Protein AF-0000000086116054 (afdb_homodimer)

pLDDT: mean 94.87, std 5.79, range [55.66, 98.94]

Radius of gyration: 21.28 Å; Cα contacts (8 Å, |Δi|>4): 1168; chains: 2; bounding box: 49×69×56 Å

Structure (mmCIF, N/CA/C/O backbone):
data_AF-0000000086116054-model_v1
#
loop_
_entity.id
_entity.type
_entity.pdbx_description
1 polymer 'Metallo-beta-lactamase domain-containing protein 1'
#
loop_
_atom_site.group_PDB
_atom_site.id
_atom_site.type_symbol
_atom_site.label_atom_id
_atom_site.label_alt_id
_atom_site.label_comp_id
_atom_site.label_asym_id
_atom_site.label_entity_id
_atom_site.label_seq_id
_atom_site.pdbx_PDB_ins_code
_atom_site.Cartn_x
_atom_site.Cartn_y
_atom_site.Cartn_z
_atom_site.occupancy
_atom_site.B_iso_or_equiv
_atom_site.auth_seq_id
_atom_site.auth_comp_id
_at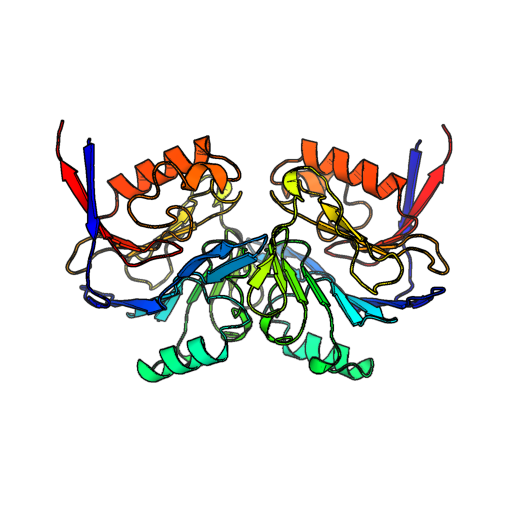om_site.auth_asym_id
_atom_site.auth_atom_id
_atom_site.pdbx_PDB_model_num
ATOM 1 N N . LEU A 1 1 ? -1.573 34 -8.969 1 70.31 1 LEU A N 1
ATOM 2 C CA . LEU A 1 1 ? -0.871 33.781 -7.703 1 70.31 1 LEU A CA 1
ATOM 3 C C . LEU A 1 1 ? 0.444 33.062 -7.926 1 70.31 1 LEU A C 1
ATOM 5 O O . LEU A 1 1 ? 0.485 32.062 -8.648 1 70.31 1 LEU A O 1
ATOM 9 N N . GLN A 1 2 ? 1.6 33.656 -7.559 1 85.12 2 GLN A N 1
ATOM 10 C CA . GLN A 1 2 ? 2.926 33.031 -7.605 1 85.12 2 GLN A CA 1
ATOM 11 C C . GLN A 1 2 ? 3.328 32.5 -6.238 1 85.12 2 GLN A C 1
ATOM 13 O O . GLN A 1 2 ? 2.959 33.062 -5.203 1 85.12 2 GLN A O 1
ATOM 18 N N . PHE A 1 3 ? 3.889 31.25 -6.289 1 90.56 3 PHE A N 1
ATOM 19 C CA . PHE A 1 3 ? 4.324 30.625 -5.047 1 90.56 3 PHE A CA 1
ATOM 20 C C . PHE A 1 3 ? 5.844 30.547 -4.984 1 90.56 3 PHE A C 1
ATOM 22 O O . PHE A 1 3 ? 6.496 30.25 -5.992 1 90.56 3 PHE A O 1
ATOM 29 N N . ARG A 1 4 ? 6.32 30.969 -3.828 1 92.75 4 ARG A N 1
ATOM 30 C CA . ARG A 1 4 ? 7.715 30.703 -3.482 1 92.75 4 ARG A CA 1
ATOM 31 C C . ARG A 1 4 ? 7.812 29.828 -2.242 1 92.75 4 ARG A C 1
ATOM 33 O O . ARG A 1 4 ? 6.961 29.891 -1.354 1 92.75 4 ARG A O 1
ATOM 40 N N . THR A 1 5 ? 8.805 28.906 -2.225 1 94.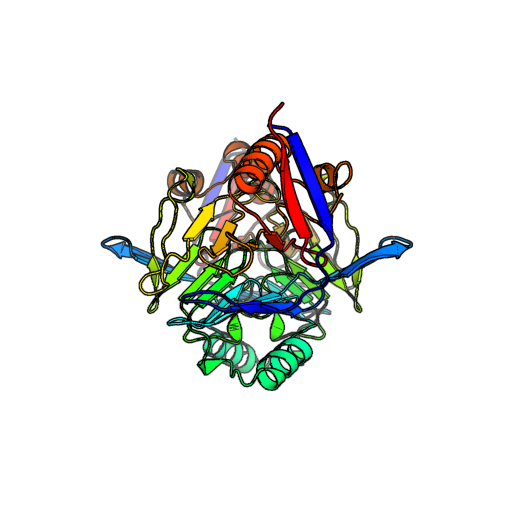38 5 THR A N 1
ATOM 41 C CA . THR A 1 5 ? 8.977 28.031 -1.073 1 94.38 5 THR A CA 1
ATOM 42 C C . THR A 1 5 ? 10.312 28.281 -0.39 1 94.38 5 THR A C 1
ATOM 44 O O . THR A 1 5 ? 11.25 28.797 -1.01 1 94.38 5 THR A O 1
ATOM 47 N N . CYS A 1 6 ? 10.383 28 0.882 1 94.44 6 CYS A N 1
ATOM 48 C CA . CYS A 1 6 ? 11.641 28.078 1.626 1 94.44 6 CYS A CA 1
ATOM 49 C C . CYS A 1 6 ? 11.711 26.984 2.688 1 94.44 6 CYS A C 1
ATOM 51 O O . CYS A 1 6 ? 10.711 26.672 3.324 1 94.44 6 CYS A O 1
ATOM 53 N N . PRO A 1 7 ? 12.898 26.453 2.871 1 93.06 7 PRO A N 1
ATOM 54 C CA . PRO A 1 7 ? 13.055 25.406 3.869 1 93.06 7 PRO A CA 1
ATOM 55 C C . PRO A 1 7 ? 12.625 25.828 5.266 1 93.06 7 PRO A C 1
ATOM 57 O O . PRO A 1 7 ? 12.766 27 5.625 1 93.06 7 PRO A O 1
ATOM 60 N N . LEU A 1 8 ? 12.039 24.922 5.984 1 93.06 8 LEU A N 1
ATOM 61 C CA . LEU A 1 8 ? 11.656 25.125 7.375 1 93.06 8 LEU A CA 1
ATOM 62 C C . LEU A 1 8 ? 12.438 24.203 8.297 1 93.06 8 LEU A C 1
ATOM 64 O O . LEU A 1 8 ? 12.328 22.969 8.188 1 93.06 8 LEU A O 1
ATOM 68 N N . ASP A 1 9 ? 13.281 24.719 9.148 1 87.88 9 ASP A N 1
ATOM 69 C CA . ASP A 1 9 ? 14.086 23.938 10.086 1 87.88 9 ASP A CA 1
ATOM 70 C C . ASP A 1 9 ? 13.352 23.75 11.414 1 87.88 9 ASP A C 1
ATOM 72 O O . ASP A 1 9 ? 13.844 24.172 12.461 1 87.88 9 ASP A O 1
ATOM 76 N N . LEU A 1 10 ? 12.172 23.328 11.391 1 85.38 10 LEU A N 1
ATOM 77 C CA . LEU A 1 10 ? 11.344 23.047 12.555 1 85.38 10 LEU A CA 1
ATOM 78 C C . LEU A 1 10 ? 10.711 21.672 12.453 1 85.38 10 LEU A C 1
ATOM 80 O O . LEU A 1 10 ? 10.203 21.281 11.398 1 85.38 10 LEU A O 1
ATOM 84 N N . ARG A 1 11 ? 10.828 20.969 13.57 1 87.56 11 ARG A N 1
ATOM 85 C CA . ARG A 1 11 ? 10.273 19.625 13.578 1 87.56 11 ARG A CA 1
ATOM 86 C C . ARG A 1 11 ? 8.93 19.594 14.289 1 87.56 11 ARG A C 1
ATOM 88 O O . ARG A 1 11 ? 8.156 18.641 14.133 1 87.56 11 ARG A O 1
ATOM 95 N N . ASP A 1 12 ? 8.75 20.625 15 1 93.75 12 ASP A N 1
ATOM 96 C CA . ASP A 1 12 ? 7.539 20.688 15.812 1 93.75 12 ASP A CA 1
ATOM 97 C C . ASP A 1 12 ? 6.809 22.016 15.617 1 93.75 12 ASP A C 1
ATOM 99 O O . ASP A 1 12 ? 7.387 23.078 15.82 1 93.75 12 ASP A O 1
ATOM 103 N N . ILE A 1 13 ? 5.543 21.938 15.195 1 95.81 13 ILE A N 1
ATOM 104 C CA . ILE A 1 13 ? 4.727 23.109 14.914 1 95.81 13 ILE A CA 1
ATOM 105 C C . ILE A 1 13 ? 3.482 23.094 15.797 1 95.81 13 ILE A C 1
ATOM 107 O O . ILE A 1 13 ? 2.527 22.359 15.531 1 95.81 13 ILE A O 1
ATOM 111 N N . PRO A 1 14 ? 3.498 23.938 16.844 1 96.19 14 PRO A N 1
ATOM 112 C CA . PRO A 1 14 ? 2.338 23.969 17.734 1 96.19 14 PRO A CA 1
ATOM 113 C C . PRO A 1 14 ? 1.12 24.641 17.109 1 96.19 14 PRO A C 1
ATOM 115 O O . PRO A 1 14 ? 1.265 25.453 16.188 1 96.19 14 PRO A O 1
ATOM 118 N N . GLY A 1 15 ? -0.101 24.203 17.547 1 95.25 15 GLY A N 1
ATOM 119 C CA . GLY A 1 15 ? -1.343 24.828 17.141 1 95.25 15 GLY A CA 1
ATOM 120 C C . GLY A 1 15 ? -2.34 24.984 18.266 1 95.25 15 GLY A C 1
ATOM 121 O O . GLY A 1 15 ? -2.041 24.656 19.422 1 95.25 15 GLY A O 1
ATOM 122 N N . SER A 1 16 ? -3.455 25.609 17.906 1 93.81 16 SER A N 1
ATOM 123 C CA . SER A 1 16 ? -4.5 25.844 18.891 1 93.81 16 SER A CA 1
ATOM 124 C C . SER A 1 16 ? -5.055 24.547 19.453 1 93.81 16 SER A C 1
ATOM 126 O O . SER A 1 16 ? -5.309 24.422 20.641 1 93.81 16 SER A O 1
ATOM 128 N N . HIS A 1 17 ? -5.195 23.609 18.531 1 92.94 17 HIS A N 1
ATOM 129 C CA . HIS A 1 17 ? -5.848 22.375 18.953 1 92.94 17 HIS A CA 1
ATOM 130 C C . HIS A 1 17 ? -4.957 21.172 18.688 1 92.94 17 HIS A C 1
ATOM 132 O O . HIS A 1 17 ? -5.199 20.078 19.219 1 92.94 17 HIS A O 1
ATOM 138 N N . THR A 1 18 ? -3.938 21.391 17.812 1 94.06 18 THR A N 1
ATOM 139 C CA . THR A 1 18 ? -3.098 20.266 17.422 1 94.06 18 THR A CA 1
ATOM 140 C C . THR A 1 18 ? -1.63 20.688 17.359 1 94.06 18 THR A C 1
ATOM 142 O O . THR A 1 18 ? -1.322 21.875 17.203 1 94.06 18 THR A O 1
ATOM 145 N N . ARG A 1 19 ? -0.827 19.75 17.609 1 94.56 19 ARG A N 1
ATOM 146 C CA . ARG A 1 19 ? 0.613 19.891 17.406 1 94.56 19 ARG A CA 1
ATOM 147 C C . ARG A 1 19 ? 1.112 18.938 16.312 1 94.56 19 ARG A C 1
ATOM 149 O O . ARG A 1 19 ? 0.824 17.75 16.344 1 94.56 19 ARG A O 1
ATOM 156 N N . CYS A 1 20 ? 1.765 19.516 15.375 1 94.62 20 CYS A N 1
ATOM 157 C CA . CYS A 1 20 ? 2.305 18.75 14.258 1 94.62 20 CYS A CA 1
ATOM 158 C C . CYS A 1 20 ? 3.803 18.531 14.422 1 94.62 20 CYS A C 1
ATOM 160 O O . CYS A 1 20 ? 4.574 19.484 14.492 1 94.62 20 CYS A O 1
ATOM 162 N N . THR A 1 21 ? 4.191 17.281 14.5 1 93 21 THR A N 1
ATOM 163 C CA . THR A 1 21 ? 5.598 16.938 14.68 1 93 21 THR A CA 1
ATOM 164 C C . THR A 1 21 ? 6.113 16.156 13.477 1 93 21 THR A C 1
ATOM 166 O O . THR A 1 21 ? 5.562 15.102 13.125 1 93 21 THR A O 1
ATOM 169 N N . PHE A 1 22 ? 7.129 16.781 12.789 1 90 22 PHE A N 1
ATOM 170 C CA . PHE A 1 22 ? 7.875 16.016 11.797 1 90 22 PHE A CA 1
ATOM 171 C C . PHE A 1 22 ? 8.742 14.953 12.469 1 90 22 PHE A C 1
ATOM 173 O O . PHE A 1 22 ? 9.711 15.281 13.156 1 90 22 PHE A O 1
ATOM 180 N N . PHE A 1 23 ? 8.5 13.727 12.359 1 77.19 23 PHE A N 1
ATOM 181 C CA . PHE A 1 23 ? 8.906 12.609 13.195 1 77.19 23 PHE A CA 1
ATOM 182 C C . PHE A 1 23 ? 10.094 11.875 12.586 1 77.19 23 PHE A C 1
ATOM 184 O O . PHE A 1 23 ? 10.969 11.391 13.305 1 77.19 23 PHE A O 1
ATOM 191 N N . TRP A 1 24 ? 10.078 11.727 11.281 1 68.69 24 TRP A N 1
ATOM 192 C CA . TRP A 1 24 ? 11.031 10.828 10.641 1 68.69 24 TRP A CA 1
ATOM 193 C C . TRP A 1 24 ? 11.57 11.445 9.352 1 68.69 24 TRP A C 1
ATOM 195 O O . TRP A 1 24 ? 10.805 11.922 8.516 1 68.69 24 TRP A O 1
ATOM 205 N N . ARG A 1 25 ? 12.875 11.469 9.484 1 68.12 25 ARG A N 1
ATOM 206 C CA . ARG A 1 25 ? 13.484 12.039 8.289 1 68.12 25 ARG A CA 1
ATOM 207 C C . ARG A 1 25 ? 13.57 11.008 7.172 1 68.12 25 ARG A C 1
ATOM 209 O O . ARG A 1 25 ? 14.133 9.922 7.363 1 68.12 25 ARG A O 1
ATOM 216 N N . ALA A 1 26 ? 12.938 11.406 6.113 1 78 26 ALA A N 1
ATOM 217 C CA . ALA A 1 26 ? 12.828 10.617 4.891 1 78 26 ALA A CA 1
ATOM 218 C C . ALA A 1 26 ? 14.016 10.859 3.971 1 78 26 ALA A C 1
ATOM 220 O O . ALA A 1 26 ? 14.695 11.883 4.082 1 78 26 ALA A O 1
ATOM 221 N N . ILE A 1 27 ? 14.492 9.836 3.395 1 78.31 27 ILE A N 1
ATOM 222 C CA . ILE A 1 27 ? 15.586 9.914 2.436 1 78.31 27 ILE A CA 1
ATOM 223 C C . ILE A 1 27 ? 15.117 9.406 1.074 1 78.31 27 ILE A C 1
ATOM 225 O O . ILE A 1 27 ? 14.234 8.547 0.995 1 78.31 27 ILE A O 1
ATOM 229 N N . CYS A 1 28 ? 15.508 10.102 0.012 1 82.5 28 CYS A N 1
ATOM 230 C CA . CYS A 1 28 ? 15.477 9.586 -1.354 1 82.5 28 CYS A CA 1
ATOM 231 C C . CYS A 1 28 ? 16.781 9.883 -2.08 1 82.5 28 CYS A C 1
ATOM 233 O O . CYS A 1 28 ? 17.047 11.031 -2.447 1 82.5 28 CYS A O 1
ATOM 235 N N . LYS A 1 29 ? 17.531 8.836 -2.205 1 86.38 29 LYS A N 1
ATOM 236 C CA . LYS A 1 29 ? 18.891 9.039 -2.723 1 86.38 29 LYS A CA 1
ATOM 237 C C . LYS A 1 29 ? 19.266 7.945 -3.715 1 86.38 29 LYS A C 1
ATOM 239 O O . LYS A 1 29 ? 19.125 6.758 -3.42 1 86.38 29 LYS A O 1
ATOM 244 N N . ASP A 1 30 ? 19.609 8.391 -4.867 1 87.88 30 ASP A N 1
ATOM 245 C CA . ASP A 1 30 ? 20.234 7.48 -5.82 1 87.88 30 ASP A CA 1
ATOM 246 C C . ASP A 1 30 ? 21.656 7.113 -5.379 1 87.88 30 ASP A C 1
ATOM 248 O O . ASP A 1 30 ? 22.516 7.984 -5.238 1 87.88 30 ASP A O 1
ATOM 252 N N . VAL A 1 31 ? 21.984 5.801 -5.18 1 90.81 31 VAL A N 1
ATOM 253 C CA . VAL A 1 31 ? 23.297 5.422 -4.641 1 90.81 31 VAL A CA 1
ATOM 254 C C . VAL A 1 31 ? 24.125 4.75 -5.73 1 90.81 31 VAL A C 1
ATOM 256 O O . VAL A 1 31 ? 25.188 4.199 -5.457 1 90.81 31 VAL A O 1
ATOM 259 N N . GLY A 1 32 ? 23.578 4.844 -6.945 1 89 32 GLY A N 1
ATOM 260 C CA . GLY A 1 32 ? 24.328 4.344 -8.086 1 89 32 GLY A CA 1
ATOM 261 C C . GLY A 1 32 ? 23.875 2.973 -8.547 1 89 32 GLY A C 1
ATOM 262 O O . GLY A 1 32 ? 23.25 2.232 -7.781 1 89 32 GLY A O 1
ATOM 263 N N . GLY A 1 33 ? 24.141 2.736 -9.836 1 90.25 33 GLY A N 1
ATOM 264 C CA . GLY A 1 33 ? 23.656 1.497 -10.414 1 90.25 33 GLY A CA 1
ATOM 265 C C . GLY A 1 33 ? 22.141 1.449 -10.531 1 90.25 33 GLY A C 1
ATOM 266 O O . GLY A 1 33 ? 21.516 2.373 -11.07 1 90.25 33 GLY A O 1
ATOM 267 N N . ASP A 1 34 ? 21.531 0.383 -10.086 1 92.38 34 ASP A N 1
ATOM 268 C CA . ASP A 1 34 ? 20.094 0.214 -10.117 1 92.38 34 ASP A CA 1
ATOM 269 C C . ASP A 1 34 ? 19.5 0.305 -8.711 1 92.38 34 ASP A C 1
ATOM 271 O O . ASP A 1 34 ? 18.359 -0.13 -8.484 1 92.38 34 ASP A O 1
ATOM 275 N N . ARG A 1 35 ? 20.344 0.982 -7.832 1 94.19 35 ARG A N 1
ATOM 276 C CA . ARG A 1 35 ? 19.969 0.969 -6.422 1 94.19 35 ARG A CA 1
ATOM 277 C C . ARG A 1 35 ? 19.625 2.373 -5.934 1 94.19 35 ARG A C 1
ATOM 279 O O . ARG A 1 35 ? 20.25 3.35 -6.344 1 94.19 35 ARG A O 1
ATOM 286 N N . PHE A 1 36 ? 18.531 2.441 -5.074 1 92.69 36 PHE A N 1
ATOM 287 C CA . PHE A 1 36 ? 18.062 3.67 -4.441 1 92.69 36 PHE A CA 1
ATOM 288 C C . PHE A 1 36 ? 17.812 3.451 -2.957 1 92.69 36 PHE A C 1
ATOM 290 O O . PHE A 1 36 ? 17.359 2.375 -2.553 1 92.69 36 PHE A O 1
ATOM 297 N N . GLN A 1 37 ? 18.141 4.445 -2.17 1 91.81 37 GLN A N 1
ATOM 298 C CA . GLN A 1 37 ? 17.719 4.5 -0.775 1 91.81 37 GLN A CA 1
ATOM 299 C C . GLN A 1 37 ? 16.547 5.445 -0.597 1 91.81 37 GLN A C 1
ATOM 301 O O . GLN A 1 37 ? 16.562 6.582 -1.073 1 91.81 37 GLN A O 1
ATOM 306 N N . ALA A 1 38 ? 15.508 4.859 -0.041 1 91.06 38 ALA A N 1
ATOM 307 C CA . ALA A 1 38 ? 14.352 5.723 0.169 1 91.06 38 ALA A CA 1
ATOM 308 C C . ALA A 1 38 ? 13.516 5.242 1.352 1 91.06 38 ALA A C 1
ATOM 310 O O . ALA A 1 38 ? 13.438 4.039 1.615 1 91.06 38 ALA A O 1
ATOM 311 N N . ASP A 1 39 ? 13.055 6.195 2.053 1 94.12 39 ASP A N 1
ATOM 312 C CA . ASP A 1 39 ? 12.047 5.988 3.084 1 94.12 39 ASP A CA 1
ATOM 313 C C . ASP A 1 39 ? 11.133 7.203 3.217 1 94.12 39 ASP A C 1
ATOM 315 O O . ASP A 1 39 ? 11.57 8.336 3.012 1 94.12 39 ASP A O 1
ATOM 319 N N . GLY A 1 40 ? 9.883 6.992 3.402 1 93.88 40 GLY A N 1
ATOM 320 C CA . GLY A 1 40 ? 8.922 8.086 3.434 1 93.88 40 GLY A CA 1
ATOM 321 C C . GLY A 1 40 ? 8.93 8.859 4.738 1 93.88 40 GLY A C 1
ATOM 322 O O . GLY A 1 40 ? 9.305 8.312 5.781 1 93.88 40 GLY A O 1
ATOM 323 N N . SER A 1 41 ? 8.539 10.141 4.691 1 94.69 41 SER A N 1
ATOM 324 C CA . SER A 1 41 ? 8.352 10.953 5.891 1 94.69 41 SER A CA 1
ATOM 325 C C . SER A 1 41 ? 7.219 10.406 6.754 1 94.69 41 SER A C 1
ATOM 327 O O . SER A 1 41 ? 6.254 9.836 6.234 1 94.69 41 SER A O 1
ATOM 329 N N . VAL A 1 42 ? 7.418 10.516 8.008 1 97.19 42 VAL A N 1
ATOM 330 C CA . VAL A 1 42 ? 6.375 10.203 8.977 1 97.19 42 VAL A CA 1
ATOM 331 C C . VAL A 1 42 ? 6.051 11.438 9.812 1 97.19 42 VAL A C 1
ATOM 333 O O . VAL A 1 42 ? 6.957 12.133 10.281 1 97.19 42 VAL A O 1
ATOM 336 N N . THR A 1 43 ? 4.777 11.711 9.945 1 97.5 43 THR A N 1
ATOM 337 C CA . THR A 1 43 ? 4.332 12.875 10.695 1 97.5 43 THR A CA 1
ATOM 338 C C . THR A 1 43 ? 3.369 12.469 11.805 1 97.5 43 THR A C 1
ATOM 340 O O . THR A 1 43 ? 2.498 11.625 11.602 1 97.5 43 THR A O 1
ATOM 343 N N . LEU A 1 44 ? 3.564 13.062 12.977 1 97.69 44 LEU A N 1
ATOM 344 C CA . LEU A 1 44 ? 2.701 12.836 14.133 1 97.69 44 LEU A CA 1
ATOM 345 C C . LEU A 1 44 ? 1.91 14.094 14.477 1 97.69 44 LEU A C 1
ATOM 347 O O . LEU A 1 44 ? 2.488 15.172 14.641 1 97.69 44 LEU A O 1
ATOM 351 N N . ILE A 1 45 ? 0.588 13.984 14.453 1 97.94 45 ILE A N 1
ATOM 352 C CA . ILE A 1 45 ? -0.293 15.062 14.891 1 97.94 45 ILE A CA 1
ATOM 353 C C . ILE A 1 45 ? -0.929 14.703 16.234 1 97.94 45 ILE A C 1
ATOM 355 O O . ILE A 1 45 ? -1.558 13.648 16.359 1 97.94 45 ILE A O 1
ATOM 359 N N . ARG A 1 46 ? -0.795 15.594 17.203 1 97.19 46 ARG A N 1
ATOM 360 C CA . ARG A 1 46 ? -1.347 15.336 18.531 1 97.19 46 ARG A CA 1
ATOM 361 C C . ARG A 1 46 ? -2.355 16.406 18.922 1 97.19 46 ARG A C 1
ATOM 363 O O . ARG A 1 46 ? -2.107 17.609 18.719 1 97.19 46 ARG A O 1
ATOM 370 N N . GLY A 1 47 ? -3.4 16.031 19.359 1 97.06 47 GLY A N 1
ATOM 371 C CA . GLY A 1 47 ? -4.531 16.781 19.875 1 97.06 47 GLY A CA 1
ATOM 372 C C . GLY A 1 47 ? -5.602 15.898 20.484 1 97.06 47 GLY A C 1
ATOM 373 O O . GLY A 1 47 ? -5.301 15.008 21.297 1 97.06 47 GLY A O 1
ATOM 374 N N . PRO A 1 48 ? -6.875 16.234 20.25 1 97.75 48 PRO A N 1
ATOM 375 C CA . PRO A 1 48 ? -7.887 15.273 20.703 1 97.75 48 PRO A CA 1
ATOM 376 C C . PRO A 1 48 ? -7.672 13.875 20.141 1 97.75 48 PRO A C 1
ATOM 378 O O . PRO A 1 48 ? -8.039 12.883 20.781 1 97.75 48 PRO A O 1
ATOM 381 N N . LEU A 1 49 ? -7.133 13.867 18.953 1 98.31 49 LEU A N 1
ATOM 382 C CA . LEU A 1 49 ? -6.684 12.641 18.312 1 98.31 49 LEU A CA 1
ATOM 383 C C . LEU A 1 49 ? -5.16 12.562 18.281 1 98.31 49 LEU A C 1
ATOM 385 O O . LEU A 1 49 ? -4.484 13.586 18.406 1 98.31 49 LEU A O 1
ATOM 389 N N . THR A 1 50 ? -4.652 11.398 18.219 1 98.44 50 THR A N 1
ATOM 390 C CA . THR A 1 50 ? -3.256 11.148 17.891 1 98.44 50 THR A CA 1
ATOM 391 C C . THR A 1 50 ? -3.139 10.469 16.531 1 98.44 50 THR A C 1
ATOM 393 O O . THR A 1 50 ? -3.432 9.281 16.391 1 98.44 50 THR A O 1
ATOM 396 N N . VAL A 1 51 ? -2.68 11.273 15.547 1 98.69 51 VAL A N 1
ATOM 397 C CA . VAL A 1 51 ? -2.717 10.836 14.156 1 98.69 51 VAL A CA 1
ATOM 398 C C . VAL A 1 51 ? -1.295 10.633 13.641 1 98.69 51 VAL A C 1
ATOM 400 O O . VAL A 1 51 ? -0.43 11.492 13.82 1 98.69 51 VAL A O 1
ATOM 403 N N . LEU A 1 52 ? -1.043 9.5 13.102 1 98.62 52 LEU A N 1
ATOM 404 C CA . LEU A 1 52 ? 0.202 9.219 12.398 1 98.62 52 LEU A CA 1
ATOM 405 C C . LEU A 1 52 ? -0.016 9.234 10.883 1 98.62 52 LEU A C 1
ATOM 407 O O . LEU A 1 52 ? -0.927 8.578 10.383 1 98.62 52 LEU A O 1
ATOM 411 N N . VAL A 1 53 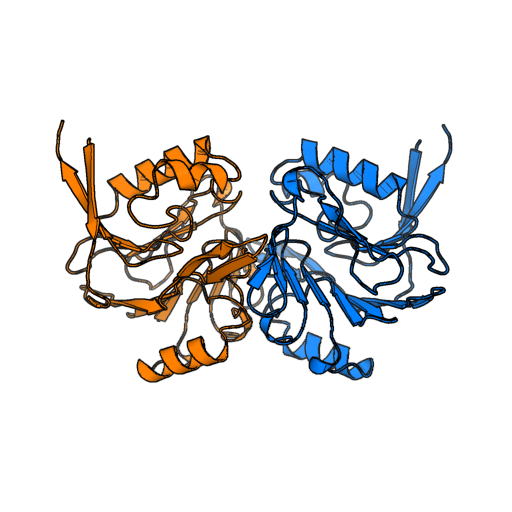? 0.73 10.039 10.156 1 98.62 53 VAL A N 1
ATOM 412 C CA . VAL A 1 53 ? 0.657 10.07 8.703 1 98.62 53 VAL A CA 1
ATOM 413 C C . VAL A 1 53 ? 1.863 9.344 8.109 1 98.62 53 VAL A C 1
ATOM 415 O O . VAL A 1 53 ? 3.006 9.758 8.305 1 98.62 53 VAL A O 1
ATOM 418 N N . ASP A 1 54 ? 1.543 8.258 7.359 1 98.38 54 ASP A N 1
ATOM 419 C CA . ASP A 1 54 ? 2.506 7.312 6.805 1 98.38 54 ASP A CA 1
ATOM 420 C C . ASP A 1 54 ? 3.275 6.602 7.914 1 98.38 54 ASP A C 1
ATOM 422 O O . ASP A 1 54 ? 3.283 7.055 9.062 1 98.38 54 ASP A O 1
ATOM 426 N N . THR A 1 55 ? 3.91 5.473 7.562 1 97.94 55 THR A N 1
ATOM 427 C CA . THR A 1 55 ? 4.473 4.613 8.602 1 97.94 55 THR A CA 1
ATOM 428 C C . THR A 1 55 ? 5.859 4.121 8.203 1 97.94 55 THR A C 1
ATOM 430 O O . THR A 1 55 ? 6.324 3.096 8.695 1 97.94 55 THR A O 1
ATOM 433 N N . ALA A 1 56 ? 6.488 4.781 7.219 1 96.38 56 ALA A N 1
ATOM 434 C CA . ALA A 1 56 ? 7.809 4.391 6.723 1 96.38 56 ALA A CA 1
ATOM 435 C C . ALA A 1 56 ? 7.777 2.984 6.133 1 96.38 56 ALA A C 1
ATOM 437 O O . ALA A 1 56 ? 6.707 2.406 5.945 1 96.38 56 ALA A O 1
ATOM 438 N N . GLY A 1 57 ? 8.938 2.529 5.668 1 95.62 57 GLY A N 1
ATOM 439 C CA . GLY A 1 57 ? 9.047 1.188 5.117 1 95.62 57 GLY A CA 1
ATOM 440 C C . GLY A 1 57 ? 9.078 0.107 6.18 1 95.62 57 GLY A C 1
ATOM 441 O O . GLY A 1 57 ? 9.297 0.396 7.359 1 95.62 57 GLY A O 1
ATOM 442 N N . PRO A 1 58 ? 8.773 -1.168 5.727 1 96.75 58 PRO A N 1
ATOM 443 C CA . PRO A 1 58 ? 8.805 -2.262 6.703 1 96.75 58 PRO A CA 1
ATOM 444 C C . PRO A 1 58 ? 10.172 -2.426 7.359 1 96.75 58 PRO A C 1
ATOM 446 O O . PRO A 1 58 ? 10.266 -2.891 8.5 1 96.75 58 PRO A O 1
ATOM 449 N N . TRP A 1 59 ? 11.219 -1.97 6.816 1 93.69 59 TRP A N 1
ATOM 450 C CA . TRP A 1 59 ? 12.594 -2.072 7.301 1 93.69 59 TRP A CA 1
ATOM 451 C C . TRP A 1 59 ? 12.859 -1.056 8.406 1 93.69 59 TRP A C 1
ATOM 453 O O . TRP A 1 59 ? 13.875 -1.133 9.102 1 93.69 59 TRP A O 1
ATOM 463 N N . SER A 1 60 ? 11.969 -0.166 8.586 1 94.38 60 SER A N 1
ATOM 464 C CA . SER A 1 60 ? 12.148 0.885 9.578 1 94.38 60 SER A CA 1
ATOM 465 C C . SER A 1 60 ? 11.273 0.645 10.805 1 94.38 60 SER A C 1
ATOM 467 O O . SER A 1 60 ? 11.023 1.564 11.586 1 94.38 60 SER A O 1
ATOM 469 N N . ARG A 1 61 ? 10.812 -0.534 10.984 1 95.94 61 ARG A N 1
ATOM 470 C CA . ARG A 1 61 ? 9.875 -0.864 12.055 1 95.94 61 ARG A CA 1
ATOM 471 C C . ARG A 1 61 ? 10.422 -0.448 13.414 1 95.94 61 ARG A C 1
ATOM 473 O O . ARG A 1 61 ? 9.781 0.314 14.141 1 95.94 61 ARG A O 1
ATOM 480 N N . GLU A 1 62 ? 11.594 -0.918 13.766 1 95.69 62 GLU A N 1
ATOM 481 C CA . GLU A 1 62 ? 12.164 -0.644 15.086 1 95.69 62 GLU A CA 1
ATOM 482 C C . GLU A 1 62 ? 12.453 0.843 15.258 1 95.69 62 GLU A C 1
ATOM 484 O O . GLU A 1 62 ? 12.203 1.411 16.328 1 95.69 62 GLU A O 1
ATOM 489 N N . ALA A 1 63 ? 13.008 1.431 14.211 1 94.06 63 ALA A N 1
ATOM 490 C CA . ALA A 1 63 ? 13.297 2.861 14.266 1 94.06 63 ALA A CA 1
ATOM 491 C C . ALA A 1 63 ? 12.023 3.67 14.492 1 94.06 63 ALA A C 1
ATOM 493 O O . ALA A 1 63 ? 12.031 4.656 15.234 1 94.06 63 ALA A O 1
ATOM 494 N N . LEU A 1 64 ? 10.953 3.295 13.844 1 95.81 64 LEU A N 1
ATOM 495 C CA . LEU A 1 64 ? 9.672 3.971 14.016 1 95.81 64 LEU A CA 1
ATOM 496 C C . LEU A 1 64 ? 9.18 3.85 15.453 1 95.81 64 LEU A C 1
ATOM 498 O O . LEU A 1 64 ? 8.781 4.844 16.062 1 95.81 64 LEU A O 1
ATOM 502 N N . LEU A 1 65 ? 9.211 2.666 16.031 1 96.69 65 LEU A N 1
ATOM 503 C CA . LEU A 1 65 ? 8.766 2.416 17.391 1 96.69 65 LEU A CA 1
ATOM 504 C C . LEU A 1 65 ? 9.609 3.201 18.391 1 96.69 65 LEU A C 1
ATOM 506 O O . LEU A 1 65 ? 9.078 3.807 19.328 1 96.69 65 LEU A O 1
ATOM 510 N N . ASP A 1 66 ? 10.914 3.189 18.156 1 95.88 66 ASP A N 1
ATOM 511 C CA . ASP A 1 66 ? 11.82 3.934 19.016 1 95.88 66 ASP A CA 1
ATOM 512 C C . ASP A 1 66 ? 11.508 5.43 18.984 1 95.88 66 ASP A C 1
ATOM 514 O O . ASP A 1 66 ? 11.516 6.09 20.031 1 95.88 66 ASP A O 1
ATOM 518 N N . SER A 1 67 ? 11.266 5.895 17.797 1 93.75 67 SER A N 1
ATOM 519 C CA . SER A 1 67 ? 10.945 7.309 17.656 1 93.75 67 SER A CA 1
ATOM 520 C C . SER A 1 67 ? 9.641 7.66 18.359 1 93.75 67 SER A C 1
ATOM 522 O O . SER A 1 67 ? 9.562 8.664 19.062 1 93.75 67 SER A O 1
ATOM 524 N N . LEU A 1 68 ? 8.602 6.895 18.172 1 95.75 68 LEU A N 1
ATOM 525 C CA . LEU A 1 68 ? 7.336 7.105 18.875 1 95.75 68 LEU A CA 1
ATOM 526 C C . LEU A 1 68 ? 7.551 7.137 20.391 1 95.75 68 LEU A C 1
ATOM 528 O O . LEU A 1 68 ? 7.055 8.039 21.062 1 95.75 68 LEU A O 1
ATOM 532 N N . HIS A 1 69 ? 8.289 6.234 20.859 1 95.5 69 HIS A N 1
ATOM 533 C CA . HIS A 1 69 ? 8.57 6.137 22.281 1 95.5 69 HIS A CA 1
ATOM 534 C C . HIS A 1 69 ? 9.289 7.383 22.797 1 95.5 69 HIS A C 1
ATOM 536 O O . HIS A 1 69 ? 9.016 7.859 23.891 1 95.5 69 HIS A O 1
ATOM 542 N N . SER A 1 70 ? 10.227 7.82 22.016 1 93.75 70 SER A N 1
ATOM 543 C CA . SER A 1 70 ? 10.992 9 22.406 1 93.75 70 SER A CA 1
ATOM 544 C C . SER A 1 70 ? 10.094 10.219 22.562 1 93.75 70 SER A C 1
ATOM 546 O O . SER A 1 70 ? 10.422 11.148 23.297 1 93.75 70 SER A O 1
ATOM 548 N N . TYR A 1 71 ? 8.953 10.18 21.906 1 92.25 71 TYR A N 1
ATOM 549 C CA . TYR A 1 71 ? 7.996 11.273 22.016 1 92.25 71 TYR A CA 1
ATOM 550 C C . TYR A 1 71 ? 6.922 10.945 23.047 1 92.25 71 TYR A C 1
ATOM 552 O O . TYR A 1 71 ? 5.926 11.664 23.172 1 92.25 71 TYR A O 1
ATOM 560 N N . GLY A 1 72 ? 7.117 9.82 23.719 1 95.38 72 GLY A N 1
ATOM 561 C CA . GLY A 1 72 ? 6.188 9.414 24.75 1 95.38 72 GLY A CA 1
ATOM 562 C C . GLY A 1 72 ? 4.887 8.867 24.203 1 95.38 72 GLY A C 1
ATOM 563 O O . GLY A 1 72 ? 3.842 8.969 24.859 1 95.38 72 GLY A O 1
ATOM 564 N N . VAL A 1 73 ? 4.941 8.438 23.031 1 96.5 73 VAL A N 1
ATOM 565 C CA . VAL A 1 73 ? 3.754 7.902 22.375 1 96.5 73 VAL A CA 1
ATOM 566 C C . VAL A 1 73 ? 3.908 6.395 22.172 1 96.5 73 VAL A C 1
ATOM 568 O O . VAL A 1 73 ? 4.938 5.93 21.672 1 96.5 73 VAL A O 1
ATOM 571 N N . SER A 1 74 ? 2.959 5.656 22.641 1 97.44 74 SER A N 1
ATOM 572 C CA . SER A 1 74 ? 2.91 4.227 22.359 1 97.44 74 SER A CA 1
ATOM 573 C C . SER A 1 74 ? 2.016 3.938 21.156 1 97.44 74 SER A C 1
ATOM 575 O O . SER A 1 74 ? 1.159 4.75 20.797 1 97.44 74 SER A O 1
ATOM 577 N N . PRO A 1 75 ? 2.234 2.795 20.516 1 97.81 75 PRO A N 1
ATOM 578 C CA . PRO A 1 75 ? 1.359 2.439 19.406 1 97.81 75 PRO A CA 1
ATOM 579 C C . PRO A 1 75 ? -0.119 2.451 19.781 1 97.81 75 PRO A C 1
ATOM 581 O O . PRO A 1 75 ? -0.968 2.816 18.969 1 97.81 75 PRO A O 1
ATOM 584 N N . SER A 1 76 ? -0.463 2.105 21 1 97.62 76 SER A N 1
ATOM 585 C CA . SER A 1 76 ? -1.853 2.049 21.453 1 97.62 76 SER A CA 1
ATOM 586 C C . SER A 1 76 ? -2.443 3.447 21.594 1 97.62 76 SER A C 1
ATOM 588 O O . SER A 1 76 ? -3.662 3.604 21.703 1 97.62 76 SER A O 1
ATOM 590 N N . ASP A 1 77 ? -1.603 4.457 21.641 1 98.19 77 ASP A N 1
ATOM 591 C CA . ASP A 1 77 ? -2.061 5.84 21.75 1 98.19 77 ASP A CA 1
ATOM 592 C C . ASP A 1 77 ? -2.531 6.363 20.391 1 98.19 77 ASP A C 1
ATOM 594 O O . ASP A 1 77 ? -3.23 7.375 20.312 1 98.19 77 ASP A O 1
ATOM 598 N N . ILE A 1 78 ? -2.092 5.711 19.312 1 98.56 78 ILE A N 1
ATOM 599 C CA . ILE A 1 78 ? -2.416 6.172 17.969 1 98.56 78 ILE A CA 1
ATOM 600 C C . ILE A 1 78 ? -3.889 5.898 17.672 1 98.56 78 ILE A C 1
ATOM 602 O O . ILE A 1 78 ? -4.332 4.746 17.703 1 98.56 78 ILE A O 1
ATOM 606 N N . THR A 1 79 ? -4.625 6.945 17.391 1 98.62 79 THR A N 1
ATOM 607 C CA . THR A 1 79 ? -6.055 6.809 17.125 1 98.62 79 THR A CA 1
ATOM 608 C C . THR A 1 79 ? -6.32 6.668 15.633 1 98.62 79 THR A C 1
ATOM 610 O O . THR A 1 79 ? -7.312 6.055 15.227 1 98.62 79 THR A O 1
ATOM 613 N N . ASN A 1 80 ? -5.457 7.281 14.812 1 98.81 80 ASN A N 1
ATOM 614 C CA . ASN A 1 80 ? -5.605 7.262 13.359 1 98.81 80 ASN A CA 1
ATOM 615 C C . ASN A 1 80 ? -4.262 7.059 12.664 1 98.81 80 ASN A C 1
ATOM 617 O O . ASN A 1 80 ? -3.254 7.641 13.07 1 98.81 80 ASN A O 1
ATOM 621 N N . VAL A 1 81 ? -4.25 6.219 11.711 1 98.88 81 VAL A N 1
ATOM 622 C CA . VAL A 1 81 ? -3.143 6.098 10.766 1 98.88 81 VAL A CA 1
ATOM 623 C C . VAL A 1 81 ? -3.613 6.48 9.367 1 98.88 81 VAL A C 1
ATOM 625 O O . VAL A 1 81 ? -4.566 5.898 8.844 1 98.88 81 VAL A O 1
ATOM 628 N N . ILE A 1 82 ? -3.004 7.484 8.766 1 98.88 82 ILE A N 1
ATOM 629 C CA . ILE A 1 82 ? -3.295 7.926 7.41 1 98.88 82 ILE A CA 1
ATOM 630 C C . ILE A 1 82 ? -2.076 7.695 6.52 1 98.88 82 ILE A C 1
ATOM 632 O O . ILE A 1 82 ? -1.081 8.414 6.621 1 98.88 82 ILE A O 1
ATOM 636 N N . CYS A 1 83 ? -2.145 6.699 5.684 1 98.88 83 CYS A N 1
ATOM 637 C CA . CYS A 1 83 ? -1.11 6.508 4.676 1 98.88 83 CYS A CA 1
ATOM 638 C C . CYS A 1 83 ? -1.486 7.203 3.371 1 98.88 83 CYS A C 1
ATOM 640 O O . CYS A 1 83 ? -2.508 6.879 2.764 1 98.88 83 CYS A O 1
ATOM 642 N N . THR A 1 84 ? -0.658 8.086 2.949 1 98.81 84 THR A N 1
ATOM 643 C CA . THR A 1 84 ? -0.939 8.945 1.807 1 98.81 84 THR A CA 1
ATOM 644 C C . THR A 1 84 ? -1.131 8.117 0.539 1 98.81 84 THR A C 1
ATOM 646 O O . THR A 1 84 ? -1.956 8.453 -0.312 1 98.81 84 THR A O 1
ATOM 649 N N . HIS A 1 85 ? -0.375 7.078 0.437 1 98.62 85 HIS A N 1
ATOM 650 C CA . HIS A 1 85 ? -0.511 6.16 -0.686 1 98.62 85 HIS A CA 1
ATOM 651 C C . HIS A 1 85 ? 0.14 4.816 -0.378 1 98.62 85 HIS A C 1
ATOM 653 O O . HIS A 1 85 ? 0.729 4.637 0.691 1 98.62 85 HIS A O 1
ATOM 659 N N . GLY A 1 86 ? 0.04 3.887 -1.32 1 98.44 86 GLY A N 1
ATOM 660 C CA . GLY A 1 86 ? 0.29 2.488 -1.011 1 98.44 86 GLY A CA 1
ATOM 661 C C . GLY A 1 86 ? 1.703 2.047 -1.342 1 98.44 86 GLY A C 1
ATOM 662 O O . GLY A 1 86 ? 1.981 0.849 -1.428 1 98.44 86 GLY A O 1
ATOM 663 N N . HIS A 1 87 ? 2.689 2.928 -1.518 1 97.81 87 HIS A N 1
ATOM 664 C CA . HIS A 1 87 ? 4.07 2.51 -1.724 1 97.81 87 HIS A CA 1
ATOM 665 C C . HIS A 1 87 ? 4.672 1.943 -0.442 1 97.81 87 HIS A C 1
ATOM 667 O O . HIS A 1 87 ? 4.336 2.391 0.657 1 97.81 87 HIS A O 1
ATOM 673 N N . SER A 1 88 ? 5.613 1.083 -0.601 1 97 88 SER A N 1
ATOM 674 C CA . SER A 1 88 ? 6.145 0.291 0.503 1 97 88 SER A CA 1
ATOM 675 C C . SER A 1 88 ? 6.766 1.182 1.575 1 97 88 SER A C 1
ATOM 677 O O . SER A 1 88 ? 6.656 0.893 2.77 1 97 88 SER A O 1
ATOM 679 N N . ASP A 1 89 ? 7.398 2.246 1.164 1 96.5 89 ASP A N 1
ATOM 680 C CA . ASP A 1 89 ? 8.117 3.088 2.115 1 96.5 89 ASP A CA 1
ATOM 681 C C . ASP A 1 89 ? 7.172 4.039 2.838 1 96.5 89 ASP A C 1
ATOM 683 O O . ASP A 1 89 ? 7.602 4.855 3.654 1 96.5 89 ASP A O 1
ATOM 687 N N . HIS A 1 90 ? 5.906 3.949 2.619 1 97.5 90 HIS A N 1
ATOM 688 C CA . HIS A 1 90 ? 4.93 4.797 3.293 1 97.5 90 HIS A CA 1
ATOM 689 C C . HIS A 1 90 ? 3.967 3.969 4.137 1 97.5 90 HIS A C 1
ATOM 691 O O . HIS A 1 90 ? 3.346 4.488 5.066 1 97.5 90 HIS A O 1
ATOM 697 N N . ILE A 1 91 ? 3.82 2.668 3.865 1 98.19 91 ILE A N 1
ATOM 698 C CA . ILE A 1 91 ? 2.756 1.865 4.457 1 98.19 91 ILE A CA 1
ATOM 699 C C . ILE A 1 91 ? 3.359 0.687 5.219 1 98.19 91 ILE A C 1
ATOM 701 O O . ILE A 1 91 ? 2.639 -0.209 5.664 1 98.19 91 ILE A O 1
ATOM 705 N N . GLY A 1 92 ? 4.605 0.622 5.465 1 97.75 92 GLY A N 1
ATOM 706 C CA . GLY A 1 92 ? 5.332 -0.59 5.809 1 97.75 92 GLY A CA 1
ATOM 707 C C . GLY A 1 92 ? 5.012 -1.105 7.199 1 97.75 92 GLY A C 1
ATOM 708 O O . GLY A 1 92 ? 5.312 -2.256 7.523 1 97.75 92 GLY A O 1
ATOM 709 N N . ASN A 1 93 ? 4.328 -0.298 8.039 1 98.31 93 ASN A N 1
ATOM 710 C CA . ASN A 1 93 ? 4.223 -0.678 9.438 1 98.31 93 ASN A CA 1
ATOM 711 C C . ASN A 1 93 ? 2.811 -0.46 9.977 1 98.31 93 ASN A C 1
ATOM 713 O O . ASN A 1 93 ? 2.627 -0.184 11.164 1 98.31 93 ASN A O 1
ATOM 717 N N . ILE A 1 94 ? 1.834 -0.545 9.109 1 98.38 94 ILE A N 1
ATOM 718 C CA . ILE A 1 94 ? 0.468 -0.192 9.484 1 98.38 94 ILE A CA 1
ATOM 719 C C . ILE A 1 94 ? -0.066 -1.197 10.5 1 98.38 94 ILE A C 1
ATOM 721 O O . ILE A 1 94 ? -0.941 -0.871 11.305 1 98.38 94 ILE A O 1
ATOM 725 N N . ASN A 1 95 ? 0.453 -2.365 10.562 1 98.31 95 ASN A N 1
ATOM 726 C CA . ASN A 1 95 ? -0.066 -3.398 11.453 1 98.31 95 ASN A CA 1
ATOM 727 C C . ASN A 1 95 ? 0.375 -3.168 12.891 1 98.31 95 ASN A C 1
ATOM 729 O O . ASN A 1 95 ? -0.05 -3.889 13.797 1 98.31 95 ASN A O 1
ATOM 733 N N . LEU A 1 96 ? 1.212 -2.184 13.148 1 98.19 96 LEU A N 1
ATOM 734 C CA . LEU A 1 96 ? 1.637 -1.835 14.5 1 98.19 96 LEU A CA 1
ATOM 735 C C . LEU A 1 96 ? 0.508 -1.153 15.273 1 98.19 96 LEU A C 1
ATOM 737 O O . LEU A 1 96 ? 0.587 -0.997 16.484 1 98.19 96 LEU A O 1
ATOM 741 N N . PHE A 1 97 ? -0.594 -0.802 14.555 1 98 97 PHE A N 1
ATOM 742 C CA . PHE A 1 97 ? -1.635 0.026 15.156 1 98 97 PHE A CA 1
ATOM 743 C C . PHE A 1 97 ? -3.004 -0.624 14.992 1 98 97 PHE A C 1
ATOM 745 O O . PHE A 1 97 ? -3.902 -0.044 14.375 1 98 97 PHE A O 1
ATOM 752 N N . PRO A 1 98 ? -3.201 -1.712 15.578 1 91.56 98 PRO A N 1
ATOM 753 C CA . PRO A 1 98 ? -4.375 -2.543 15.305 1 91.56 98 PRO A CA 1
ATOM 754 C C . PRO A 1 98 ? -5.68 -1.893 15.766 1 91.56 98 PRO A C 1
ATOM 756 O O . PRO A 1 98 ? -6.758 -2.279 15.32 1 91.56 98 PRO A O 1
ATOM 759 N N . HIS A 1 99 ? -5.617 -0.882 16.594 1 93.5 99 HIS A N 1
ATOM 760 C CA . HIS A 1 99 ? -6.84 -0.304 17.125 1 93.5 99 HIS A CA 1
ATOM 761 C C . HIS A 1 99 ? -7.156 1.033 16.469 1 93.5 99 HIS A C 1
ATOM 763 O O . HIS A 1 99 ? -8.203 1.633 16.734 1 93.5 99 HIS A O 1
ATOM 769 N N . ALA A 1 100 ? -6.273 1.487 15.68 1 98 100 ALA A N 1
ATOM 770 C CA . ALA A 1 100 ? -6.449 2.785 15.031 1 98 100 ALA A CA 1
ATOM 771 C C . ALA A 1 100 ? -7.422 2.686 13.859 1 98 100 ALA A C 1
ATOM 773 O O . ALA A 1 100 ? -7.559 1.621 13.25 1 98 100 ALA A O 1
ATOM 774 N N . GLU A 1 101 ? -8.164 3.77 13.625 1 98.12 101 GLU A N 1
ATOM 775 C CA . GLU A 1 101 ? -8.711 3.951 12.289 1 98.12 101 GLU A CA 1
ATOM 776 C C . GLU A 1 101 ? -7.605 4.059 11.242 1 98.12 101 GLU A C 1
ATOM 778 O O . GLU A 1 101 ? -6.602 4.738 11.461 1 98.12 101 GLU A O 1
ATOM 783 N N . ILE A 1 102 ? -7.77 3.299 10.156 1 98.62 102 ILE A N 1
ATOM 784 C CA . ILE A 1 102 ? -6.695 3.244 9.172 1 98.62 102 ILE A CA 1
ATOM 785 C C . ILE A 1 102 ? -7.215 3.711 7.812 1 98.62 102 ILE A C 1
ATOM 787 O O . ILE A 1 102 ? -8.25 3.232 7.336 1 98.62 102 ILE A O 1
ATOM 791 N N . LEU A 1 103 ? -6.594 4.648 7.273 1 98.81 103 LEU A N 1
ATOM 792 C CA . LEU A 1 103 ? -6.82 5.105 5.906 1 98.81 103 LEU A CA 1
ATOM 793 C C . LEU A 1 103 ? -5.578 4.895 5.047 1 98.81 103 LEU A C 1
ATOM 795 O O . LEU A 1 103 ? -4.512 5.441 5.344 1 98.81 103 LEU A O 1
ATOM 799 N N . VAL A 1 104 ? -5.637 4.062 4.059 1 98.75 104 VAL A N 1
ATOM 800 C CA . VAL A 1 104 ? -4.594 3.904 3.051 1 98.75 104 VAL A CA 1
ATOM 801 C C . VAL A 1 104 ? -5.113 4.359 1.69 1 98.75 104 VAL A C 1
ATOM 803 O O . VAL A 1 104 ? -5.969 3.701 1.096 1 98.75 104 VAL A O 1
ATOM 806 N N . SER A 1 105 ? -4.539 5.484 1.186 1 98.44 105 SER A N 1
ATOM 807 C CA . SER A 1 105 ? -5.098 6.086 -0.02 1 98.44 105 SER A CA 1
ATOM 808 C C . SER A 1 105 ? -6.578 6.398 0.155 1 98.44 105 SER A C 1
ATOM 810 O O . SER A 1 105 ? -6.949 7.25 0.968 1 98.44 105 SER A O 1
ATOM 812 N N . TYR A 1 106 ? -7.445 5.633 -0.563 1 97.88 106 TYR A N 1
ATOM 813 C CA . TYR A 1 106 ? -8.875 5.895 -0.493 1 97.88 106 TYR A CA 1
ATOM 814 C C . TYR A 1 106 ? -9.586 4.828 0.331 1 97.88 106 TYR A C 1
ATOM 816 O O . TYR A 1 106 ? -10.812 4.848 0.461 1 97.88 106 TYR A O 1
ATOM 824 N N . ASP A 1 107 ? -8.805 3.934 1 1 96.94 107 ASP A N 1
ATOM 825 C CA . ASP A 1 107 ? -9.383 2.836 1.771 1 96.94 107 ASP A CA 1
ATOM 826 C C . ASP A 1 107 ? -9.492 3.203 3.25 1 96.94 107 ASP A C 1
ATOM 828 O O . ASP A 1 107 ? -8.492 3.191 3.973 1 96.94 107 ASP A O 1
ATOM 832 N N . LEU A 1 108 ? -10.727 3.402 3.619 1 98 108 LEU A N 1
ATOM 833 C CA . LEU A 1 108 ? -10.984 3.754 5.012 1 98 108 LEU A CA 1
ATOM 834 C C . LEU A 1 108 ? -11.469 2.539 5.797 1 98 108 LEU A C 1
ATOM 836 O O . LEU A 1 108 ? -12.469 1.915 5.43 1 98 108 LEU A O 1
ATOM 840 N N . TRP A 1 109 ? -10.711 2.18 6.816 1 97.12 109 TRP A N 1
ATOM 841 C CA . TRP A 1 109 ? -11.047 1.068 7.703 1 97.12 109 TRP A CA 1
ATOM 842 C C . TRP A 1 109 ? -11.336 1.565 9.117 1 97.12 109 TRP A C 1
ATOM 844 O O . TRP A 1 109 ? -10.508 2.258 9.719 1 97.12 109 TRP A O 1
ATOM 854 N N . ARG A 1 110 ? -12.477 1.202 9.625 1 95.5 110 ARG A N 1
ATOM 855 C CA . ARG A 1 110 ? -12.906 1.633 10.961 1 95.5 110 ARG A CA 1
ATOM 856 C C . ARG A 1 110 ? -13.805 0.589 11.609 1 95.5 110 ARG A C 1
ATOM 858 O O . ARG A 1 110 ? -14.75 0.101 10.992 1 95.5 110 ARG A O 1
ATOM 865 N N . ASP A 1 111 ? -13.516 0.162 12.812 1 92.06 111 ASP A N 1
ATOM 866 C CA . ASP A 1 111 ? -14.344 -0.703 13.648 1 92.06 111 ASP A CA 1
ATOM 867 C C . ASP A 1 111 ? -14.641 -2.023 12.938 1 92.06 111 ASP A C 1
ATOM 869 O O . ASP A 1 111 ? -15.789 -2.465 12.891 1 92.06 111 ASP A O 1
ATOM 873 N N . GLY A 1 112 ? -13.672 -2.537 12.242 1 91.81 112 GLY A N 1
ATOM 874 C CA . GLY A 1 112 ? -13.789 -3.877 11.688 1 91.81 112 GLY A CA 1
ATOM 875 C C . GLY A 1 112 ? -14.305 -3.889 10.266 1 91.81 112 GLY A C 1
ATOM 876 O O . GLY A 1 112 ? -14.453 -4.953 9.656 1 91.81 112 GLY A O 1
ATOM 877 N N . TYR A 1 113 ? -14.516 -2.613 9.68 1 95.06 113 TYR A N 1
ATOM 878 C CA . TYR A 1 113 ? -15.109 -2.541 8.344 1 95.06 113 TYR A CA 1
ATOM 879 C C . TYR A 1 113 ? -14.383 -1.508 7.484 1 95.06 113 TYR A C 1
ATOM 881 O O . TYR A 1 113 ? -13.844 -0.528 8.008 1 95.06 113 TYR A O 1
ATOM 889 N N . TYR A 1 114 ? -14.438 -1.82 6.203 1 95.56 114 TYR A N 1
ATOM 890 C CA . TYR A 1 114 ? -14.25 -0.719 5.266 1 95.56 114 TYR A CA 1
ATOM 891 C C . TYR A 1 114 ? -15.469 0.201 5.258 1 95.56 114 TYR A C 1
ATOM 893 O O . TYR A 1 114 ? -16.609 -0.267 5.301 1 95.56 114 TYR A O 1
ATOM 901 N N . VAL A 1 115 ? -15.211 1.488 5.254 1 96.75 115 VAL A N 1
ATOM 902 C CA . VAL A 1 115 ? -16.281 2.484 5.219 1 96.75 115 VAL A CA 1
ATOM 903 C C . VAL A 1 115 ? -16.203 3.277 3.918 1 96.75 115 VAL A C 1
ATOM 905 O O . VAL A 1 115 ? -15.141 3.789 3.555 1 96.75 115 VAL A O 1
ATOM 908 N N . ALA A 1 116 ? -17.312 3.334 3.281 1 95.19 116 ALA A N 1
ATOM 909 C CA . ALA A 1 116 ? -17.359 4.035 2 1 95.19 116 ALA A CA 1
ATOM 910 C C . ALA A 1 116 ? -17.188 5.539 2.191 1 95.19 116 ALA A C 1
ATOM 912 O O . ALA A 1 116 ? -17.75 6.117 3.129 1 95.19 116 ALA A O 1
ATOM 913 N N . HIS A 1 117 ? -16.344 6.152 1.436 1 96.81 117 HIS A N 1
ATOM 914 C CA . HIS A 1 117 ? -16.172 7.594 1.294 1 96.81 117 HIS A CA 1
ATOM 915 C C . HIS A 1 117 ? -15.867 7.977 -0.152 1 96.81 117 HIS A C 1
ATOM 917 O O . HIS A 1 117 ? -15.094 7.297 -0.83 1 96.81 117 HIS A O 1
ATOM 923 N N . ASP A 1 118 ? -16.406 9.016 -0.717 1 96.62 118 ASP A N 1
ATOM 924 C CA . ASP A 1 118 ? -16.344 9.352 -2.137 1 96.62 118 ASP A CA 1
ATOM 925 C C . ASP A 1 118 ? -15.125 10.219 -2.439 1 96.62 118 ASP A C 1
ATOM 927 O O . ASP A 1 118 ? -15.258 11.305 -3 1 96.62 118 ASP A O 1
ATOM 931 N N . PHE A 1 119 ? -13.984 9.664 -2.16 1 97.75 119 PHE A N 1
ATOM 932 C CA . PHE A 1 119 ? -12.742 10.375 -2.463 1 97.75 119 PHE A CA 1
ATOM 933 C C . PHE A 1 119 ? -12.617 10.617 -3.961 1 97.75 119 PHE A C 1
ATOM 935 O O . PHE A 1 119 ? -12.102 11.656 -4.383 1 97.75 119 PHE A O 1
ATOM 942 N N . ARG A 1 120 ? -13.047 9.734 -4.781 1 95 120 ARG A N 1
ATOM 943 C CA . ARG A 1 120 ? -12.906 9.828 -6.23 1 95 120 ARG A CA 1
ATOM 944 C C . ARG A 1 120 ? -13.664 11.039 -6.777 1 95 120 ARG A C 1
ATOM 946 O O . ARG A 1 120 ? -13.242 11.641 -7.766 1 95 120 ARG A O 1
ATOM 953 N N . ALA A 1 121 ? -14.719 11.406 -6.035 1 96.5 121 ALA A N 1
ATOM 954 C CA . ALA A 1 121 ? -15.5 12.57 -6.434 1 96.5 121 ALA A CA 1
ATOM 955 C C . ALA A 1 121 ? -14.914 13.852 -5.848 1 96.5 121 ALA A C 1
ATOM 957 O O . ALA A 1 121 ? -15.477 14.938 -6.016 1 96.5 121 ALA A O 1
ATOM 958 N N . GLY A 1 122 ? -13.859 13.719 -5.102 1 97.38 122 GLY A N 1
ATOM 959 C CA . GLY A 1 122 ? -13.188 14.891 -4.562 1 97.38 122 GLY A CA 1
ATOM 960 C C . GLY A 1 122 ? -13.695 15.289 -3.188 1 97.38 122 GLY A C 1
ATOM 961 O O . GLY A 1 122 ? -13.328 16.344 -2.67 1 97.38 122 GLY A O 1
ATOM 962 N N . VAL A 1 123 ? -14.484 14.445 -2.57 1 98.12 123 VAL A N 1
ATOM 963 C CA . VAL A 1 123 ? -15.078 14.789 -1.284 1 98.12 123 VAL A CA 1
ATOM 964 C C . VAL A 1 123 ? -14.039 14.656 -0.178 1 98.12 123 VAL A C 1
ATOM 966 O O . VAL A 1 123 ? -13.461 13.578 0.01 1 98.12 123 VAL A O 1
ATOM 969 N N . PRO A 1 124 ? -13.789 15.703 0.544 1 98.5 124 PRO A N 1
ATOM 970 C CA . PRO A 1 124 ? -12.859 15.602 1.669 1 98.5 124 PRO A CA 1
ATOM 971 C C . PRO A 1 124 ? -13.398 14.742 2.811 1 98.5 124 PRO A C 1
ATOM 973 O O . PRO A 1 124 ? -14.617 14.57 2.93 1 98.5 124 PRO A O 1
ATOM 976 N N . TYR A 1 125 ? -12.555 14.188 3.562 1 98.62 125 TYR A N 1
ATOM 977 C CA . TYR A 1 125 ? -12.898 13.438 4.766 1 98.62 125 TYR A CA 1
ATOM 978 C C . TYR A 1 125 ? -12.453 14.188 6.02 1 98.62 125 TYR A C 1
ATOM 980 O O . TYR A 1 125 ? -11.258 14.258 6.312 1 98.62 125 TYR A O 1
ATOM 988 N N . ILE A 1 126 ? -13.383 14.75 6.746 1 98.31 126 ILE A N 1
ATOM 989 C CA . ILE A 1 126 ? -13.094 15.43 8.008 1 98.31 126 ILE A CA 1
ATOM 990 C C . ILE A 1 126 ? -13.062 14.422 9.148 1 98.31 126 ILE A C 1
ATOM 992 O O . ILE A 1 126 ? -14.062 13.75 9.414 1 98.31 126 ILE A O 1
ATOM 996 N N . LEU A 1 127 ? -11.93 14.289 9.844 1 98 127 LEU A N 1
ATOM 997 C CA . LEU A 1 127 ? -11.797 13.312 10.922 1 98 127 LEU A CA 1
ATOM 998 C C . LEU A 1 127 ? -12.734 13.648 12.07 1 98 127 LEU A C 1
ATOM 1000 O O . LEU A 1 127 ? -12.648 14.727 12.656 1 98 127 LEU A O 1
ATOM 1004 N N . PRO A 1 128 ? -13.594 12.727 12.359 1 95.94 128 PRO A N 1
ATOM 1005 C CA . PRO A 1 128 ? -14.461 12.984 13.508 1 95.94 128 PRO A CA 1
ATOM 1006 C C . PRO A 1 128 ? -13.68 13.195 14.805 1 95.94 128 PRO A C 1
ATOM 1008 O O . PRO A 1 128 ? -12.836 12.367 15.164 1 95.94 128 PRO A O 1
ATOM 1011 N N . GLY A 1 129 ? -13.891 14.328 15.398 1 95.75 129 GLY A N 1
ATOM 1012 C CA . GLY A 1 129 ? -13.219 14.625 16.656 1 95.75 129 GLY A CA 1
ATOM 1013 C C . GLY A 1 129 ? -11.82 15.18 16.469 1 95.75 129 GLY A C 1
ATOM 1014 O O . GLY A 1 129 ? -11.078 15.352 17.438 1 95.75 129 GLY A O 1
ATOM 1015 N N . GLY A 1 130 ? -11.43 15.539 15.25 1 95.62 130 GLY A N 1
ATOM 1016 C CA . GLY A 1 130 ? -10.055 15.898 14.953 1 95.62 130 GLY A CA 1
ATOM 1017 C C . GLY A 1 130 ? -9.844 17.406 14.859 1 95.62 130 GLY A C 1
ATOM 1018 O O . GLY A 1 130 ? -8.766 17.859 14.469 1 95.62 130 GLY A O 1
ATOM 1019 N N . GLU A 1 131 ? -10.789 18.25 15.25 1 93.75 131 GLU A N 1
ATOM 1020 C CA . GLU A 1 131 ? -10.648 19.703 15.289 1 93.75 131 GLU A CA 1
ATOM 1021 C C . GLU A 1 131 ? -10.219 20.266 13.938 1 93.75 131 GLU A C 1
ATOM 1023 O O . GLU A 1 131 ? -9.242 21 13.852 1 93.75 131 GLU A O 1
ATOM 1028 N N . GLY A 1 132 ? -10.859 19.844 12.891 1 95.81 132 GLY A N 1
ATOM 1029 C CA . GLY A 1 132 ? -10.648 20.422 11.578 1 95.81 132 GLY A CA 1
ATOM 1030 C C . GLY A 1 132 ? -9.664 19.641 10.734 1 95.81 132 GLY A C 1
ATOM 1031 O O . GLY A 1 132 ? -9.445 19.953 9.562 1 95.81 132 GLY A O 1
ATOM 1032 N N . LEU A 1 133 ? -9.008 18.562 11.305 1 98.5 133 LEU A N 1
ATOM 1033 C CA . LEU A 1 133 ? -8.172 17.703 10.469 1 98.5 133 LEU A CA 1
ATOM 1034 C C . LEU A 1 133 ? -8.961 17.172 9.281 1 98.5 133 LEU A C 1
ATOM 1036 O O . LEU A 1 133 ? -10.039 16.609 9.445 1 98.5 133 LEU A O 1
ATOM 1040 N N . THR A 1 134 ? -8.391 17.422 8.07 1 98.81 134 THR A N 1
ATOM 1041 C CA . THR A 1 134 ? -9.125 17.078 6.848 1 98.81 134 THR A CA 1
ATOM 1042 C C . THR A 1 134 ? -8.227 16.328 5.871 1 98.81 134 THR A C 1
ATOM 1044 O O . THR A 1 134 ? -7.129 16.797 5.543 1 98.81 134 THR A O 1
ATOM 1047 N N . VAL A 1 135 ? -8.68 15.133 5.438 1 98.94 135 VAL A N 1
ATOM 1048 C CA . VAL A 1 135 ? -7.988 14.391 4.395 1 98.94 135 VAL A CA 1
ATOM 1049 C C . VAL A 1 135 ? -8.57 14.75 3.029 1 98.94 135 VAL A C 1
ATOM 1051 O O . VAL A 1 135 ? -9.781 14.672 2.82 1 98.94 135 VAL A O 1
ATOM 1054 N N . LEU A 1 136 ? -7.691 15.156 2.102 1 98.88 136 LEU A N 1
ATOM 1055 C CA . LEU A 1 136 ? -8.078 15.5 0.738 1 98.88 136 LEU A CA 1
ATOM 1056 C C . LEU A 1 136 ? -7.555 14.469 -0.252 1 98.88 136 LEU A C 1
ATOM 1058 O O . LEU A 1 136 ? -6.426 13.984 -0.114 1 98.88 136 LEU A O 1
ATOM 1062 N N . PRO A 1 137 ? -8.414 14.109 -1.255 1 98.81 137 PRO A N 1
ATOM 1063 C CA . PRO A 1 137 ? -7.824 13.367 -2.373 1 98.81 137 PRO A CA 1
ATOM 1064 C C . PRO A 1 137 ? -6.883 14.227 -3.215 1 98.81 137 PRO A C 1
ATOM 1066 O O . PRO A 1 137 ? -7.266 15.305 -3.672 1 98.81 137 PRO A O 1
ATOM 1069 N N . THR A 1 138 ? -5.684 13.805 -3.357 1 98.88 138 THR A N 1
ATOM 1070 C CA . THR A 1 138 ? -4.668 14.539 -4.109 1 98.88 138 THR A CA 1
ATOM 1071 C C . THR A 1 138 ? -3.912 13.602 -5.047 1 98.88 138 THR A C 1
ATOM 1073 O O . THR A 1 138 ? -2.68 13.555 -5.027 1 98.88 138 THR A O 1
ATOM 1076 N N . SER A 1 139 ? -4.645 12.938 -5.891 1 98.38 139 SER A N 1
ATOM 1077 C CA . SER A 1 139 ? -4.086 11.891 -6.742 1 98.38 139 SER A CA 1
ATOM 1078 C C . SER A 1 139 ? -3.098 12.477 -7.75 1 98.38 139 SER A C 1
ATOM 1080 O O . SER A 1 139 ? -3.041 13.695 -7.938 1 98.38 139 SER A O 1
ATOM 1082 N N . GLY A 1 140 ? -2.338 11.656 -8.367 1 97.81 140 GLY A N 1
ATOM 1083 C CA . GLY A 1 140 ? -1.397 11.969 -9.438 1 97.81 140 GLY A CA 1
ATOM 1084 C C . GLY A 1 140 ? -0.142 11.117 -9.391 1 97.81 140 GLY A C 1
ATOM 1085 O O . GLY A 1 140 ? 0.193 10.445 -10.367 1 97.81 140 GLY A O 1
ATOM 1086 N N . HIS A 1 141 ? 0.563 11.273 -8.156 1 97.88 141 HIS A N 1
ATOM 1087 C CA . HIS A 1 141 ? 1.697 10.375 -7.973 1 97.88 141 HIS A CA 1
ATOM 1088 C C . HIS A 1 141 ? 1.273 8.914 -8.125 1 97.88 141 HIS A C 1
ATOM 1090 O O . HIS A 1 141 ? 1.958 8.125 -8.781 1 97.88 141 HIS A O 1
ATOM 1096 N N . THR A 1 142 ? 0.248 8.547 -7.516 1 98.12 142 THR A N 1
ATOM 1097 C CA . THR A 1 142 ? -0.511 7.324 -7.773 1 98.12 142 THR A CA 1
ATOM 1098 C C . THR A 1 142 ? -1.965 7.648 -8.102 1 98.12 142 THR A C 1
ATOM 1100 O O . THR A 1 142 ? -2.373 8.812 -8.047 1 98.12 142 THR A O 1
ATOM 1103 N N . GLY A 1 143 ? -2.725 6.668 -8.344 1 97.25 143 GLY A N 1
ATOM 1104 C CA . GLY A 1 143 ? -4.109 6.875 -8.734 1 97.25 143 GLY A CA 1
ATOM 1105 C C . GLY A 1 143 ? -5.012 7.238 -7.57 1 97.25 143 GLY A C 1
ATOM 1106 O O . GLY A 1 143 ? -6.152 7.664 -7.77 1 97.25 143 GLY A O 1
ATOM 1107 N N . SER A 1 144 ? -4.523 7.172 -6.324 1 98.06 144 SER A N 1
ATOM 1108 C CA . SER A 1 144 ? -5.359 7.402 -5.152 1 98.06 144 SER A CA 1
ATOM 1109 C C . SER A 1 144 ? -4.551 7.992 -4 1 98.06 144 SER A C 1
ATOM 1111 O O . SER A 1 144 ? -4.652 7.527 -2.863 1 98.06 144 SER A O 1
ATOM 1113 N N . ASP A 1 145 ? -3.814 9.031 -4.168 1 98.69 145 ASP A N 1
ATOM 1114 C CA . ASP A 1 145 ? -3.059 9.727 -3.127 1 98.69 145 ASP A CA 1
ATOM 1115 C C . ASP A 1 145 ? -3.977 10.586 -2.262 1 98.69 145 ASP A C 1
ATOM 1117 O O . ASP A 1 145 ? -4.996 11.086 -2.738 1 98.69 145 ASP A O 1
ATOM 1121 N N . THR A 1 146 ? -3.547 10.781 -1.015 1 98.88 146 THR A N 1
ATOM 1122 C CA . THR A 1 146 ? -4.242 11.703 -0.124 1 98.88 146 THR A CA 1
ATOM 1123 C C . THR A 1 146 ? -3.254 12.641 0.572 1 98.88 146 THR A C 1
ATOM 1125 O O . THR A 1 146 ? -2.057 12.352 0.631 1 98.88 146 THR A O 1
ATOM 1128 N N . SER A 1 147 ? -3.721 13.766 1.037 1 98.94 147 SER A N 1
ATOM 1129 C CA . SER A 1 147 ? -3.01 14.719 1.889 1 98.94 147 SER A CA 1
ATOM 1130 C C . SER A 1 147 ? -3.832 15.078 3.123 1 98.94 147 SER A C 1
ATOM 1132 O O . SER A 1 147 ? -5.062 15.148 3.057 1 98.94 147 SER A O 1
ATOM 1134 N N . LEU A 1 148 ? -3.18 15.289 4.215 1 98.94 148 LEU A N 1
ATOM 1135 C CA . LEU A 1 148 ? -3.846 15.734 5.434 1 98.94 148 LEU A CA 1
ATOM 1136 C C . LEU A 1 148 ? -3.605 17.219 5.672 1 98.94 148 LEU A C 1
ATOM 1138 O O . LEU A 1 148 ? -2.459 17.672 5.703 1 98.94 148 LEU A O 1
ATOM 1142 N N . LEU A 1 149 ? -4.66 17.984 5.801 1 98.81 149 LEU A N 1
ATOM 1143 C CA . LEU A 1 149 ? -4.582 19.391 6.203 1 98.81 149 LEU A CA 1
ATOM 1144 C C . LEU A 1 149 ? -4.723 19.516 7.715 1 98.81 149 LEU A C 1
ATOM 1146 O O . LEU A 1 149 ? -5.641 18.953 8.312 1 98.81 149 LEU A O 1
ATOM 1150 N N . VAL A 1 150 ? -3.814 20.203 8.32 1 98.44 150 VAL A N 1
ATOM 1151 C CA . VAL A 1 150 ? -3.809 20.531 9.742 1 98.44 150 VAL A CA 1
ATOM 1152 C C . VAL A 1 150 ? -3.953 22.047 9.922 1 98.44 150 VAL A C 1
ATOM 1154 O O . VAL A 1 150 ? -2.967 22.781 9.859 1 98.44 150 VAL A O 1
ATOM 1157 N N . PRO A 1 151 ? -5.129 22.5 10.172 1 97.69 151 PRO A N 1
ATOM 1158 C CA . PRO A 1 151 ? -5.336 23.953 10.32 1 97.69 151 PRO A CA 1
ATOM 1159 C C . PRO A 1 151 ? -4.969 24.469 11.711 1 97.69 151 PRO A C 1
ATOM 1161 O O . PRO A 1 151 ? -4.785 23.672 12.633 1 97.69 151 PRO A O 1
ATOM 1164 N N . GLY A 1 152 ? -4.812 25.734 11.797 1 97.06 152 GLY A N 1
ATOM 1165 C CA . GLY A 1 152 ? -4.754 26.406 13.078 1 97.06 152 GLY A CA 1
ATOM 1166 C C . GLY A 1 152 ? -3.418 26.234 13.781 1 97.06 152 GLY A C 1
ATOM 1167 O O . GLY A 1 152 ? -3.342 26.328 15.008 1 97.06 152 GLY A O 1
ATOM 1168 N N . THR A 1 153 ? -2.361 25.922 13.031 1 96.88 153 THR A N 1
ATOM 1169 C CA . THR A 1 153 ? -1.04 25.859 13.641 1 96.88 153 THR A CA 1
ATOM 1170 C C . THR A 1 153 ? -0.441 27.266 13.781 1 96.88 153 THR A C 1
ATOM 1172 O O . THR A 1 153 ? -0.987 28.234 13.25 1 96.88 153 THR A O 1
ATOM 1175 N N . SER A 1 154 ? 0.66 27.359 14.5 1 97.44 154 SER A N 1
ATOM 1176 C CA . SER A 1 154 ? 1.342 28.625 14.68 1 97.44 154 SER A CA 1
ATOM 1177 C C . SER A 1 154 ? 1.878 29.172 13.359 1 97.44 154 SER A C 1
ATOM 1179 O O . SER A 1 154 ? 2.203 30.344 13.25 1 97.44 154 SER A O 1
ATOM 1181 N N . LEU A 1 155 ? 1.909 28.297 12.328 1 97.31 155 LEU A N 1
ATOM 1182 C CA . LEU A 1 155 ? 2.41 28.719 11.023 1 97.31 155 LEU A CA 1
ATOM 1183 C C . LEU A 1 155 ? 1.297 28.688 9.977 1 97.31 155 LEU A C 1
ATOM 1185 O O . LEU A 1 155 ? 1.567 28.703 8.773 1 97.31 155 LEU A O 1
ATOM 1189 N N . GLY A 1 156 ? 0.103 28.594 10.484 1 97.56 156 GLY A N 1
ATOM 1190 C CA . GLY A 1 156 ? -1.033 28.484 9.586 1 97.56 156 GLY A CA 1
ATOM 1191 C C . GLY A 1 156 ? -1.43 27.047 9.281 1 97.56 156 GLY A C 1
ATOM 1192 O O . GLY A 1 156 ? -1.418 26.203 10.172 1 97.56 156 GLY A O 1
ATOM 1193 N N . THR A 1 157 ? -1.838 26.812 8.039 1 98.12 157 THR A N 1
ATOM 1194 C CA . THR A 1 157 ? -2.262 25.469 7.648 1 98.12 157 THR A CA 1
ATOM 1195 C C . THR A 1 157 ? -1.064 24.625 7.207 1 98.12 157 THR A C 1
ATOM 1197 O O . THR A 1 157 ? -0.3 25.047 6.332 1 98.12 157 THR A O 1
ATOM 1200 N N . VAL A 1 158 ? -0.886 23.516 7.883 1 98.25 158 VAL A N 1
ATOM 1201 C CA . VAL A 1 158 ? 0.12 22.547 7.465 1 98.25 158 VAL A CA 1
ATOM 1202 C C . VAL A 1 158 ? -0.528 21.469 6.59 1 98.25 158 VAL A C 1
ATOM 1204 O O . VAL A 1 158 ? -1.62 20.984 6.898 1 98.25 158 VAL A O 1
ATOM 1207 N N . ALA A 1 159 ? 0.088 21.156 5.473 1 98.75 159 ALA A N 1
ATOM 1208 C CA . ALA A 1 159 ? -0.317 20.016 4.652 1 98.75 159 ALA A CA 1
ATOM 1209 C C . ALA A 1 159 ? 0.729 18.906 4.699 1 98.75 159 ALA A C 1
ATOM 1211 O O . ALA A 1 159 ? 1.889 19.125 4.344 1 98.75 159 ALA A O 1
ATOM 1212 N N . VAL A 1 160 ? 0.359 17.797 5.23 1 98.38 160 VAL A N 1
ATOM 1213 C CA . VAL A 1 160 ? 1.163 16.594 5.059 1 98.38 160 VAL A CA 1
ATOM 1214 C C . VAL A 1 160 ? 0.801 15.922 3.738 1 98.38 160 VAL A C 1
ATOM 1216 O O . VAL A 1 160 ? -0.252 15.289 3.625 1 98.38 160 VAL A O 1
ATOM 1219 N N . ALA A 1 161 ? 1.691 15.922 2.756 1 98.31 161 ALA A N 1
ATOM 1220 C CA . ALA A 1 161 ? 1.254 15.797 1.369 1 98.31 161 ALA A CA 1
ATOM 1221 C C . ALA A 1 161 ? 1.769 14.5 0.748 1 98.31 161 ALA A C 1
ATOM 1223 O O . ALA A 1 161 ? 1.467 14.195 -0.409 1 98.31 161 ALA A O 1
ATOM 1224 N N . GLY A 1 162 ? 2.518 13.734 1.523 1 97.19 162 GLY A N 1
ATOM 1225 C CA . GLY A 1 162 ? 3.119 12.562 0.908 1 97.19 162 GLY A CA 1
ATOM 1226 C C . GLY A 1 162 ? 3.881 12.875 -0.364 1 97.19 162 GLY A C 1
ATOM 1227 O O . GLY A 1 162 ? 4.613 13.867 -0.424 1 97.19 162 GLY A O 1
ATOM 1228 N N . ASP A 1 163 ? 3.742 12.047 -1.405 1 97.19 163 ASP A N 1
ATOM 1229 C CA . ASP A 1 163 ? 4.559 12.172 -2.609 1 97.19 163 ASP A CA 1
ATOM 1230 C C . ASP A 1 163 ? 3.92 13.125 -3.615 1 97.19 163 ASP A C 1
ATOM 1232 O O . ASP A 1 163 ? 4.371 13.227 -4.758 1 97.19 163 ASP A O 1
ATOM 1236 N N . LEU A 1 164 ? 2.789 13.742 -3.193 1 98.19 164 LEU A N 1
ATOM 1237 C CA . LEU A 1 164 ? 2.352 14.867 -4.02 1 98.19 164 LEU A CA 1
ATOM 1238 C C . LEU A 1 164 ? 3.502 15.828 -4.281 1 98.19 164 LEU A C 1
ATOM 1240 O O . LEU A 1 164 ? 3.625 16.375 -5.379 1 98.19 164 LEU A O 1
ATOM 1244 N N . PHE A 1 165 ? 4.27 16.016 -3.248 1 96.81 165 PHE A N 1
ATOM 1245 C CA . PHE A 1 165 ? 5.578 16.656 -3.334 1 96.81 165 PHE A CA 1
ATOM 1246 C C . PHE A 1 165 ? 6.672 15.695 -2.873 1 96.81 165 PHE A C 1
ATOM 1248 O O . PHE A 1 165 ? 6.652 15.219 -1.737 1 96.81 165 PHE A O 1
ATOM 1255 N N . GLU A 1 166 ? 7.598 15.461 -3.764 1 94.88 166 GLU A N 1
ATOM 1256 C CA . GLU A 1 166 ? 8.719 14.617 -3.369 1 94.88 166 GLU A CA 1
ATOM 1257 C C . GLU A 1 166 ? 9.562 15.289 -2.291 1 94.88 166 GLU A C 1
ATOM 1259 O O . GLU A 1 166 ? 9.938 14.656 -1.299 1 94.88 166 GLU A O 1
ATOM 1264 N N . ARG A 1 167 ? 9.891 16.422 -2.502 1 93.81 167 ARG A N 1
ATOM 1265 C CA . ARG A 1 167 ? 10.672 17.312 -1.639 1 93.81 167 ARG A CA 1
ATOM 1266 C C . ARG A 1 167 ? 10.531 18.766 -2.07 1 93.81 167 ARG A C 1
ATOM 1268 O O . ARG A 1 167 ? 9.906 19.062 -3.092 1 93.81 167 ARG A O 1
ATOM 1275 N N . GLU A 1 168 ? 11.039 19.594 -1.261 1 93.69 168 GLU A N 1
ATOM 1276 C CA . GLU A 1 168 ? 11.094 20.984 -1.694 1 93.69 168 GLU A CA 1
ATOM 1277 C C . GLU A 1 168 ? 11.891 21.141 -2.988 1 93.69 168 GLU A C 1
ATOM 1279 O O . GLU A 1 168 ? 12.953 20.531 -3.137 1 93.69 168 GLU A O 1
ATOM 1284 N N . GLU A 1 169 ? 11.391 21.875 -3.982 1 91.75 169 GLU A N 1
ATOM 1285 C CA . GLU A 1 169 ? 12.086 22.188 -5.234 1 91.75 169 GLU A CA 1
ATOM 1286 C C . GLU A 1 169 ? 12.273 20.938 -6.078 1 91.75 169 GLU A C 1
ATOM 1288 O O . GLU A 1 169 ? 13.367 20.688 -6.602 1 91.75 169 GLU A O 1
ATOM 1293 N N . ASP A 1 170 ? 11.273 20.125 -6.016 1 92.12 170 ASP A N 1
ATOM 1294 C CA . ASP A 1 170 ? 11.336 18.906 -6.828 1 92.12 170 ASP A CA 1
ATOM 1295 C C . ASP A 1 170 ? 10.867 19.188 -8.258 1 92.12 170 ASP A C 1
ATOM 1297 O O . ASP A 1 170 ? 10.469 18.266 -8.969 1 92.12 170 ASP A O 1
ATOM 1301 N N . LYS A 1 171 ? 10.766 20.359 -8.812 1 80.06 171 LYS A N 1
ATOM 1302 C CA . LYS A 1 171 ? 10.141 20.844 -10.039 1 80.06 171 LYS A CA 1
ATOM 1303 C C . LYS A 1 171 ? 10.406 19.906 -11.203 1 80.06 171 LYS A C 1
ATOM 1305 O O . LYS A 1 171 ? 9.469 19.328 -11.766 1 80.06 171 LYS A O 1
ATOM 1310 N N . ASP A 1 172 ? 11.367 19.5 -11.57 1 80.31 172 ASP A N 1
ATOM 1311 C CA . ASP A 1 172 ? 11.539 18.719 -12.797 1 80.31 172 ASP A CA 1
ATOM 1312 C C . ASP A 1 172 ? 11.617 17.234 -12.492 1 80.31 172 ASP A C 1
ATOM 1314 O O . ASP A 1 172 ? 11.477 16.391 -13.391 1 80.31 172 ASP A O 1
ATOM 1318 N N . THR A 1 173 ? 11.578 16.844 -11.258 1 88.81 173 THR A N 1
ATOM 1319 C CA . THR A 1 173 ? 11.859 15.438 -10.969 1 88.81 173 THR A CA 1
ATOM 1320 C C . THR A 1 173 ? 10.586 14.695 -10.562 1 88.81 173 THR A C 1
ATOM 1322 O O . THR A 1 173 ? 10.469 13.492 -10.781 1 88.81 173 THR A O 1
ATOM 1325 N N . TRP A 1 174 ? 9.57 15.469 -10.141 1 93.38 174 TRP A N 1
ATOM 1326 C CA . TRP A 1 174 ? 8.375 14.797 -9.633 1 93.38 174 TRP A CA 1
ATOM 1327 C C . TRP A 1 174 ? 7.578 14.18 -10.773 1 93.38 174 TRP A C 1
ATOM 1329 O O . TRP A 1 174 ? 6.957 13.125 -10.602 1 93.38 174 TRP A O 1
ATOM 1339 N N . GLN A 1 175 ? 7.633 14.734 -11.961 1 95.12 175 GLN A N 1
ATOM 1340 C CA . GLN A 1 175 ? 6.84 14.258 -13.086 1 95.12 175 GLN A CA 1
ATOM 1341 C C . GLN A 1 175 ? 7.285 12.859 -13.516 1 95.12 175 GLN A C 1
ATOM 1343 O O . GLN A 1 175 ? 6.457 12.031 -13.898 1 95.12 175 GLN A O 1
ATOM 1348 N N . GLN A 1 176 ? 8.539 12.609 -13.422 1 91.25 176 GLN A N 1
ATOM 1349 C CA . GLN A 1 176 ? 9.078 11.312 -13.82 1 91.25 176 GLN A CA 1
ATOM 1350 C C . GLN A 1 176 ? 8.602 10.203 -12.891 1 91.25 176 GLN A C 1
ATOM 1352 O O . GLN A 1 176 ? 8.57 9.031 -13.273 1 91.25 176 GLN A O 1
ATOM 1357 N N . LEU A 1 177 ? 8.141 10.547 -11.742 1 92.38 177 LEU A N 1
ATOM 1358 C CA . LEU A 1 177 ? 7.754 9.578 -10.727 1 92.38 177 LEU A CA 1
ATOM 1359 C C . LEU A 1 177 ? 6.234 9.484 -10.609 1 92.38 177 LEU A C 1
ATOM 1361 O O . LEU A 1 177 ? 5.711 8.781 -9.75 1 92.38 177 LEU A O 1
ATOM 1365 N N . SER A 1 178 ? 5.578 10.203 -11.508 1 96.38 178 SER A N 1
ATOM 1366 C CA . SER A 1 178 ? 4.129 10.352 -11.422 1 96.38 178 SER A CA 1
ATOM 1367 C C . SER A 1 178 ? 3.41 9.375 -12.336 1 96.38 178 SER A C 1
ATOM 1369 O O . SER A 1 178 ? 3.848 9.141 -13.469 1 96.38 178 SER A O 1
ATOM 1371 N N . GLU A 1 179 ? 2.326 8.805 -11.844 1 95.81 179 GLU A N 1
ATOM 1372 C CA . GLU A 1 179 ? 1.462 8.016 -12.711 1 95.81 179 GLU A CA 1
ATOM 1373 C C . GLU A 1 179 ? 0.644 8.906 -13.641 1 95.81 179 GLU A C 1
ATOM 1375 O O . GLU A 1 179 ? 0.308 8.508 -14.758 1 95.81 179 GLU A O 1
ATOM 1380 N N . ASN A 1 180 ? 0.25 10.07 -13.188 1 96.75 180 ASN A N 1
ATOM 1381 C CA . ASN A 1 180 ? -0.519 11.039 -13.953 1 96.75 180 ASN A CA 1
ATOM 1382 C C . ASN A 1 180 ? -0.071 12.469 -13.656 1 96.75 180 ASN A C 1
ATOM 1384 O O . ASN A 1 180 ? -0.637 13.133 -12.789 1 96.75 180 ASN A O 1
ATOM 1388 N N . PRO A 1 181 ? 0.938 12.977 -14.414 1 97.25 181 PRO A N 1
ATOM 1389 C CA . PRO A 1 181 ? 1.527 14.289 -14.133 1 97.25 181 PRO A CA 1
ATOM 1390 C C . PRO A 1 181 ? 0.515 15.422 -14.234 1 97.25 181 PRO A C 1
ATOM 1392 O O . PRO A 1 181 ? 0.602 16.406 -13.484 1 97.25 181 PRO A O 1
ATOM 1395 N N . GLN A 1 182 ? -0.475 15.289 -15.109 1 97.56 182 GLN A N 1
ATOM 1396 C CA . GLN A 1 182 ? -1.456 16.359 -15.281 1 97.56 182 GLN A CA 1
ATOM 1397 C C . GLN A 1 182 ? -2.33 16.516 -14.039 1 97.56 182 GLN A C 1
ATOM 1399 O O . GLN A 1 182 ? -2.527 17.625 -13.547 1 97.56 182 GLN A O 1
ATOM 1404 N N . ILE A 1 183 ? -2.797 15.398 -13.547 1 97.75 183 ILE A N 1
ATOM 1405 C CA . ILE A 1 183 ? -3.643 15.414 -12.359 1 97.75 183 ILE A CA 1
ATOM 1406 C C . ILE A 1 183 ? -2.824 15.867 -11.156 1 97.75 183 ILE A C 1
ATOM 1408 O O . ILE A 1 183 ? -3.299 16.656 -10.336 1 97.75 183 ILE A O 1
ATOM 1412 N N . GLN A 1 184 ? -1.618 15.391 -11.047 1 98 184 GLN A N 1
ATOM 1413 C CA . GLN A 1 184 ? -0.754 15.758 -9.93 1 98 184 GLN A CA 1
ATOM 1414 C C . GLN A 1 184 ? -0.458 17.25 -9.93 1 98 184 GLN A C 1
ATOM 1416 O O . GLN A 1 184 ? -0.412 17.891 -8.875 1 98 184 GLN A O 1
ATOM 1421 N N . GLU A 1 185 ? -0.249 17.781 -11.109 1 97.31 185 GLU A N 1
ATOM 1422 C CA . GLU A 1 185 ? 0.006 19.203 -11.219 1 97.31 185 GLU A CA 1
ATOM 1423 C C . GLU A 1 185 ? -1.159 20.031 -10.664 1 97.31 185 GLU A C 1
ATOM 1425 O O . GLU A 1 185 ? -0.953 21 -9.945 1 97.31 185 GLU A O 1
ATOM 1430 N N . VAL A 1 186 ? -2.357 19.656 -10.984 1 98 186 VAL A N 1
ATOM 1431 C CA . VAL A 1 186 ? -3.561 20.328 -10.516 1 98 186 VAL A CA 1
ATOM 1432 C C . VAL A 1 186 ? -3.639 20.266 -8.992 1 98 186 VAL A C 1
ATOM 1434 O O . VAL A 1 186 ? -3.891 21.281 -8.336 1 98 186 VAL A O 1
ATOM 1437 N N . ASN A 1 187 ? -3.377 19.109 -8.469 1 98.31 187 ASN A N 1
ATOM 1438 C CA . ASN A 1 187 ? -3.477 18.938 -7.023 1 98.31 187 ASN A CA 1
ATOM 1439 C C . ASN A 1 187 ? -2.338 19.641 -6.293 1 98.31 187 ASN A C 1
ATOM 1441 O O . ASN A 1 187 ? -2.523 20.141 -5.18 1 98.31 187 ASN A O 1
ATOM 1445 N N . ARG A 1 188 ? -1.14 19.656 -6.883 1 97.75 188 ARG A N 1
ATOM 1446 C CA . ARG A 1 188 ? -0.048 20.453 -6.328 1 97.75 188 ARG A CA 1
ATOM 1447 C C . ARG A 1 188 ? -0.447 21.922 -6.199 1 97.75 188 ARG A C 1
ATOM 1449 O O . ARG A 1 188 ? -0.254 22.531 -5.145 1 97.75 188 ARG A O 1
ATOM 1456 N N . ALA A 1 189 ? -1.035 22.438 -7.238 1 96.81 189 ALA A N 1
ATOM 1457 C CA . ALA A 1 189 ? -1.457 23.844 -7.227 1 96.81 189 ALA A CA 1
ATOM 1458 C C . ALA A 1 189 ? -2.506 24.094 -6.148 1 96.81 189 ALA A C 1
ATOM 1460 O O . ALA A 1 189 ? -2.457 25.109 -5.449 1 96.81 189 ALA A O 1
ATOM 1461 N N . ALA A 1 190 ? -3.412 23.203 -6.004 1 98.06 190 ALA A N 1
ATOM 1462 C CA . ALA A 1 190 ? -4.469 23.344 -5.008 1 98.06 190 ALA A CA 1
ATOM 1463 C C . ALA A 1 190 ? -3.891 23.359 -3.596 1 98.06 190 ALA A C 1
ATOM 1465 O O . ALA A 1 190 ? -4.293 24.188 -2.768 1 98.06 190 ALA A O 1
ATOM 1466 N N . ILE A 1 191 ? -2.953 22.484 -3.328 1 98.44 191 ILE A N 1
ATOM 1467 C CA . ILE A 1 191 ? -2.361 22.391 -1.998 1 98.44 191 ILE A CA 1
ATOM 1468 C C . ILE A 1 191 ? -1.499 23.625 -1.737 1 98.44 191 ILE A C 1
ATOM 1470 O O . ILE A 1 191 ? -1.497 24.172 -0.628 1 98.44 191 ILE A O 1
ATOM 1474 N N . LEU A 1 192 ? -0.771 24.062 -2.758 1 97.62 192 LEU A N 1
ATOM 1475 C CA . LEU A 1 192 ? 0.033 25.266 -2.607 1 97.62 192 LEU A CA 1
ATOM 1476 C C . LEU A 1 192 ? -0.843 26.453 -2.24 1 97.62 192 LEU A C 1
ATOM 1478 O O . LEU A 1 192 ? -0.427 27.328 -1.465 1 97.62 192 LEU A O 1
ATOM 1482 N N . LYS A 1 193 ? -2.004 26.5 -2.73 1 97.31 193 LYS A N 1
ATOM 1483 C CA . LYS A 1 193 ? -2.934 27.594 -2.453 1 97.31 193 LYS A CA 1
ATOM 1484 C C . LYS A 1 193 ? -3.455 27.516 -1.021 1 97.31 193 LYS A C 1
ATOM 1486 O O . LYS A 1 193 ? -3.664 28.547 -0.379 1 97.31 193 LYS A O 1
ATOM 1491 N N . MET A 1 194 ? -3.586 26.375 -0.475 1 97.69 194 MET A N 1
ATOM 1492 C CA . MET A 1 194 ? -4.258 26.172 0.807 1 97.69 194 MET A CA 1
ATOM 1493 C C . MET A 1 194 ? -3.256 26.188 1.955 1 97.69 194 MET A C 1
ATOM 1495 O O . MET A 1 194 ? -3.594 26.594 3.072 1 97.69 194 MET A O 1
ATOM 1499 N N . ALA A 1 195 ? -2.096 25.75 1.705 1 98.25 195 ALA A N 1
ATOM 1500 C CA . ALA A 1 195 ? -1.174 25.438 2.797 1 98.25 195 ALA A CA 1
ATOM 1501 C C . ALA A 1 195 ? -0.173 26.562 3.004 1 98.25 195 ALA A C 1
ATOM 1503 O O . ALA A 1 195 ? 0.222 27.234 2.047 1 98.25 195 ALA A O 1
ATOM 1504 N N . ASP A 1 196 ? 0.276 26.719 4.207 1 98.31 196 ASP A N 1
ATOM 1505 C CA . ASP A 1 196 ? 1.369 27.625 4.559 1 98.31 196 ASP A CA 1
ATOM 1506 C C . ASP A 1 196 ? 2.672 26.859 4.766 1 98.31 196 ASP A C 1
ATOM 1508 O O . ASP A 1 196 ? 3.76 27.406 4.629 1 98.31 196 ASP A O 1
ATOM 1512 N N . VAL A 1 197 ? 2.559 25.641 5.18 1 97.94 197 VAL A N 1
ATOM 1513 C CA . VAL A 1 197 ? 3.672 24.719 5.328 1 97.94 197 VAL A CA 1
ATOM 1514 C C . VAL A 1 197 ? 3.32 23.391 4.668 1 97.94 197 VAL A C 1
ATOM 1516 O O . VAL A 1 197 ? 2.186 22.906 4.77 1 97.94 197 VAL A O 1
ATOM 1519 N N . ILE A 1 198 ? 4.289 22.797 3.998 1 97.75 198 ILE A N 1
ATOM 1520 C CA . ILE A 1 198 ? 4.109 21.469 3.395 1 97.75 198 ILE A CA 1
ATOM 1521 C C . ILE A 1 198 ? 5.16 20.516 3.938 1 97.75 198 ILE A C 1
ATOM 1523 O O . ILE A 1 198 ? 6.344 20.844 4.012 1 97.75 198 ILE A O 1
ATOM 1527 N N . ILE A 1 199 ? 4.734 19.406 4.434 1 96.88 199 ILE A N 1
ATOM 1528 C CA . ILE A 1 199 ? 5.598 18.266 4.727 1 96.88 199 ILE A CA 1
ATOM 1529 C C . ILE A 1 199 ? 5.555 17.281 3.564 1 96.88 199 ILE A C 1
ATOM 1531 O O . ILE A 1 199 ? 4.535 16.625 3.332 1 96.88 199 ILE A O 1
ATOM 1535 N N . PRO A 1 200 ? 6.637 17.156 2.814 1 96.06 200 PRO A N 1
ATOM 1536 C CA . PRO A 1 200 ? 6.652 16.312 1.616 1 96.06 200 PRO A CA 1
ATOM 1537 C C . PRO A 1 200 ? 6.93 14.852 1.932 1 96.06 200 PRO A C 1
ATOM 1539 O O . PRO A 1 200 ? 7.109 14.492 3.098 1 96.06 200 PRO A O 1
ATOM 1542 N N . GLY A 1 201 ? 6.91 14.047 0.923 1 96.12 201 GLY A N 1
ATOM 1543 C CA . GLY A 1 201 ? 7.09 12.617 1.072 1 96.12 201 GLY A CA 1
ATOM 1544 C C . GLY A 1 201 ? 8.508 12.227 1.455 1 96.12 201 GLY A C 1
ATOM 1545 O O . GLY A 1 201 ? 8.719 11.242 2.16 1 96.12 201 GLY A O 1
ATOM 1546 N N . HIS A 1 202 ? 9.383 12.945 0.896 1 93.69 202 HIS A N 1
ATOM 1547 C CA . HIS A 1 202 ? 10.789 12.609 1.09 1 93.69 202 HIS A CA 1
ATOM 1548 C C . HIS A 1 202 ? 11.625 13.852 1.355 1 93.69 202 HIS A C 1
ATOM 1550 O O . HIS A 1 202 ? 12.383 14.297 0.488 1 93.69 202 HIS A O 1
ATOM 1556 N N . GLY A 1 203 ? 11.633 14.445 2.48 1 90.38 203 GLY A N 1
ATOM 1557 C CA . GLY A 1 203 ? 12.391 15.625 2.848 1 90.38 203 GLY A CA 1
ATOM 1558 C C . GLY A 1 203 ? 11.773 16.406 3.996 1 90.38 203 GLY A C 1
ATOM 1559 O O . GLY A 1 203 ? 10.695 16.047 4.48 1 90.38 203 GLY A O 1
ATOM 1560 N N . PRO A 1 204 ? 12.492 17.406 4.363 1 91.5 204 PRO A N 1
ATOM 1561 C CA . PRO A 1 204 ? 11.984 18.219 5.48 1 91.5 204 PRO A CA 1
ATOM 1562 C C . PRO A 1 204 ? 10.805 19.094 5.09 1 91.5 204 PRO A C 1
ATOM 1564 O O . PRO A 1 204 ? 10.562 19.312 3.902 1 91.5 204 PRO A O 1
ATOM 1567 N N . PRO A 1 205 ? 10.109 19.578 6.109 1 95.19 205 PRO A N 1
ATOM 1568 C CA . PRO A 1 205 ? 9.039 20.547 5.832 1 95.19 205 PRO A CA 1
ATOM 1569 C C . PRO A 1 205 ? 9.547 21.828 5.168 1 95.19 205 PRO A C 1
ATOM 1571 O O . PRO A 1 205 ? 10.719 22.172 5.32 1 95.19 205 PRO A O 1
ATOM 1574 N N . PHE A 1 206 ? 8.656 22.5 4.406 1 96.25 206 PHE A N 1
ATOM 1575 C CA . PHE A 1 206 ? 9.008 23.781 3.814 1 96.25 206 PHE A CA 1
ATOM 1576 C C . PHE A 1 206 ? 7.82 24.734 3.848 1 96.25 206 PHE A C 1
ATOM 1578 O O . PHE A 1 206 ? 6.668 24.297 3.9 1 96.25 206 PHE A O 1
ATOM 1585 N N . ARG A 1 207 ? 8.039 26.047 3.85 1 97.31 207 ARG A N 1
ATOM 1586 C CA . ARG A 1 207 ? 7.023 27.094 3.861 1 97.31 207 ARG A CA 1
ATOM 1587 C C . ARG A 1 207 ? 6.562 27.422 2.445 1 97.31 207 ARG A C 1
ATOM 1589 O O . ARG A 1 207 ? 7.332 27.297 1.49 1 97.31 207 ARG A O 1
ATOM 1596 N N . VAL A 1 208 ? 5.363 27.766 2.342 1 97.62 208 VAL A N 1
ATOM 1597 C CA . VAL A 1 208 ? 4.793 28.281 1.103 1 97.62 208 VAL A CA 1
ATOM 1598 C C . VAL A 1 208 ? 4.523 29.781 1.236 1 97.62 208 VAL A C 1
ATOM 1600 O O . VAL A 1 208 ? 3.711 30.188 2.066 1 97.62 208 VAL A O 1
ATOM 1603 N N . ILE A 1 209 ? 5.168 30.578 0.495 1 95.25 209 ILE A N 1
ATOM 1604 C CA . ILE A 1 209 ? 5.004 32.031 0.475 1 95.25 209 ILE A CA 1
ATOM 1605 C C . ILE A 1 209 ? 4.184 32.438 -0.746 1 95.25 209 ILE A C 1
ATOM 1607 O O . ILE A 1 209 ? 4.578 32.188 -1.885 1 95.25 209 ILE A O 1
ATOM 1611 N N . LYS A 1 210 ? 3.023 32.969 -0.465 1 92.56 210 LYS A N 1
ATOM 1612 C CA . LYS A 1 210 ? 2.107 33.375 -1.531 1 92.56 210 LYS A CA 1
ATOM 1613 C C . LYS A 1 210 ? 2.227 34.875 -1.833 1 92.56 210 LYS A C 1
ATOM 1615 O O . LYS A 1 210 ? 2.242 35.688 -0.917 1 92.56 210 LYS A O 1
ATOM 1620 N N . THR A 1 211 ? 2.629 35.156 -3.043 1 87.44 211 THR A N 1
ATOM 1621 C CA . THR A 1 211 ? 2.729 36.562 -3.447 1 87.44 211 THR A CA 1
ATOM 1622 C C . THR A 1 211 ? 1.731 36.875 -4.559 1 87.44 211 THR A C 1
ATOM 1624 O O . THR A 1 211 ? 1.5 36.031 -5.445 1 87.44 211 THR A O 1
ATOM 1627 N N . ASP A 1 212 ? 0.871 38 -4.473 1 76.38 212 ASP A N 1
ATOM 1628 C CA . ASP A 1 212 ? -0.05 38.469 -5.508 1 76.38 212 ASP A CA 1
ATOM 1629 C C . ASP A 1 212 ? 0.697 38.812 -6.793 1 76.38 212 ASP A C 1
ATOM 1631 O O . ASP A 1 212 ? 1.845 39.281 -6.746 1 76.38 212 ASP A O 1
ATOM 1635 N N . GLN A 1 213 ? 0.241 38.312 -8.008 1 55.66 213 GLN A N 1
ATOM 1636 C CA . GLN A 1 213 ? 0.824 38.875 -9.227 1 55.66 213 GLN A CA 1
ATOM 1637 C C . GLN A 1 213 ? 0.59 40.375 -9.336 1 55.66 213 GLN A C 1
ATOM 1639 O O . GLN A 1 213 ? -0.461 40.875 -8.938 1 55.66 213 GLN A O 1
ATOM 1644 N N . LEU B 1 1 ? -9.898 -17.031 -29.391 1 70.94 1 LEU B N 1
ATOM 1645 C CA . LEU B 1 1 ? -9.852 -17.906 -28.219 1 70.94 1 LEU B CA 1
ATOM 1646 C C . LEU B 1 1 ? -10.906 -17.516 -27.203 1 70.94 1 LEU B C 1
ATOM 1648 O O . LEU B 1 1 ? -11.062 -16.328 -26.875 1 70.94 1 LEU B O 1
ATOM 1652 N N . GLN B 1 2 ? -11.836 -18.422 -26.859 1 85.06 2 GLN B N 1
ATOM 1653 C CA . GLN B 1 2 ? -12.852 -18.25 -25.828 1 85.06 2 GLN B CA 1
ATOM 1654 C C . GLN B 1 2 ? -12.414 -18.906 -24.516 1 85.06 2 GLN B C 1
ATOM 1656 O O . GLN B 1 2 ? -11.734 -19.922 -24.516 1 85.06 2 GLN B O 1
ATOM 1661 N N . PHE B 1 3 ? -12.648 -18.141 -23.406 1 90.44 3 PHE B N 1
ATOM 1662 C CA . PHE B 1 3 ? -12.289 -18.656 -22.094 1 90.44 3 PHE B CA 1
ATOM 1663 C C . PHE B 1 3 ? -13.531 -18.969 -21.266 1 90.44 3 PHE B C 1
ATOM 1665 O O . PHE B 1 3 ? -14.508 -18.219 -21.297 1 90.44 3 PHE B O 1
ATOM 1672 N N . ARG B 1 4 ? -13.484 -20.172 -20.703 1 92.56 4 ARG B N 1
ATOM 1673 C CA . ARG B 1 4 ? -14.445 -20.531 -19.672 1 92.56 4 ARG B CA 1
ATOM 1674 C C . ARG B 1 4 ? -13.75 -20.812 -18.344 1 92.56 4 ARG B C 1
ATOM 1676 O O . ARG B 1 4 ? -12.617 -21.297 -18.328 1 92.56 4 ARG B O 1
ATOM 1683 N N . THR B 1 5 ? -14.383 -20.406 -17.219 1 94.31 5 THR B N 1
ATOM 1684 C CA . THR B 1 5 ? -13.781 -20.625 -15.906 1 94.31 5 THR B CA 1
ATOM 1685 C C . THR B 1 5 ? -14.648 -21.562 -15.07 1 94.31 5 THR B C 1
ATOM 1687 O O . THR B 1 5 ? -15.852 -21.688 -15.312 1 94.31 5 THR B O 1
ATOM 1690 N N . CYS B 1 6 ? -14.039 -22.266 -14.172 1 94.44 6 CYS B N 1
ATOM 1691 C CA . CYS B 1 6 ? -14.766 -23.109 -13.227 1 94.44 6 CYS B CA 1
ATOM 1692 C C . CYS B 1 6 ? -14.086 -23.109 -11.859 1 94.44 6 CYS B C 1
ATOM 1694 O O . CYS B 1 6 ? -12.852 -23.125 -11.781 1 94.44 6 CYS B O 1
ATOM 1696 N N . PRO B 1 7 ? -14.883 -23.141 -10.82 1 93 7 PRO B N 1
ATOM 1697 C CA . PRO B 1 7 ? -14.312 -23.141 -9.477 1 93 7 PRO B CA 1
ATOM 1698 C C . PRO B 1 7 ? -13.367 -24.312 -9.234 1 93 7 PRO B C 1
ATOM 1700 O O . PRO B 1 7 ? -13.578 -25.391 -9.781 1 93 7 PRO B O 1
ATOM 1703 N N . LEU B 1 8 ? -12.32 -24.062 -8.516 1 93.06 8 LEU B N 1
ATOM 1704 C CA . LEU B 1 8 ? -11.375 -25.094 -8.094 1 93.06 8 LEU B CA 1
ATOM 1705 C C . LEU B 1 8 ? -11.391 -25.266 -6.578 1 93.06 8 LEU B C 1
ATOM 1707 O O . LEU B 1 8 ? -11.07 -24.328 -5.84 1 93.06 8 LEU B O 1
ATOM 1711 N N . ASP B 1 9 ? -11.828 -26.391 -6.086 1 88.06 9 ASP B N 1
ATOM 1712 C CA . ASP B 1 9 ? -11.891 -26.672 -4.656 1 88.06 9 ASP B CA 1
ATOM 1713 C C . ASP B 1 9 ? -10.594 -27.312 -4.164 1 88.06 9 ASP B C 1
ATOM 1715 O O . ASP B 1 9 ? -10.602 -28.422 -3.646 1 88.06 9 ASP B O 1
ATOM 1719 N N . LEU B 1 10 ? -9.508 -26.781 -4.457 1 85.25 10 LEU B N 1
ATOM 1720 C CA . LEU B 1 10 ? -8.18 -27.203 -4.035 1 85.25 10 LEU B CA 1
ATOM 1721 C C . LEU B 1 10 ? -7.387 -26.047 -3.453 1 85.25 10 LEU B C 1
ATOM 1723 O O . LEU B 1 10 ? -7.391 -24.953 -4.008 1 85.25 10 LEU B O 1
ATOM 1727 N N . ARG B 1 11 ? -6.785 -26.359 -2.312 1 87.38 11 ARG B N 1
ATOM 1728 C CA . ARG B 1 11 ? -6.012 -25.312 -1.659 1 87.38 11 ARG B CA 1
ATOM 1729 C C . ARG B 1 11 ? -4.516 -25.5 -1.898 1 87.38 11 ARG B C 1
ATOM 1731 O O . ARG B 1 11 ? -3.729 -24.562 -1.71 1 87.38 11 ARG B O 1
ATOM 1738 N N . ASP B 1 12 ? -4.246 -26.688 -2.297 1 93.75 12 ASP B N 1
ATOM 1739 C CA . ASP B 1 12 ? -2.84 -27.031 -2.477 1 93.75 12 ASP B CA 1
ATOM 1740 C C . ASP B 1 12 ? -2.598 -27.641 -3.855 1 93.75 12 ASP B C 1
ATOM 1742 O O . ASP B 1 12 ? -3.221 -28.641 -4.215 1 93.75 12 ASP B O 1
ATOM 1746 N N . ILE B 1 13 ? -1.71 -27.016 -4.633 1 95.88 13 ILE B N 1
ATOM 1747 C CA . ILE B 1 13 ? -1.409 -27.438 -5.996 1 95.88 13 ILE B CA 1
ATOM 1748 C C . ILE B 1 13 ? 0.075 -27.781 -6.113 1 95.88 13 ILE B C 1
ATOM 1750 O O . ILE B 1 13 ? 0.917 -26.891 -6.211 1 95.88 13 ILE B O 1
ATOM 1754 N N . PRO B 1 14 ? 0.377 -29.094 -6.133 1 96.12 14 PRO B N 1
ATOM 1755 C CA . PRO B 1 14 ? 1.786 -29.469 -6.23 1 96.12 14 PRO B CA 1
ATOM 1756 C C . PRO B 1 14 ? 2.369 -29.234 -7.621 1 96.12 14 PRO B C 1
ATOM 1758 O O . PRO B 1 14 ? 1.627 -29.172 -8.602 1 96.12 14 PRO B O 1
ATOM 1761 N N . GLY B 1 15 ? 3.715 -28.984 -7.668 1 95.25 15 GLY B N 1
ATOM 1762 C CA . GLY B 1 15 ? 4.434 -28.859 -8.922 1 95.25 15 GLY B CA 1
ATOM 1763 C C . GLY B 1 15 ? 5.793 -29.531 -8.906 1 95.25 15 GLY B C 1
ATOM 1764 O O . GLY B 1 15 ? 6.16 -30.172 -7.922 1 95.25 15 GLY B O 1
ATOM 1765 N N . SER B 1 16 ? 6.434 -29.453 -10.062 1 93.88 16 SER B N 1
ATOM 1766 C CA . SER B 1 16 ? 7.742 -30.078 -10.203 1 93.88 16 SER B CA 1
ATOM 1767 C C . SER B 1 16 ? 8.766 -29.453 -9.266 1 93.88 16 SER B C 1
ATOM 1769 O O . SER B 1 16 ? 9.578 -30.156 -8.664 1 93.88 16 SER B O 1
ATOM 1771 N N . HIS B 1 17 ? 8.648 -28.141 -9.18 1 92.81 17 HIS B N 1
ATOM 1772 C CA . HIS B 1 17 ? 9.672 -27.453 -8.406 1 92.81 17 HIS B CA 1
ATOM 1773 C C . HIS B 1 17 ? 9.055 -26.641 -7.277 1 92.81 17 HIS B C 1
ATOM 1775 O O . HIS B 1 17 ? 9.758 -26.203 -6.355 1 92.81 17 HIS B O 1
ATOM 1781 N N . THR B 1 18 ? 7.727 -26.406 -7.402 1 93.75 18 THR B N 1
ATOM 1782 C CA . THR B 1 18 ? 7.062 -25.547 -6.438 1 93.75 18 THR B CA 1
ATOM 1783 C C . THR B 1 18 ? 5.699 -26.109 -6.051 1 93.75 18 THR B C 1
ATOM 1785 O O . THR B 1 18 ? 5.109 -26.891 -6.797 1 93.75 18 THR B O 1
ATOM 1788 N N . ARG B 1 19 ? 5.328 -25.797 -4.887 1 94.31 19 ARG B N 1
ATOM 1789 C CA . ARG B 1 19 ? 3.984 -26.062 -4.395 1 94.31 19 ARG B CA 1
ATOM 1790 C C . ARG B 1 19 ? 3.24 -24.766 -4.086 1 94.31 19 ARG B C 1
ATOM 1792 O O . ARG B 1 19 ? 3.754 -23.906 -3.369 1 94.31 19 ARG B O 1
ATOM 1799 N N . CYS B 1 20 ? 2.113 -24.656 -4.691 1 94.44 20 CYS B N 1
ATOM 1800 C CA . CYS B 1 20 ? 1.281 -23.484 -4.5 1 94.44 20 CYS B CA 1
ATOM 1801 C C . CYS B 1 20 ? 0.138 -23.766 -3.533 1 94.44 20 CYS B C 1
ATOM 1803 O O . CYS B 1 20 ? -0.689 -24.641 -3.789 1 94.44 20 CYS B O 1
ATOM 1805 N N . THR B 1 21 ? 0.102 -23.047 -2.445 1 92.56 21 THR B N 1
ATOM 1806 C CA . THR B 1 21 ? -0.931 -23.234 -1.432 1 92.56 21 THR B CA 1
ATOM 1807 C C . THR B 1 21 ? -1.776 -21.969 -1.286 1 92.56 21 THR B C 1
ATOM 1809 O O . THR B 1 21 ? -1.251 -20.891 -0.996 1 92.56 21 THR B O 1
ATOM 1812 N N . PHE B 1 22 ? -3.104 -22.141 -1.626 1 89.69 22 PHE B N 1
ATOM 1813 C CA . PHE B 1 22 ? -4.047 -21.094 -1.249 1 89.69 22 PHE B CA 1
ATOM 1814 C C . PHE B 1 22 ? -4.215 -21.031 0.264 1 89.69 22 PHE B C 1
ATOM 1816 O O . PHE B 1 22 ? -4.773 -21.953 0.87 1 89.69 22 PHE B O 1
ATOM 1823 N N . PHE B 1 23 ? -3.789 -20.031 0.93 1 78.88 23 PHE B N 1
ATOM 1824 C CA . PHE B 1 23 ? -3.445 -19.938 2.344 1 78.88 23 PHE B CA 1
ATOM 1825 C C . PHE B 1 23 ? -4.547 -19.234 3.123 1 78.88 23 PHE B C 1
ATOM 1827 O O . PHE B 1 23 ? -4.781 -19.531 4.293 1 78.88 23 PHE B O 1
ATOM 1834 N N . TRP B 1 24 ? -5.152 -18.234 2.545 1 71.31 24 TRP B N 1
ATOM 1835 C CA . TRP B 1 24 ? -6.066 -17.359 3.279 1 71.31 24 TRP B CA 1
ATOM 1836 C C . TRP B 1 24 ? -7.297 -17.031 2.439 1 71.31 24 TRP B C 1
ATOM 1838 O O . TRP B 1 24 ? -7.172 -16.656 1.271 1 71.31 24 TRP B O 1
ATOM 1848 N N . ARG B 1 25 ? -8.359 -17.391 3.15 1 68.94 25 ARG B N 1
ATOM 1849 C CA . ARG B 1 25 ? -9.594 -17.125 2.42 1 68.94 25 ARG B CA 1
ATOM 1850 C C . ARG B 1 25 ? -10.008 -15.664 2.547 1 68.94 25 ARG B C 1
ATOM 1852 O O . ARG B 1 25 ? -10.18 -15.156 3.656 1 68.94 25 ARG B O 1
ATOM 1859 N N . ALA B 1 26 ? -10.086 -15.117 1.39 1 78.06 26 ALA B N 1
ATOM 1860 C CA . ALA B 1 26 ? -10.406 -13.711 1.184 1 78.06 26 ALA B CA 1
ATOM 1861 C C . ALA B 1 26 ? -11.922 -13.5 1.115 1 78.06 26 ALA B C 1
ATOM 1863 O O . ALA B 1 26 ? -12.672 -14.438 0.848 1 78.06 26 ALA B O 1
ATOM 1864 N N . ILE B 1 27 ? -12.367 -12.477 1.698 1 79.06 27 ILE B N 1
ATOM 1865 C CA . ILE B 1 27 ? -13.773 -12.102 1.658 1 79.06 27 ILE B CA 1
ATOM 1866 C C . ILE B 1 27 ? -13.922 -10.703 1.067 1 79.06 27 ILE B C 1
ATOM 1868 O O . ILE B 1 27 ? -13.023 -9.867 1.201 1 79.06 27 ILE B O 1
ATOM 1872 N N . CYS B 1 28 ? -14.898 -10.539 0.207 1 83.5 28 CYS B N 1
ATOM 1873 C CA . CYS B 1 28 ? -15.422 -9.227 -0.181 1 83.5 28 CYS B CA 1
ATOM 1874 C C . CYS B 1 28 ? -16.938 -9.211 -0.143 1 83.5 28 CYS B C 1
ATOM 1876 O O . CYS B 1 28 ? -17.594 -9.797 -1.006 1 83.5 28 CYS B O 1
ATOM 1878 N N . 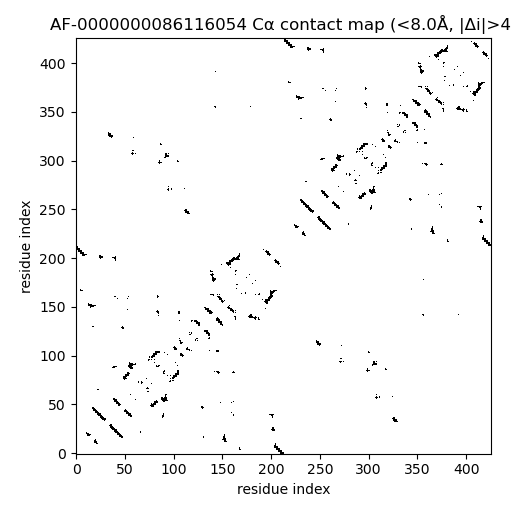LYS B 1 29 ? -17.406 -8.562 0.869 1 86.88 29 LYS B N 1
ATOM 1879 C CA . LYS B 1 29 ? -18.859 -8.633 1.102 1 86.88 29 LYS B CA 1
ATOM 1880 C C . LYS B 1 29 ? -19.406 -7.277 1.518 1 86.88 29 LYS B C 1
ATOM 1882 O O . LYS B 1 29 ? -18.891 -6.645 2.439 1 86.88 29 LYS B O 1
ATOM 1887 N N . ASP B 1 30 ? -20.375 -6.863 0.758 1 88.06 30 ASP B N 1
ATOM 1888 C CA . ASP B 1 30 ? -21.156 -5.715 1.183 1 88.06 30 ASP B CA 1
ATOM 1889 C C . ASP B 1 30 ? -22.062 -6.074 2.355 1 88.06 30 ASP B C 1
ATOM 1891 O O . ASP B 1 30 ? -22.906 -6.969 2.244 1 88.06 30 ASP B O 1
ATOM 1895 N N . VAL B 1 31 ? -21.984 -5.391 3.531 1 91 31 VAL B N 1
ATOM 1896 C CA . VAL B 1 31 ? -22.75 -5.785 4.711 1 91 31 VAL B CA 1
ATOM 1897 C C . VAL B 1 31 ? -23.828 -4.746 4.996 1 91 31 VAL B C 1
ATOM 1899 O O . VAL B 1 31 ? -24.469 -4.785 6.043 1 91 31 VAL B O 1
ATOM 1902 N N . GLY B 1 32 ? -23.984 -3.85 4.012 1 89.12 32 GLY B N 1
ATOM 1903 C CA . GLY B 1 32 ? -25.062 -2.875 4.102 1 89.12 32 GLY B CA 1
ATOM 1904 C C . GLY B 1 32 ? -24.594 -1.514 4.582 1 89.12 32 GLY B C 1
ATOM 1905 O O . GLY B 1 32 ? -23.547 -1.399 5.215 1 89.12 32 GLY B O 1
ATOM 1906 N N . GLY B 1 33 ? -25.391 -0.511 4.184 1 90.25 33 GLY B N 1
ATOM 1907 C CA . GLY B 1 33 ? -25 0.853 4.492 1 90.25 33 GLY B CA 1
ATOM 1908 C C . GLY B 1 33 ? -23.75 1.293 3.738 1 90.25 33 GLY B C 1
ATOM 1909 O O . GLY B 1 33 ? -23.688 1.161 2.516 1 90.25 33 GLY B O 1
ATOM 1910 N N . ASP B 1 34 ? -22.797 1.847 4.43 1 92.5 34 ASP B N 1
ATOM 1911 C CA . ASP B 1 34 ? -21.531 2.299 3.84 1 92.5 34 ASP B CA 1
ATOM 1912 C C . ASP B 1 34 ? -20.375 1.391 4.246 1 92.5 34 ASP B C 1
ATOM 1914 O O . ASP B 1 34 ? -19.219 1.775 4.137 1 92.5 34 ASP B O 1
ATOM 1918 N N . ARG B 1 35 ? -20.812 0.129 4.645 1 94.19 35 ARG B N 1
ATOM 1919 C CA . ARG B 1 35 ? -19.812 -0.754 5.227 1 94.19 35 ARG B CA 1
ATOM 1920 C C . ARG B 1 35 ? -19.594 -1.985 4.355 1 94.19 35 ARG B C 1
ATOM 1922 O O . ARG B 1 35 ? -20.531 -2.504 3.754 1 94.19 35 ARG B O 1
ATOM 1929 N N . PHE B 1 36 ? -18.266 -2.406 4.262 1 92.81 36 PHE B N 1
ATOM 1930 C CA . PHE B 1 36 ? -17.844 -3.59 3.529 1 92.81 36 PHE B CA 1
ATOM 1931 C C . PHE B 1 36 ? -16.859 -4.41 4.355 1 92.81 36 PHE B C 1
ATOM 1933 O O . PHE B 1 36 ? -16.062 -3.854 5.109 1 92.81 36 PHE B O 1
ATOM 1940 N N . GLN B 1 37 ? -16.969 -5.719 4.246 1 91.94 37 GLN B N 1
ATOM 1941 C CA . GLN B 1 37 ? -15.945 -6.625 4.75 1 91.94 37 GLN B CA 1
ATOM 1942 C C . GLN B 1 37 ? -15.055 -7.137 3.621 1 91.94 37 GLN B C 1
ATOM 1944 O O . GLN B 1 37 ? -15.555 -7.594 2.59 1 91.94 37 GLN B O 1
ATOM 1949 N N . ALA B 1 38 ? -13.789 -6.895 3.836 1 91.25 38 ALA B N 1
ATOM 1950 C CA . ALA B 1 38 ? -12.891 -7.379 2.791 1 91.25 38 ALA B CA 1
ATOM 1951 C C . ALA B 1 38 ? -11.508 -7.695 3.357 1 91.25 38 ALA B C 1
ATOM 1953 O O . ALA B 1 38 ? -11.055 -7.039 4.301 1 91.25 38 ALA B O 1
ATOM 1954 N N . ASP B 1 39 ? -10.977 -8.727 2.859 1 94.31 39 ASP B N 1
ATOM 1955 C CA . ASP B 1 39 ? -9.578 -9.078 3.068 1 94.31 39 ASP B CA 1
ATOM 1956 C C . ASP B 1 39 ? -9.008 -9.812 1.855 1 94.31 39 ASP B C 1
ATOM 1958 O O . ASP B 1 39 ? -9.727 -10.539 1.169 1 94.31 39 ASP B O 1
ATOM 1962 N N . GLY B 1 40 ? -7.82 -9.523 1.487 1 94.19 40 GLY B N 1
ATOM 1963 C CA . GLY B 1 40 ? -7.23 -10.086 0.283 1 94.19 40 GLY B CA 1
ATOM 1964 C C . GLY B 1 40 ? -6.777 -11.523 0.459 1 94.19 40 GLY B C 1
ATOM 1965 O O . GLY B 1 40 ? -6.449 -11.945 1.57 1 94.19 40 GLY B O 1
ATOM 1966 N N . SER B 1 41 ? -6.738 -12.289 -0.639 1 95 41 SER B N 1
ATOM 1967 C CA . SER B 1 41 ? -6.172 -13.633 -0.645 1 95 41 SER B CA 1
ATOM 1968 C C . SER B 1 41 ? -4.676 -13.602 -0.348 1 95 41 SER B C 1
ATOM 1970 O O . SER B 1 41 ? -3.986 -12.648 -0.7 1 95 41 SER B O 1
ATOM 1972 N N . VAL B 1 42 ? -4.262 -14.586 0.35 1 97.38 42 VAL B N 1
ATOM 1973 C CA . VAL B 1 42 ? -2.84 -14.812 0.574 1 97.38 42 VAL B CA 1
ATOM 1974 C C . VAL B 1 42 ? -2.438 -16.172 0.008 1 97.38 42 VAL B C 1
ATOM 1976 O O . VAL B 1 42 ? -3.141 -17.172 0.204 1 97.38 42 VAL B O 1
ATOM 1979 N N . THR B 1 43 ? -1.352 -16.188 -0.716 1 97.62 43 THR B N 1
ATOM 1980 C CA . THR B 1 43 ? -0.868 -17.406 -1.338 1 97.62 43 THR B CA 1
ATOM 1981 C C . THR B 1 43 ? 0.573 -17.703 -0.923 1 97.62 43 THR B C 1
ATOM 1983 O O . THR B 1 43 ? 1.401 -16.781 -0.873 1 97.62 43 THR B O 1
ATOM 1986 N N . LEU B 1 44 ? 0.834 -18.953 -0.599 1 97.81 44 LEU B N 1
ATOM 1987 C CA . LEU B 1 44 ? 2.172 -19.422 -0.238 1 97.81 44 LEU B CA 1
ATOM 1988 C C . LEU B 1 44 ? 2.736 -20.344 -1.308 1 97.81 44 LEU B C 1
ATOM 1990 O O . LEU B 1 44 ? 2.09 -21.328 -1.692 1 97.81 44 LEU B O 1
ATOM 1994 N N . ILE B 1 45 ? 3.873 -19.984 -1.88 1 98 45 ILE B N 1
ATOM 1995 C CA . ILE B 1 45 ? 4.594 -20.828 -2.82 1 98 45 ILE B CA 1
ATOM 1996 C C . ILE B 1 45 ? 5.859 -21.375 -2.158 1 98 45 ILE B C 1
ATOM 1998 O O . ILE B 1 45 ? 6.688 -20.609 -1.666 1 98 45 ILE B O 1
ATOM 2002 N N . ARG B 1 46 ? 6.023 -22.672 -2.193 1 97.19 46 ARG B N 1
ATOM 2003 C CA . ARG B 1 46 ? 7.188 -23.297 -1.571 1 97.19 46 ARG B CA 1
ATOM 2004 C C . ARG B 1 46 ? 8 -24.078 -2.596 1 97.19 46 ARG B C 1
ATOM 2006 O O . ARG B 1 46 ? 7.438 -24.812 -3.414 1 97.19 46 ARG B O 1
ATOM 2013 N N . GLY B 1 47 ? 9.18 -23.906 -2.598 1 97.06 47 GLY B N 1
ATOM 2014 C CA . GLY B 1 47 ? 10.227 -24.531 -3.383 1 97.06 47 GLY B CA 1
ATOM 2015 C C . GLY B 1 47 ? 11.625 -24.109 -2.959 1 97.06 47 GLY B C 1
ATOM 2016 O O . GLY B 1 47 ? 11.945 -24.125 -1.769 1 97.06 47 GLY B O 1
ATOM 2017 N N . PRO B 1 48 ? 12.508 -23.906 -3.924 1 97.75 48 PRO B N 1
ATOM 2018 C CA . PRO B 1 48 ? 13.797 -23.344 -3.504 1 97.75 48 PRO B CA 1
ATOM 2019 C C . PRO B 1 48 ? 13.648 -22.031 -2.729 1 97.75 48 PRO B C 1
ATOM 2021 O O . PRO B 1 48 ? 14.484 -21.719 -1.878 1 97.75 48 PRO B O 1
ATOM 2024 N N . LEU B 1 49 ? 12.625 -21.312 -3.109 1 98.31 49 LEU B N 1
ATOM 2025 C CA . LEU B 1 49 ? 12.195 -20.125 -2.381 1 98.31 49 LEU B CA 1
ATOM 2026 C C . LEU B 1 49 ? 10.906 -20.391 -1.611 1 98.31 49 LEU B C 1
ATOM 2028 O O . LEU B 1 49 ? 10.172 -21.328 -1.927 1 98.31 49 LEU B O 1
ATOM 2032 N N . THR B 1 50 ? 10.703 -19.656 -0.591 1 98.5 50 THR B N 1
ATOM 2033 C CA . THR B 1 50 ? 9.414 -19.562 0.077 1 98.5 50 THR B CA 1
ATOM 2034 C C . THR B 1 50 ? 8.797 -18.188 -0.128 1 98.5 50 THR B C 1
ATOM 2036 O O . THR B 1 50 ? 9.234 -17.203 0.492 1 98.5 50 THR B O 1
ATOM 2039 N N . VAL B 1 51 ? 7.773 -18.156 -0.989 1 98.69 51 VAL B N 1
ATOM 2040 C CA . VAL B 1 51 ? 7.23 -16.875 -1.455 1 98.69 51 VAL B CA 1
ATOM 2041 C C . VAL B 1 51 ? 5.82 -16.688 -0.901 1 98.69 51 VAL B C 1
ATOM 2043 O O . VAL B 1 51 ? 4.984 -17.594 -0.984 1 98.69 51 VAL B O 1
ATOM 2046 N N . LEU B 1 52 ? 5.586 -15.602 -0.287 1 98.69 52 LEU B N 1
ATOM 2047 C CA . LEU B 1 52 ? 4.25 -15.188 0.127 1 98.69 52 LEU B CA 1
ATOM 2048 C C . LEU B 1 52 ? 3.705 -14.102 -0.795 1 98.69 52 LEU B C 1
ATOM 2050 O O . LEU B 1 52 ? 4.379 -13.102 -1.049 1 98.69 52 LEU B O 1
ATOM 2054 N N . VAL B 1 53 ? 2.547 -14.312 -1.387 1 98.62 53 VAL B N 1
ATOM 2055 C CA . VAL B 1 53 ? 1.901 -13.305 -2.221 1 98.62 53 VAL B CA 1
ATOM 2056 C C . VAL B 1 53 ? 0.749 -12.656 -1.455 1 98.62 53 VAL B C 1
ATOM 2058 O O . VAL B 1 53 ? -0.217 -13.328 -1.09 1 98.62 53 VAL B O 1
ATOM 2061 N N . ASP B 1 54 ? 0.904 -11.32 -1.258 1 98.44 54 ASP B N 1
ATOM 2062 C CA . ASP B 1 54 ? 0.026 -10.492 -0.434 1 98.44 54 ASP B CA 1
ATOM 2063 C C . ASP B 1 54 ? 0.063 -10.938 1.025 1 98.44 54 ASP B C 1
ATOM 2065 O O . ASP B 1 54 ? 0.522 -12.047 1.332 1 98.44 54 ASP B O 1
ATOM 2069 N N . THR B 1 55 ? -0.41 -10.062 1.926 1 98.06 55 THR B N 1
ATOM 2070 C CA . THR B 1 55 ? -0.197 -10.312 3.348 1 98.06 55 THR B CA 1
ATOM 2071 C C . THR B 1 55 ? -1.46 -10 4.145 1 98.06 55 THR B C 1
ATOM 2073 O O . THR B 1 55 ? -1.392 -9.742 5.348 1 98.06 55 THR B O 1
ATOM 2076 N N . ALA B 1 56 ? -2.609 -9.914 3.463 1 96.44 56 ALA B N 1
ATOM 2077 C CA . ALA B 1 56 ? -3.883 -9.594 4.105 1 96.44 56 ALA B CA 1
ATOM 2078 C C . ALA B 1 56 ? -3.838 -8.211 4.746 1 96.44 56 ALA B C 1
ATOM 2080 O O . ALA B 1 56 ? -2.891 -7.449 4.531 1 96.44 56 ALA B O 1
ATOM 2081 N N . GLY B 1 57 ? -4.953 -7.824 5.367 1 95.75 57 GLY B N 1
ATOM 2082 C CA . GLY B 1 57 ? -5.02 -6.543 6.051 1 95.75 57 GLY B CA 1
ATOM 2083 C C . GLY B 1 57 ? -4.309 -6.543 7.391 1 95.75 57 GLY B C 1
ATOM 2084 O O . GLY B 1 57 ? -4.004 -7.605 7.938 1 95.75 57 GLY B O 1
ATOM 2085 N N . PRO B 1 58 ? -3.988 -5.289 7.879 1 96.81 58 PRO B N 1
ATOM 2086 C CA . PRO B 1 58 ? -3.316 -5.223 9.18 1 96.81 58 PRO B CA 1
ATOM 2087 C C . PRO B 1 58 ? -4.133 -5.863 10.297 1 96.81 58 PRO B C 1
ATOM 2089 O O . PRO B 1 58 ? -3.566 -6.352 11.281 1 96.81 58 PRO B O 1
ATOM 2092 N N . TRP B 1 59 ? -5.383 -6.016 10.195 1 93.81 59 TRP B N 1
ATOM 2093 C CA . TRP B 1 59 ? -6.297 -6.578 11.18 1 93.81 59 TRP B CA 1
ATOM 2094 C C . TRP B 1 59 ? -6.211 -8.102 11.195 1 93.81 59 TRP B C 1
ATOM 2096 O O . TRP B 1 59 ? -6.73 -8.75 12.109 1 93.81 59 TRP B O 1
ATOM 2106 N N . SER B 1 60 ? -5.547 -8.648 10.258 1 94.69 60 SER B N 1
ATOM 2107 C CA . SER B 1 60 ? -5.445 -10.102 10.148 1 94.69 60 SER B CA 1
ATOM 2108 C C . SER B 1 60 ? -4.059 -10.594 10.555 1 94.69 60 SER B C 1
ATOM 2110 O O . SER B 1 60 ? -3.668 -11.711 10.211 1 94.69 60 SER B O 1
ATOM 2112 N N . ARG B 1 61 ? -3.324 -9.812 11.234 1 96.06 61 ARG B N 1
ATOM 2113 C CA . ARG B 1 61 ? -1.94 -10.117 11.586 1 96.06 61 ARG B CA 1
ATOM 2114 C C . ARG B 1 61 ? -1.842 -11.469 12.289 1 96.06 61 ARG B C 1
ATOM 2116 O O . ARG B 1 61 ? -1.112 -12.352 11.844 1 96.06 61 ARG B O 1
ATOM 2123 N N . GLU B 1 62 ? -2.562 -11.633 13.391 1 95.88 62 GLU B N 1
ATOM 2124 C CA . GLU B 1 62 ? -2.473 -12.859 14.18 1 95.88 62 GLU B CA 1
ATOM 2125 C C . GLU B 1 62 ? -2.965 -14.062 13.383 1 95.88 62 GLU B C 1
ATOM 2127 O O . GLU B 1 62 ? -2.361 -15.141 13.438 1 95.88 62 GLU B O 1
ATOM 2132 N N . ALA B 1 63 ? -4.066 -13.867 12.68 1 94.31 63 ALA B N 1
ATOM 2133 C CA . ALA B 1 63 ? -4.594 -14.953 11.859 1 94.31 63 ALA B CA 1
ATOM 2134 C C . ALA B 1 63 ? -3.58 -15.391 10.812 1 94.31 63 ALA B C 1
ATOM 2136 O O . ALA B 1 63 ? -3.441 -16.578 10.531 1 94.31 63 ALA B O 1
ATOM 2137 N N . LEU B 1 64 ? -2.908 -14.453 10.203 1 96 64 LEU B N 1
ATOM 2138 C CA . LEU B 1 64 ? -1.887 -14.758 9.203 1 96 64 LEU B CA 1
ATOM 2139 C C . LEU B 1 64 ? -0.75 -15.562 9.82 1 96 64 LEU B C 1
ATOM 2141 O O . LEU B 1 64 ? -0.336 -16.594 9.266 1 96 64 LEU B O 1
ATOM 2145 N N . LEU B 1 65 ? -0.236 -15.141 10.961 1 96.88 65 LEU B N 1
ATOM 2146 C CA . LEU B 1 65 ? 0.854 -15.828 11.648 1 96.88 65 LEU B CA 1
ATOM 2147 C C . LEU B 1 65 ? 0.447 -17.234 12.047 1 96.88 65 LEU B C 1
ATOM 2149 O O . LEU B 1 65 ? 1.22 -18.188 11.875 1 96.88 65 LEU B O 1
ATOM 2153 N N . ASP B 1 66 ? -0.774 -17.359 12.555 1 96.12 66 ASP B N 1
ATOM 2154 C CA . ASP B 1 66 ? -1.292 -18.672 12.938 1 96.12 66 ASP B CA 1
ATOM 2155 C C . ASP B 1 66 ? -1.366 -19.594 11.727 1 96.12 66 ASP B C 1
ATOM 2157 O O . ASP B 1 66 ? -1.018 -20.781 11.828 1 96.12 66 ASP B O 1
ATOM 2161 N N . SER B 1 67 ? -1.827 -19.047 10.648 1 94.06 67 SER B N 1
ATOM 2162 C CA . SER B 1 67 ? -1.932 -19.828 9.43 1 94.06 67 SER B CA 1
ATOM 2163 C C . SER B 1 67 ? -0.558 -20.281 8.938 1 94.06 67 SER B C 1
ATOM 2165 O O . SER B 1 67 ? -0.365 -21.453 8.594 1 94.06 67 SER B O 1
ATOM 2167 N N . LEU B 1 68 ? 0.396 -19.406 8.883 1 96 68 LEU B N 1
ATOM 2168 C CA . LEU B 1 68 ? 1.759 -19.75 8.508 1 96 68 LEU B CA 1
ATOM 2169 C C . LEU B 1 68 ? 2.297 -20.875 9.391 1 96 68 LEU B C 1
ATOM 2171 O O . LEU B 1 68 ? 2.852 -21.859 8.898 1 96 68 LEU B O 1
ATOM 2175 N N . HIS B 1 69 ? 2.1 -20.734 10.633 1 95.69 69 HIS B N 1
ATOM 2176 C CA . HIS B 1 69 ? 2.57 -21.719 11.594 1 95.69 69 HIS B CA 1
ATOM 2177 C C . HIS B 1 69 ? 1.933 -23.078 11.344 1 95.69 69 HIS B C 1
ATOM 2179 O O . HIS B 1 69 ? 2.596 -24.109 11.469 1 95.69 69 HIS B O 1
ATOM 2185 N N . SER B 1 70 ? 0.667 -23.062 11.078 1 93.88 70 SER B N 1
ATOM 2186 C CA . SER B 1 70 ? -0.05 -24.312 10.844 1 93.88 70 SER B CA 1
ATOM 2187 C C . SER B 1 70 ? 0.516 -25.047 9.641 1 93.88 70 SER B C 1
ATOM 2189 O O . SER B 1 70 ? 0.389 -26.281 9.547 1 93.88 70 SER B O 1
ATOM 2191 N N . TYR B 1 71 ? 1.168 -24.328 8.766 1 92.31 71 TYR B N 1
ATOM 2192 C CA . TYR B 1 71 ? 1.801 -24.953 7.609 1 92.31 71 TYR B CA 1
ATOM 2193 C C . TYR B 1 71 ? 3.281 -25.203 7.867 1 92.31 71 TYR B C 1
ATOM 2195 O O . TYR B 1 71 ? 4.027 -25.562 6.949 1 92.31 71 TYR B O 1
ATOM 2203 N N . GLY B 1 72 ? 3.684 -24.922 9.086 1 95.38 72 GLY B N 1
ATOM 2204 C CA . GLY B 1 72 ? 5.062 -25.172 9.477 1 95.38 72 GLY B CA 1
ATOM 2205 C C . GLY B 1 72 ? 6.027 -24.125 8.938 1 95.38 72 GLY B C 1
ATOM 2206 O O . GLY B 1 72 ? 7.199 -24.422 8.703 1 95.38 72 GLY B O 1
ATOM 2207 N N . VAL B 1 73 ? 5.5 -23.031 8.633 1 96.62 73 VAL B N 1
ATOM 2208 C CA . VAL B 1 73 ? 6.309 -21.938 8.094 1 96.62 73 VAL B CA 1
ATOM 2209 C C . VAL B 1 73 ? 6.414 -20.812 9.109 1 96.62 73 VAL B C 1
ATOM 2211 O O . VAL B 1 73 ? 5.402 -20.375 9.664 1 96.62 73 VAL B O 1
ATOM 2214 N N . SER B 1 74 ? 7.609 -20.422 9.422 1 97.5 74 SER B N 1
ATOM 2215 C CA . SER B 1 74 ? 7.82 -19.234 10.234 1 97.5 74 SER B CA 1
ATOM 2216 C C . SER B 1 74 ? 8.07 -18 9.359 1 97.5 74 SER B C 1
ATOM 2218 O O . SER B 1 74 ? 8.461 -18.125 8.195 1 97.5 74 SER B O 1
ATOM 2220 N N . PRO B 1 75 ? 7.828 -16.828 9.906 1 97.81 75 PRO B N 1
ATOM 2221 C CA . PRO B 1 75 ? 8.109 -15.617 9.133 1 97.81 75 PRO B CA 1
ATOM 2222 C C . PRO B 1 75 ? 9.547 -15.57 8.617 1 97.81 75 PRO B C 1
ATOM 2224 O O . PRO B 1 75 ? 9.797 -15.078 7.516 1 97.81 75 PRO B O 1
ATOM 2227 N N . SER B 1 76 ? 10.5 -16.109 9.352 1 97.69 76 SER B N 1
ATOM 2228 C CA . SER B 1 76 ? 11.906 -16.078 8.961 1 97.69 76 SER B CA 1
ATOM 2229 C C . SER B 1 76 ? 12.172 -17 7.781 1 97.69 76 SER B C 1
ATOM 2231 O O . SER B 1 76 ? 13.227 -16.922 7.141 1 97.69 76 SER B O 1
ATOM 2233 N N . ASP B 1 77 ? 11.266 -17.922 7.512 1 98.12 77 ASP B N 1
ATOM 2234 C CA . ASP B 1 77 ? 11.398 -18.844 6.391 1 98.12 77 ASP B CA 1
ATOM 2235 C C . ASP B 1 77 ? 11.031 -18.156 5.074 1 98.12 77 ASP B C 1
ATOM 2237 O O . ASP B 1 77 ? 11.367 -18.656 3.996 1 98.12 77 ASP B O 1
ATOM 2241 N N . ILE B 1 78 ? 10.289 -17.062 5.16 1 98.56 78 ILE B N 1
ATOM 2242 C CA . ILE B 1 78 ? 9.82 -16.375 3.963 1 98.56 78 ILE B CA 1
ATOM 2243 C C . ILE B 1 78 ? 10.984 -15.656 3.283 1 98.56 78 ILE B C 1
ATOM 2245 O O . ILE B 1 78 ? 11.633 -14.797 3.885 1 98.56 78 ILE B O 1
ATOM 2249 N N . THR B 1 79 ? 11.242 -16.031 2.057 1 98.62 79 THR B N 1
ATOM 2250 C CA . THR B 1 79 ? 12.359 -15.445 1.323 1 98.62 79 THR B CA 1
ATOM 2251 C C . THR B 1 79 ? 11.898 -14.25 0.491 1 98.62 79 THR B C 1
ATOM 2253 O O . THR B 1 79 ? 12.68 -13.336 0.219 1 98.62 79 THR B O 1
ATOM 2256 N N . ASN B 1 80 ? 10.641 -14.297 0.039 1 98.81 80 ASN B N 1
ATOM 2257 C CA . ASN B 1 80 ? 10.07 -13.242 -0.796 1 98.81 80 ASN B CA 1
ATOM 2258 C C . ASN B 1 80 ? 8.641 -12.914 -0.382 1 98.81 80 ASN B C 1
ATOM 2260 O O . ASN B 1 80 ? 7.855 -13.812 -0.082 1 98.81 80 ASN B O 1
ATOM 2264 N N . VAL B 1 81 ? 8.359 -11.672 -0.304 1 98.88 81 VAL B N 1
ATOM 2265 C CA . VAL B 1 81 ? 6.988 -11.172 -0.194 1 98.88 81 VAL B CA 1
ATOM 2266 C C . VAL B 1 81 ? 6.633 -10.367 -1.438 1 98.88 81 VAL B C 1
ATOM 2268 O O . VAL B 1 81 ? 7.316 -9.391 -1.771 1 98.88 81 VAL B O 1
ATOM 2271 N N . ILE B 1 82 ? 5.613 -10.773 -2.162 1 98.88 82 ILE B N 1
ATOM 2272 C CA . ILE B 1 82 ? 5.109 -10.078 -3.34 1 98.88 82 ILE B CA 1
ATOM 2273 C C . ILE B 1 82 ? 3.695 -9.57 -3.074 1 98.88 82 ILE B C 1
ATOM 2275 O O . ILE B 1 82 ? 2.742 -10.352 -3.045 1 98.88 82 ILE B O 1
ATOM 2279 N N . CYS B 1 83 ? 3.568 -8.289 -2.863 1 98.88 83 CYS B N 1
ATOM 2280 C CA . CYS B 1 83 ? 2.246 -7.68 -2.773 1 98.88 83 CYS B CA 1
ATOM 2281 C C . CYS B 1 83 ? 1.784 -7.172 -4.133 1 98.88 83 CYS B C 1
ATOM 2283 O O . CYS B 1 83 ? 2.43 -6.309 -4.73 1 98.88 83 CYS B O 1
ATOM 2285 N N . THR B 1 84 ? 0.684 -7.66 -4.57 1 98.81 84 THR B N 1
ATOM 2286 C CA . THR B 1 84 ? 0.181 -7.395 -5.914 1 98.81 84 THR B CA 1
ATOM 2287 C C . THR B 1 84 ? -0.086 -5.902 -6.109 1 98.81 84 THR B C 1
ATOM 2289 O O . THR B 1 84 ? 0.128 -5.367 -7.195 1 98.81 84 THR B O 1
ATOM 2292 N N . HIS B 1 85 ? -0.549 -5.281 -5.082 1 98.62 85 HIS B N 1
ATOM 2293 C CA . HIS B 1 85 ? -0.773 -3.84 -5.109 1 98.62 85 HIS B CA 1
ATOM 2294 C C . HIS B 1 85 ? -0.883 -3.273 -3.697 1 98.62 85 HIS B C 1
ATOM 2296 O O . HIS B 1 85 ? -0.83 -4.02 -2.717 1 98.62 85 HIS B O 1
ATOM 2302 N N . GLY B 1 86 ? -1.042 -1.959 -3.605 1 98.44 86 GLY B N 1
ATOM 2303 C CA . GLY B 1 86 ? -0.799 -1.268 -2.35 1 98.44 86 GLY B CA 1
ATOM 2304 C C . GLY B 1 86 ? -2.061 -1.048 -1.536 1 98.44 86 GLY B C 1
ATOM 2305 O O . GLY B 1 86 ? -2.07 -0.245 -0.601 1 98.44 86 GLY B O 1
ATOM 2306 N N . HIS B 1 87 ? -3.182 -1.737 -1.772 1 97.81 87 HIS B N 1
ATOM 2307 C CA . HIS B 1 87 ? -4.363 -1.609 -0.929 1 97.81 87 HIS B CA 1
ATOM 2308 C C . HIS B 1 87 ? -4.133 -2.238 0.441 1 97.81 87 HIS B C 1
ATOM 2310 O O . HIS B 1 87 ? -3.416 -3.234 0.559 1 97.81 87 HIS B O 1
ATOM 2316 N N . SER B 1 88 ? -4.812 -1.747 1.405 1 97 88 SER B N 1
ATOM 2317 C CA . SER B 1 88 ? -4.562 -2.084 2.803 1 97 88 SER B CA 1
ATOM 2318 C C . SER B 1 88 ? -4.77 -3.574 3.057 1 97 88 SER B C 1
ATOM 2320 O O . SER B 1 88 ? -4.039 -4.18 3.844 1 97 88 SER B O 1
ATOM 2322 N N . ASP B 1 89 ? -5.746 -4.16 2.402 1 96.56 89 ASP B N 1
ATOM 2323 C CA . ASP B 1 89 ? -6.086 -5.555 2.676 1 96.56 89 ASP B CA 1
ATOM 2324 C C . ASP B 1 89 ? -5.137 -6.5 1.946 1 96.56 89 ASP B C 1
ATOM 2326 O O . ASP B 1 89 ? -5.285 -7.723 2.031 1 96.56 89 ASP B O 1
ATOM 2330 N N . HIS B 1 90 ? -4.156 -6.012 1.282 1 97.56 90 HIS B N 1
ATOM 2331 C CA . HIS B 1 90 ? -3.184 -6.848 0.587 1 97.56 90 HIS B CA 1
ATOM 2332 C C . HIS B 1 90 ? -1.783 -6.656 1.158 1 97.56 90 HIS B C 1
ATOM 2334 O O . HIS B 1 90 ? -0.923 -7.527 1.012 1 97.56 90 HIS B O 1
ATOM 2340 N N . ILE B 1 91 ? -1.503 -5.539 1.843 1 98.19 91 ILE B N 1
ATOM 2341 C CA . ILE B 1 91 ? -0.141 -5.172 2.211 1 98.19 91 ILE B CA 1
ATOM 2342 C C . ILE B 1 91 ? -0.037 -5.027 3.729 1 98.19 91 ILE B C 1
ATOM 2344 O O . ILE B 1 91 ? 0.985 -4.574 4.246 1 98.19 91 ILE B O 1
ATOM 2348 N N . GLY B 1 92 ? -0.966 -5.418 4.5 1 97.75 92 GLY B N 1
ATOM 2349 C CA . GLY B 1 92 ? -1.159 -4.992 5.875 1 97.75 92 GLY B CA 1
ATOM 2350 C C . GLY B 1 92 ? -0.103 -5.531 6.82 1 97.75 92 GLY B C 1
ATOM 2351 O O . GLY B 1 92 ? 0.05 -5.031 7.938 1 97.75 92 GLY B O 1
ATOM 2352 N N . ASN B 1 93 ? 0.706 -6.512 6.379 1 98.25 93 ASN B N 1
ATOM 2353 C CA . ASN B 1 93 ? 1.559 -7.203 7.34 1 98.25 93 ASN B CA 1
ATOM 2354 C C . ASN B 1 93 ? 2.967 -7.414 6.793 1 98.25 93 ASN B C 1
ATOM 2356 O O . ASN B 1 93 ? 3.637 -8.383 7.141 1 98.25 93 ASN B O 1
ATOM 2360 N N . ILE B 1 94 ? 3.398 -6.535 5.93 1 98.44 94 ILE B N 1
ATOM 2361 C CA . ILE B 1 94 ? 4.656 -6.734 5.223 1 98.44 94 ILE B CA 1
ATOM 2362 C C . ILE B 1 94 ? 5.824 -6.637 6.203 1 98.44 94 ILE B C 1
ATOM 2364 O O . ILE B 1 94 ? 6.883 -7.23 5.984 1 98.44 94 ILE B O 1
ATOM 2368 N N . ASN B 1 95 ? 5.668 -5.988 7.293 1 98.25 95 ASN B N 1
ATOM 2369 C CA . ASN B 1 95 ? 6.77 -5.781 8.227 1 98.25 95 ASN B CA 1
ATOM 2370 C C . ASN B 1 95 ? 7.039 -7.035 9.055 1 98.25 95 ASN B C 1
ATOM 2372 O O . ASN B 1 95 ? 7.996 -7.074 9.836 1 98.25 95 ASN B O 1
ATOM 2376 N N . LEU B 1 96 ? 6.246 -8.07 8.922 1 98.19 96 LEU B N 1
ATOM 2377 C CA . LEU B 1 96 ? 6.461 -9.336 9.609 1 98.19 96 LEU B CA 1
ATOM 2378 C C . LEU B 1 96 ? 7.637 -10.094 9.008 1 98.19 96 LEU B C 1
ATOM 2380 O O . LEU B 1 96 ? 8.125 -11.07 9.594 1 98.19 96 LEU B O 1
ATOM 2384 N N . PHE B 1 97 ? 8.156 -9.609 7.855 1 98 97 PHE B N 1
ATOM 2385 C CA . PHE B 1 97 ? 9.141 -10.375 7.102 1 98 97 PHE B CA 1
ATOM 2386 C C . PHE B 1 97 ? 10.367 -9.523 6.805 1 98 97 PHE B C 1
ATOM 2388 O O . PHE B 1 97 ? 10.719 -9.305 5.641 1 98 97 PHE B O 1
ATOM 2395 N N . PRO B 1 98 ? 11.055 -9.141 7.785 1 91.62 98 PRO B N 1
ATOM 2396 C CA . PRO B 1 98 ? 12.102 -8.133 7.648 1 91.62 98 PRO B CA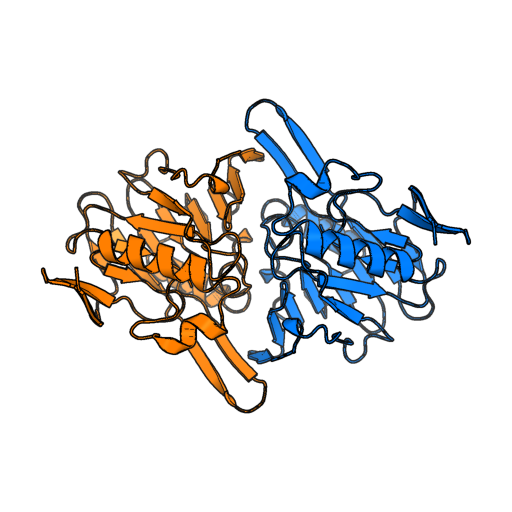 1
ATOM 2397 C C . PRO B 1 98 ? 13.289 -8.609 6.816 1 91.62 98 PRO B C 1
ATOM 2399 O O . PRO B 1 98 ? 14.078 -7.801 6.324 1 91.62 98 PRO B O 1
ATOM 2402 N N . HIS B 1 99 ? 13.414 -9.891 6.578 1 93.56 99 HIS B N 1
ATOM 2403 C CA . HIS B 1 99 ? 14.586 -10.398 5.875 1 93.56 99 HIS B CA 1
ATOM 2404 C C . HIS B 1 99 ? 14.242 -10.781 4.438 1 93.56 99 HIS B C 1
ATOM 2406 O O . HIS B 1 99 ? 15.125 -11.156 3.664 1 93.56 99 HIS B O 1
ATOM 2412 N N . ALA B 1 100 ? 13.016 -10.734 4.133 1 98 100 ALA B N 1
ATOM 2413 C CA . ALA B 1 100 ? 12.562 -11.141 2.801 1 98 100 ALA B CA 1
ATOM 2414 C C . ALA B 1 100 ? 12.852 -10.047 1.774 1 98 100 ALA B C 1
ATOM 2416 O O . ALA B 1 100 ? 12.906 -8.859 2.119 1 98 100 ALA B O 1
ATOM 2417 N N . GLU B 1 101 ? 13.141 -10.469 0.537 1 98.12 101 GLU B N 1
ATOM 2418 C CA . GLU B 1 101 ? 12.922 -9.547 -0.573 1 98.12 101 GLU B CA 1
ATOM 2419 C C . GLU B 1 101 ? 11.461 -9.141 -0.678 1 98.12 101 GLU B C 1
ATOM 2421 O O . GLU B 1 101 ? 10.562 -9.977 -0.554 1 98.12 101 GLU B O 1
ATOM 2426 N N . ILE B 1 102 ? 11.227 -7.824 -0.816 1 98.62 102 ILE B N 1
ATOM 2427 C CA . ILE B 1 102 ? 9.852 -7.336 -0.79 1 98.62 102 ILE B CA 1
ATOM 2428 C C . ILE B 1 102 ? 9.539 -6.605 -2.094 1 98.62 102 ILE B C 1
ATOM 2430 O O . ILE B 1 102 ? 10.297 -5.723 -2.514 1 98.62 102 ILE B O 1
ATOM 2434 N N . LEU B 1 103 ? 8.555 -7.008 -2.725 1 98.81 103 LEU B N 1
ATOM 2435 C CA . LEU B 1 103 ? 7.988 -6.328 -3.885 1 98.81 103 LEU B CA 1
ATOM 2436 C C . LEU B 1 103 ? 6.566 -5.855 -3.598 1 98.81 103 LEU B C 1
ATOM 2438 O O . LEU B 1 103 ? 5.688 -6.668 -3.299 1 98.81 103 LEU B O 1
ATOM 2442 N N . VAL B 1 104 ? 6.316 -4.586 -3.586 1 98.75 104 VAL B N 1
ATOM 2443 C CA . VAL B 1 104 ? 4.977 -4.008 -3.516 1 98.75 104 VAL B CA 1
ATOM 2444 C C . VAL B 1 104 ? 4.668 -3.264 -4.816 1 98.75 104 VAL B C 1
ATOM 2446 O O . VAL B 1 104 ? 5.254 -2.215 -5.094 1 98.75 104 VAL B O 1
ATOM 2449 N N . SER B 1 105 ? 3.697 -3.811 -5.586 1 98.5 105 SER B N 1
ATOM 2450 C CA . SER B 1 105 ? 3.465 -3.273 -6.922 1 98.5 105 SER B CA 1
ATOM 2451 C C . SER B 1 105 ? 4.742 -3.281 -7.754 1 98.5 105 SER B C 1
ATOM 2453 O O . SER B 1 105 ? 5.273 -4.348 -8.078 1 98.5 105 SER B O 1
ATOM 2455 N N . TYR B 1 106 ? 5.297 -2.074 -8.031 1 97.88 106 TYR B N 1
ATOM 2456 C CA . TYR B 1 106 ? 6.492 -1.984 -8.867 1 97.88 106 TYR B CA 1
ATOM 2457 C C . TYR B 1 106 ? 7.719 -1.669 -8.016 1 97.88 106 TYR B C 1
ATOM 24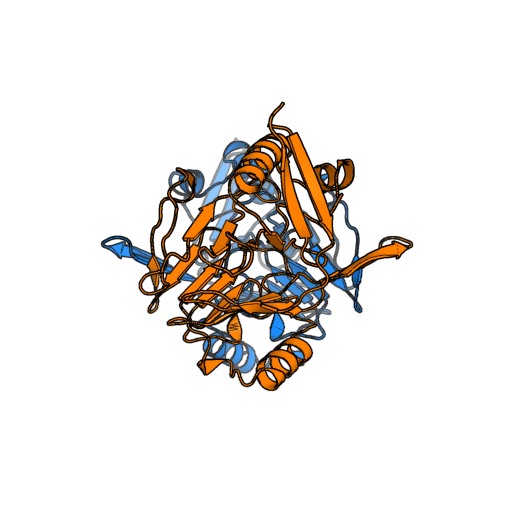59 O O . TYR B 1 106 ? 8.82 -1.505 -8.547 1 97.88 106 TYR B O 1
ATOM 2467 N N . ASP B 1 107 ? 7.562 -1.685 -6.664 1 97 107 ASP B N 1
ATOM 2468 C CA . ASP B 1 107 ? 8.664 -1.341 -5.766 1 97 107 ASP B CA 1
ATOM 2469 C C . ASP B 1 107 ? 9.383 -2.594 -5.281 1 97 107 ASP B C 1
ATOM 2471 O O . ASP B 1 107 ? 8.891 -3.299 -4.398 1 97 107 ASP B O 1
ATOM 2475 N N . LEU B 1 108 ? 10.57 -2.727 -5.828 1 98 108 LEU B N 1
ATOM 2476 C CA . LEU B 1 108 ? 11.383 -3.875 -5.445 1 98 108 LEU B CA 1
ATOM 2477 C C . LEU B 1 108 ? 12.438 -3.477 -4.414 1 98 108 LEU B C 1
ATOM 2479 O O . LEU B 1 108 ? 13.234 -2.57 -4.652 1 98 108 LEU B O 1
ATOM 2483 N N . TRP B 1 109 ? 12.352 -4.094 -3.254 1 97.19 109 TRP B N 1
ATOM 2484 C CA . TRP B 1 109 ? 13.305 -3.865 -2.176 1 97.19 109 TRP B CA 1
ATOM 2485 C C . TRP B 1 109 ? 14.117 -5.125 -1.891 1 97.19 109 TRP B C 1
ATOM 2487 O O . TRP B 1 109 ? 13.547 -6.195 -1.65 1 97.19 109 TRP B O 1
ATOM 2497 N N . ARG B 1 110 ? 15.414 -4.992 -1.906 1 95.44 110 ARG B N 1
ATOM 2498 C CA . ARG B 1 110 ? 16.328 -6.113 -1.686 1 95.44 110 ARG B CA 1
ATOM 2499 C C . ARG B 1 110 ? 17.625 -5.652 -1.037 1 95.44 110 ARG B C 1
ATOM 2501 O O . ARG B 1 110 ? 18.234 -4.684 -1.488 1 95.44 110 ARG B O 1
ATOM 2508 N N . ASP B 1 111 ? 18.047 -6.246 0.063 1 92 111 ASP B N 1
ATOM 2509 C CA . ASP B 1 111 ? 19.328 -6.043 0.718 1 92 111 ASP B CA 1
ATOM 2510 C C . ASP B 1 111 ? 19.531 -4.578 1.101 1 92 111 ASP B C 1
ATOM 2512 O O . ASP B 1 111 ? 20.578 -3.998 0.835 1 92 111 ASP B O 1
ATOM 2516 N N . GLY B 1 112 ? 18.469 -3.947 1.523 1 91.62 112 GLY B N 1
ATOM 2517 C CA . GLY B 1 112 ? 18.609 -2.613 2.088 1 91.62 112 GLY B CA 1
ATOM 2518 C C . GLY B 1 112 ? 18.344 -1.511 1.075 1 91.62 112 GLY B C 1
ATOM 2519 O O . GLY B 1 112 ? 18.406 -0.326 1.414 1 91.62 112 GLY B O 1
ATOM 2520 N N . TYR B 1 113 ? 17.984 -1.944 -0.216 1 95 113 TYR B N 1
ATOM 2521 C CA . TYR B 1 113 ? 17.844 -0.949 -1.271 1 95 113 TYR B CA 1
ATOM 2522 C C . TYR B 1 113 ? 16.594 -1.223 -2.102 1 95 113 TYR B C 1
ATOM 2524 O O . TYR B 1 113 ? 16.172 -2.373 -2.242 1 95 113 TYR B O 1
ATOM 2532 N N . TYR B 1 114 ? 16.078 -0.109 -2.6 1 95.5 114 TYR B N 1
ATOM 2533 C CA . TYR B 1 114 ? 15.234 -0.257 -3.781 1 95.5 114 TYR B CA 1
ATOM 2534 C C . TYR B 1 114 ? 16.062 -0.625 -5.004 1 95.5 114 TYR B C 1
ATOM 2536 O O . TYR B 1 114 ? 17.156 -0.083 -5.207 1 95.5 114 TYR B O 1
ATOM 2544 N N . VAL B 1 115 ? 15.578 -1.56 -5.77 1 96.75 115 VAL B N 1
ATOM 2545 C CA . VAL B 1 115 ? 16.25 -1.991 -6.988 1 96.75 115 VAL B CA 1
ATOM 2546 C C . VAL B 1 115 ? 15.391 -1.651 -8.203 1 96.75 115 VAL B C 1
ATOM 2548 O O . VAL B 1 115 ? 14.203 -1.989 -8.25 1 96.75 115 VAL B O 1
ATOM 2551 N N . ALA B 1 116 ? 16.016 -1.012 -9.117 1 95.19 116 ALA B N 1
ATOM 2552 C CA . ALA B 1 116 ? 15.289 -0.595 -10.312 1 95.19 116 ALA B CA 1
ATOM 2553 C C . ALA B 1 116 ? 14.914 -1.798 -11.172 1 95.19 116 ALA B C 1
ATOM 2555 O O . ALA B 1 116 ? 15.703 -2.729 -11.336 1 95.19 116 ALA B O 1
ATOM 2556 N N . HIS B 1 117 ? 13.695 -1.873 -11.594 1 96.81 117 HIS B N 1
ATOM 2557 C CA . HIS B 1 117 ? 13.172 -2.805 -12.578 1 96.81 117 HIS B CA 1
ATOM 2558 C C . HIS B 1 117 ? 12.141 -2.129 -13.477 1 96.81 117 HIS B C 1
ATOM 2560 O O . HIS B 1 117 ? 11.305 -1.355 -13 1 96.81 117 HIS B O 1
ATOM 2566 N N . ASP B 1 118 ? 12.094 -2.344 -14.766 1 96.56 118 ASP B N 1
ATOM 2567 C CA . ASP B 1 118 ? 11.281 -1.605 -15.727 1 96.56 118 ASP B CA 1
ATOM 2568 C C . ASP B 1 118 ? 9.914 -2.256 -15.898 1 96.56 118 ASP B C 1
ATOM 2570 O O . ASP B 1 118 ? 9.508 -2.584 -17.016 1 96.56 118 ASP B O 1
ATOM 2574 N N . PHE B 1 119 ? 9.195 -2.316 -14.828 1 97.75 119 PHE B N 1
ATOM 2575 C CA . PHE B 1 119 ? 7.848 -2.857 -14.875 1 97.75 119 PHE B CA 1
ATOM 2576 C C . PHE B 1 119 ? 6.961 -2.014 -15.789 1 97.75 119 PHE B C 1
ATOM 2578 O O . PHE B 1 119 ? 6.094 -2.545 -16.484 1 97.75 119 PHE B O 1
ATOM 2585 N N . ARG B 1 120 ? 7.125 -0.747 -15.828 1 94.94 120 ARG B N 1
ATOM 2586 C CA . ARG B 1 120 ? 6.285 0.163 -16.609 1 94.94 120 ARG B CA 1
ATOM 2587 C C . ARG B 1 120 ? 6.402 -0.121 -18.094 1 94.94 120 ARG B C 1
ATOM 2589 O O . ARG B 1 120 ? 5.438 0.057 -18.844 1 94.94 120 ARG B O 1
ATOM 2596 N N . ALA B 1 121 ? 7.578 -0.66 -18.469 1 96.5 121 ALA B N 1
ATOM 2597 C CA . ALA B 1 121 ? 7.793 -1.018 -19.859 1 96.5 121 ALA B CA 1
ATOM 2598 C C . ALA B 1 121 ? 7.289 -2.43 -20.156 1 96.5 121 ALA B C 1
ATOM 2600 O O . ALA B 1 121 ? 7.453 -2.939 -21.266 1 96.5 121 ALA B O 1
ATOM 2601 N N . GLY B 1 122 ? 6.789 -3.082 -19.156 1 97.38 122 GLY B N 1
ATOM 2602 C CA . GLY B 1 122 ? 6.227 -4.41 -19.344 1 97.38 122 GLY B CA 1
ATOM 2603 C C . GLY B 1 122 ? 7.23 -5.523 -19.125 1 97.38 122 GLY B C 1
ATOM 2604 O O . GLY B 1 122 ? 6.945 -6.688 -19.422 1 97.38 122 GLY B O 1
ATOM 2605 N N . VAL B 1 123 ? 8.383 -5.199 -18.594 1 98.12 123 VAL B N 1
ATOM 2606 C CA . VAL B 1 123 ? 9.438 -6.199 -18.438 1 98.12 123 VAL B CA 1
ATOM 2607 C C . VAL B 1 123 ? 9.109 -7.098 -17.25 1 98.12 123 VAL B C 1
ATOM 2609 O O . VAL B 1 123 ? 8.945 -6.617 -16.125 1 98.12 123 VAL B O 1
ATOM 2612 N N . PRO B 1 124 ? 9.023 -8.375 -17.469 1 98.56 124 PRO B N 1
ATOM 2613 C CA . PRO B 1 124 ? 8.789 -9.289 -16.344 1 98.56 124 PRO B CA 1
ATOM 2614 C C . PRO B 1 124 ? 9.984 -9.375 -15.391 1 98.56 124 PRO B C 1
ATOM 2616 O O . PRO B 1 124 ? 11.109 -9.07 -15.789 1 98.56 124 PRO B O 1
ATOM 2619 N N . TYR B 1 125 ? 9.75 -9.695 -14.195 1 98.62 125 TYR B N 1
ATOM 2620 C CA . TYR B 1 125 ? 10.781 -9.945 -13.203 1 98.62 125 TYR B CA 1
ATOM 2621 C C . TYR B 1 125 ? 10.844 -11.422 -12.828 1 98.62 125 TYR B C 1
ATOM 2623 O O . TYR B 1 125 ? 9.953 -11.93 -12.141 1 98.62 125 TYR B O 1
ATOM 2631 N N . ILE B 1 126 ? 11.859 -12.109 -13.281 1 98.31 126 ILE B N 1
ATOM 2632 C CA . ILE B 1 126 ? 12.07 -13.516 -12.938 1 98.31 126 ILE B CA 1
ATOM 2633 C C . ILE B 1 126 ? 12.812 -13.617 -11.609 1 98.31 126 ILE B C 1
ATOM 2635 O O . ILE B 1 126 ? 13.938 -13.125 -11.477 1 98.31 126 ILE B O 1
ATOM 2639 N N . LEU B 1 127 ? 12.203 -14.266 -10.602 1 98.06 127 LEU B N 1
ATOM 2640 C CA . LEU B 1 127 ? 12.82 -14.359 -9.289 1 98.06 127 LEU B CA 1
ATOM 2641 C C . LEU B 1 127 ? 14.102 -15.188 -9.352 1 98.06 127 LEU B C 1
ATOM 2643 O O . LEU B 1 127 ? 14.07 -16.359 -9.734 1 98.06 127 LEU B O 1
ATOM 2647 N N . PRO B 1 128 ? 15.172 -14.562 -8.969 1 96 128 PRO B N 1
ATOM 2648 C CA . PRO B 1 128 ? 16.406 -15.344 -8.953 1 96 128 PRO B CA 1
ATOM 2649 C C . PRO B 1 128 ? 16.312 -16.562 -8.031 1 96 128 PRO B C 1
ATOM 2651 O O . PRO B 1 128 ? 15.953 -16.422 -6.855 1 96 128 PRO B O 1
ATOM 2654 N N . GLY B 1 129 ? 16.547 -17.703 -8.594 1 95.88 129 GLY B N 1
ATOM 2655 C CA . GLY B 1 129 ? 16.516 -18.922 -7.805 1 95.88 129 GLY B CA 1
ATOM 2656 C C . GLY B 1 129 ? 15.117 -19.484 -7.617 1 95.88 129 GLY B C 1
ATOM 2657 O O . GLY B 1 129 ? 14.914 -20.438 -6.863 1 95.88 129 GLY B O 1
ATOM 2658 N N . GLY B 1 130 ? 14.117 -18.969 -8.32 1 95.75 130 GLY B N 1
ATOM 2659 C CA . GLY B 1 130 ? 12.727 -19.312 -8.07 1 95.75 130 GLY B CA 1
ATOM 2660 C C . GLY B 1 130 ? 12.18 -20.328 -9.055 1 95.75 130 GLY B C 1
ATOM 2661 O O . GLY B 1 130 ? 10.977 -20.609 -9.047 1 95.75 130 GLY B O 1
ATOM 2662 N N . GLU B 1 131 ? 12.984 -20.969 -9.898 1 94 131 GLU B N 1
ATOM 2663 C CA . GLU B 1 131 ? 12.57 -22.016 -10.812 1 94 131 GLU B CA 1
ATOM 2664 C C . GLU B 1 131 ? 11.43 -21.562 -11.711 1 94 131 GLU B C 1
ATOM 2666 O O . GLU B 1 131 ? 10.391 -22.234 -11.797 1 94 131 GLU B O 1
ATOM 2671 N N . GLY B 1 132 ? 11.562 -20.422 -12.305 1 95.75 132 GLY B N 1
ATOM 2672 C CA . GLY B 1 132 ? 10.617 -19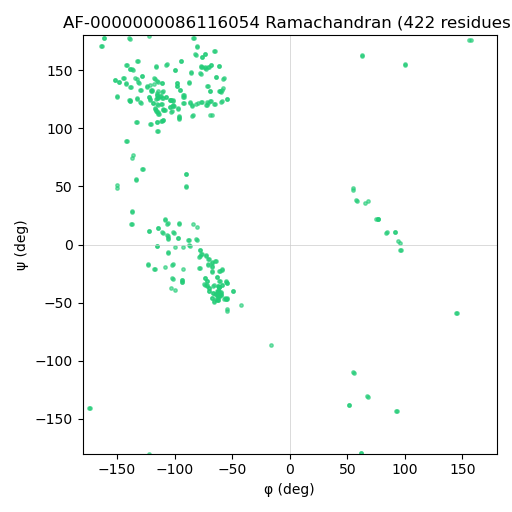.953 -13.305 1 95.75 132 GLY B CA 1
ATOM 2673 C C . GLY B 1 132 ? 9.547 -19.047 -12.742 1 95.75 132 GLY B C 1
ATOM 2674 O O . GLY B 1 132 ? 8.727 -18.5 -13.484 1 95.75 132 GLY B O 1
ATOM 2675 N N . LEU B 1 133 ? 9.5 -18.844 -11.383 1 98.5 133 LEU B N 1
ATOM 2676 C CA . LEU B 1 133 ? 8.578 -17.844 -10.828 1 98.5 133 LEU B CA 1
ATOM 2677 C C . LEU B 1 133 ? 8.789 -16.484 -11.477 1 98.5 133 LEU B C 1
ATOM 2679 O O . LEU B 1 133 ? 9.914 -15.977 -11.508 1 98.5 133 LEU B O 1
ATOM 2683 N N . THR B 1 134 ? 7.676 -15.938 -12.016 1 98.81 134 THR B N 1
ATOM 2684 C CA . THR B 1 134 ? 7.777 -14.703 -12.789 1 98.81 134 THR B CA 1
ATOM 2685 C C . THR B 1 134 ? 6.711 -13.703 -12.359 1 98.81 134 THR B C 1
ATOM 2687 O O . THR B 1 134 ? 5.523 -14.031 -12.328 1 98.81 134 THR B O 1
ATOM 2690 N N . VAL B 1 135 ? 7.152 -12.492 -12 1 98.94 135 VAL B N 1
ATOM 2691 C CA . VAL B 1 135 ? 6.223 -11.406 -11.703 1 98.94 135 VAL B CA 1
ATOM 2692 C C . VAL B 1 135 ? 5.977 -10.578 -12.969 1 98.94 135 VAL B C 1
ATOM 2694 O O . VAL B 1 135 ? 6.926 -10.117 -13.609 1 98.94 135 VAL B O 1
ATOM 2697 N N . LEU B 1 136 ? 4.715 -10.398 -13.32 1 98.88 136 LEU B N 1
ATOM 2698 C CA . LEU B 1 136 ? 4.312 -9.602 -14.477 1 98.88 136 LEU B CA 1
ATOM 2699 C C . LEU B 1 136 ? 3.613 -8.32 -14.039 1 98.88 136 LEU B C 1
ATOM 2701 O O . LEU B 1 136 ? 2.824 -8.328 -13.094 1 98.88 136 LEU B O 1
ATOM 2705 N N . PRO B 1 137 ? 3.936 -7.195 -14.734 1 98.81 137 PRO B N 1
ATOM 2706 C CA . PRO B 1 137 ? 3.057 -6.043 -14.539 1 98.81 137 PRO B CA 1
ATOM 2707 C C . PRO B 1 137 ? 1.666 -6.25 -15.133 1 98.81 137 PRO B C 1
ATOM 2709 O O . PRO B 1 137 ? 1.539 -6.59 -16.312 1 98.81 137 PRO B O 1
ATOM 2712 N N . THR B 1 138 ? 0.678 -6.117 -14.344 1 98.88 138 THR B N 1
ATOM 2713 C CA . THR B 1 138 ? -0.704 -6.32 -14.766 1 98.88 138 THR B CA 1
ATOM 2714 C C . THR B 1 138 ? -1.596 -5.188 -14.258 1 98.88 138 THR B C 1
ATOM 2716 O O . THR B 1 138 ? -2.629 -5.438 -13.633 1 98.88 138 THR B O 1
ATOM 2719 N N . SER B 1 139 ? -1.23 -3.984 -14.586 1 98.38 139 SER B N 1
ATOM 2720 C CA . SER B 1 139 ? -1.896 -2.801 -14.055 1 98.38 139 SER B CA 1
ATOM 2721 C C . SER B 1 139 ? -3.344 -2.721 -14.523 1 98.38 139 SER B C 1
ATOM 2723 O O . SER B 1 139 ? -3.748 -3.447 -15.438 1 98.38 139 SER B O 1
ATOM 2725 N N . GLY B 1 140 ? -4.113 -1.893 -13.938 1 98 140 GLY B N 1
ATOM 2726 C CA . GLY B 1 140 ? -5.492 -1.574 -14.273 1 98 140 GLY B CA 1
ATOM 2727 C C . GLY B 1 140 ? -6.352 -1.289 -13.055 1 98 140 GLY B C 1
ATOM 2728 O O . GLY B 1 140 ? -6.953 -0.218 -12.953 1 98 140 GLY B O 1
ATOM 2729 N N . HIS B 1 141 ? -6.395 -2.4 -12.156 1 97.94 141 HIS B N 1
ATOM 2730 C CA . HIS B 1 141 ? -7.07 -2.154 -10.891 1 97.94 141 HIS B CA 1
ATOM 2731 C C . HIS B 1 141 ? -6.461 -0.961 -10.164 1 97.94 141 HIS B C 1
ATOM 2733 O O . HIS B 1 141 ? -7.184 -0.11 -9.641 1 97.94 141 HIS B O 1
ATOM 2739 N N . THR B 1 142 ? -5.219 -0.91 -10.078 1 98.12 142 THR B N 1
ATOM 2740 C CA . THR B 1 142 ? -4.422 0.265 -9.734 1 98.12 142 THR B CA 1
ATOM 2741 C C . THR B 1 142 ? -3.418 0.581 -10.836 1 98.12 142 THR B C 1
ATOM 2743 O O . THR B 1 142 ? -3.301 -0.167 -11.812 1 98.12 142 THR B O 1
ATOM 2746 N N . GLY B 1 143 ? -2.674 1.593 -10.656 1 97.25 143 GLY B N 1
ATOM 2747 C CA . GLY B 1 143 ? -1.729 2.02 -11.672 1 97.25 143 GLY B CA 1
ATOM 2748 C C . GLY B 1 143 ? -0.487 1.151 -11.734 1 97.25 143 GLY B C 1
ATOM 2749 O O . GLY B 1 143 ? 0.289 1.236 -12.688 1 97.25 143 GLY B O 1
ATOM 2750 N N . SER B 1 144 ? -0.294 0.22 -10.789 1 98.12 144 SER B N 1
ATOM 2751 C CA . SER B 1 144 ? 0.937 -0.561 -10.727 1 98.12 144 SER B CA 1
ATOM 2752 C C . SER B 1 144 ? 0.685 -1.944 -10.133 1 98.12 144 SER B C 1
ATOM 2754 O O . SER B 1 144 ? 1.432 -2.4 -9.266 1 98.12 144 SER B O 1
ATOM 2756 N N . ASP B 1 145 ? -0.282 -2.686 -10.562 1 98.75 145 ASP B N 1
ATOM 2757 C CA . ASP B 1 145 ? -0.571 -4.047 -10.125 1 98.75 145 ASP B CA 1
ATOM 2758 C C . ASP B 1 145 ? 0.441 -5.035 -10.703 1 98.75 145 ASP B C 1
ATOM 2760 O O . ASP B 1 145 ? 0.974 -4.82 -11.789 1 98.75 145 ASP B O 1
ATOM 2764 N N . THR B 1 146 ? 0.636 -6.125 -9.961 1 98.88 146 THR B N 1
ATOM 2765 C CA . THR B 1 146 ? 1.457 -7.227 -10.453 1 98.88 146 THR B CA 1
ATOM 2766 C C . THR B 1 146 ? 0.749 -8.562 -10.258 1 98.88 146 THR B C 1
ATOM 2768 O O . THR B 1 146 ? -0.179 -8.664 -9.453 1 98.88 146 THR B O 1
ATOM 2771 N N . SER B 1 147 ? 1.12 -9.57 -11.016 1 98.94 147 SER B N 1
ATOM 2772 C CA . SER B 1 147 ? 0.719 -10.969 -10.875 1 98.94 147 SER B CA 1
ATOM 2773 C C . SER B 1 147 ? 1.933 -11.891 -10.852 1 98.94 147 SER B C 1
ATOM 2775 O O . SER B 1 147 ? 2.93 -11.633 -11.531 1 98.94 147 SER B O 1
ATOM 2777 N N . LEU B 1 148 ? 1.857 -12.93 -10.102 1 98.94 148 LEU B N 1
ATOM 2778 C CA . LEU B 1 148 ? 2.912 -13.938 -10.078 1 98.94 148 LEU B CA 1
ATOM 2779 C C . LEU B 1 148 ? 2.498 -15.18 -10.867 1 98.94 148 LEU B C 1
ATOM 2781 O O . LEU B 1 148 ? 1.442 -15.758 -10.609 1 98.94 148 LEU B O 1
ATOM 2785 N N . LEU B 1 149 ? 3.291 -15.562 -11.836 1 98.81 149 LEU B N 1
ATOM 2786 C CA . LEU B 1 149 ? 3.115 -16.828 -12.547 1 98.81 149 LEU B CA 1
ATOM 2787 C C . LEU B 1 149 ? 3.934 -17.938 -11.898 1 98.81 149 LEU B C 1
ATOM 2789 O O . LEU B 1 149 ? 5.121 -17.75 -11.625 1 98.81 149 LEU B O 1
ATOM 2793 N N . VAL B 1 150 ? 3.305 -19.016 -11.625 1 98.44 150 VAL B N 1
ATOM 2794 C CA . VAL B 1 150 ? 3.912 -20.234 -11.086 1 98.44 150 VAL B CA 1
ATOM 2795 C C . VAL B 1 150 ? 3.793 -21.359 -12.109 1 98.44 150 VAL B C 1
ATOM 2797 O O . VAL B 1 150 ? 2.766 -22.047 -12.172 1 98.44 150 VAL B O 1
ATOM 2800 N N . PRO B 1 151 ? 4.812 -21.594 -12.852 1 97.69 151 PRO B N 1
ATOM 2801 C CA . PRO B 1 151 ? 4.742 -22.641 -13.875 1 97.69 151 PRO B CA 1
ATOM 2802 C C . PRO B 1 151 ? 4.988 -24.047 -13.312 1 97.69 151 PRO B C 1
ATOM 2804 O O . PRO B 1 151 ? 5.453 -24.172 -12.18 1 97.69 151 PRO B O 1
ATOM 2807 N N . GLY B 1 152 ? 4.621 -25.016 -14.07 1 97 152 GLY B N 1
ATOM 2808 C CA . GLY B 1 152 ? 5.043 -26.391 -13.828 1 97 152 GLY B CA 1
ATOM 2809 C C . GLY B 1 152 ? 4.281 -27.047 -12.695 1 97 152 GLY B C 1
ATOM 2810 O O . GLY B 1 152 ? 4.785 -27.984 -12.062 1 97 152 GLY B O 1
ATOM 2811 N N . THR B 1 153 ? 3.09 -26.531 -12.375 1 96.88 153 THR B N 1
ATOM 2812 C CA . THR B 1 153 ? 2.275 -27.203 -11.367 1 96.88 153 THR B CA 1
ATOM 2813 C C . THR B 1 153 ? 1.528 -28.391 -11.977 1 96.88 153 THR B C 1
ATOM 2815 O O . THR B 1 153 ? 1.521 -28.562 -13.195 1 96.88 153 THR B O 1
ATOM 2818 N N . SER B 1 154 ? 0.917 -29.188 -11.125 1 97.38 154 SER B N 1
ATOM 2819 C CA . SER B 1 154 ? 0.148 -30.344 -11.586 1 97.38 154 SER B CA 1
ATOM 2820 C C . SER B 1 154 ? -1.062 -29.906 -12.406 1 97.38 154 SER B C 1
ATOM 2822 O O . SER B 1 154 ? -1.65 -30.719 -13.125 1 97.38 154 SER B O 1
ATOM 2824 N N . LEU B 1 155 ? -1.396 -28.609 -12.336 1 97.31 155 LEU B N 1
ATOM 2825 C CA . LEU B 1 155 ? -2.539 -28.094 -13.078 1 97.31 155 LEU B CA 1
ATOM 2826 C C . LEU B 1 155 ? -2.088 -27.109 -14.148 1 97.31 155 LEU B C 1
ATOM 2828 O O . LEU B 1 155 ? -2.9 -26.344 -14.68 1 97.31 155 LEU B O 1
ATOM 2832 N N . GLY B 1 156 ? -0.818 -27.125 -14.391 1 97.56 156 GLY B N 1
ATOM 2833 C CA . GLY B 1 156 ? -0.263 -26.188 -15.352 1 97.56 156 GLY B CA 1
ATOM 2834 C C . GLY B 1 156 ? 0.244 -24.906 -14.703 1 97.56 156 GLY B C 1
ATOM 2835 O O . GLY B 1 156 ? 0.854 -24.953 -13.633 1 97.56 156 GLY B O 1
ATOM 2836 N N . THR B 1 157 ? 0.047 -23.797 -15.398 1 98.12 157 THR B N 1
ATOM 2837 C CA . THR B 1 157 ? 0.511 -22.516 -14.883 1 98.12 157 THR B CA 1
ATOM 2838 C C . THR B 1 157 ? -0.537 -21.891 -13.961 1 98.12 157 THR B C 1
ATOM 2840 O O . THR B 1 157 ? -1.696 -21.734 -14.352 1 98.12 157 THR B O 1
ATOM 2843 N N . VAL B 1 158 ? -0.125 -21.625 -12.734 1 98.31 158 VAL B N 1
ATOM 2844 C CA . VAL B 1 158 ? -0.97 -20.891 -11.805 1 98.31 158 VAL B CA 1
ATOM 2845 C C . VAL B 1 158 ? -0.604 -19.406 -11.844 1 98.31 158 VAL B C 1
ATOM 2847 O O . VAL B 1 158 ? 0.577 -19.047 -11.867 1 98.31 158 VAL B O 1
ATOM 2850 N N . ALA B 1 159 ? -1.589 -18.547 -11.93 1 98.75 159 ALA B N 1
ATOM 2851 C CA . ALA B 1 159 ? -1.391 -17.109 -11.773 1 98.75 159 ALA B CA 1
ATOM 2852 C C . ALA B 1 159 ? -2.016 -16.609 -10.469 1 98.75 159 ALA B C 1
ATOM 2854 O O . ALA B 1 159 ? -3.221 -16.75 -10.258 1 98.75 159 ALA B O 1
ATOM 2855 N N . VAL B 1 160 ? -1.214 -16.125 -9.594 1 98.44 160 VAL B N 1
ATOM 2856 C CA . VAL B 1 160 ? -1.718 -15.359 -8.461 1 98.44 160 VAL B CA 1
ATOM 2857 C C . VAL B 1 160 ? -1.897 -13.898 -8.875 1 98.44 160 VAL B C 1
ATOM 2859 O O . VAL B 1 160 ? -0.918 -13.156 -9.008 1 98.44 160 VAL B O 1
ATOM 2862 N N . ALA B 1 161 ? -3.117 -13.414 -8.977 1 98.38 161 ALA B N 1
ATOM 2863 C CA . ALA B 1 161 ? -3.383 -12.266 -9.844 1 98.38 161 ALA B CA 1
ATOM 2864 C C . ALA B 1 161 ? -3.838 -11.055 -9.031 1 98.38 161 ALA B C 1
ATOM 2866 O O . ALA B 1 161 ? -4.07 -9.977 -9.586 1 98.38 161 ALA B O 1
ATOM 2867 N N . GLY B 1 162 ? -3.943 -11.227 -7.723 1 97.25 162 GLY B N 1
ATOM 2868 C CA . GLY B 1 162 ? -4.492 -10.125 -6.949 1 97.25 162 GLY B CA 1
ATOM 2869 C C . GLY B 1 162 ? -5.816 -9.617 -7.488 1 97.25 162 GLY B C 1
ATOM 2870 O O . GLY B 1 162 ? -6.684 -10.414 -7.859 1 97.25 162 GLY B O 1
ATOM 2871 N N . ASP B 1 163 ? -6.02 -8.297 -7.531 1 97.25 163 ASP B N 1
ATOM 2872 C CA . ASP B 1 163 ? -7.316 -7.715 -7.867 1 97.25 163 ASP B CA 1
ATOM 2873 C C . ASP B 1 163 ? -7.461 -7.535 -9.375 1 97.25 163 ASP B C 1
ATOM 2875 O O . ASP B 1 163 ? -8.414 -6.91 -9.844 1 97.25 163 ASP B O 1
ATOM 2879 N N . LEU B 1 164 ? -6.43 -8 -10.125 1 98.25 164 LEU B N 1
ATOM 2880 C CA . LEU B 1 164 ? -6.699 -8.102 -11.555 1 98.25 164 LEU B CA 1
ATOM 2881 C C . LEU B 1 164 ? -8.008 -8.836 -11.812 1 98.25 164 LEU B C 1
ATOM 2883 O O . LEU B 1 164 ? -8.758 -8.477 -12.719 1 98.25 164 LEU B O 1
ATOM 2887 N N . PHE B 1 165 ? -8.203 -9.852 -11.023 1 96.88 165 PHE B N 1
ATOM 2888 C CA . PHE B 1 165 ? -9.492 -10.516 -10.883 1 96.88 165 PHE B CA 1
ATOM 2889 C C . PHE B 1 165 ? -9.992 -10.414 -9.445 1 96.88 165 PHE B C 1
ATOM 2891 O O . PHE B 1 165 ? -9.328 -10.867 -8.516 1 96.88 165 PHE B O 1
ATOM 2898 N N . GLU B 1 166 ? -11.156 -9.828 -9.32 1 94.94 166 GLU B N 1
ATOM 2899 C CA . GLU B 1 166 ? -11.734 -9.766 -7.984 1 94.94 166 GLU B CA 1
ATOM 2900 C C . GLU B 1 166 ? -12.086 -11.156 -7.465 1 94.94 166 GLU B C 1
ATOM 2902 O O . GLU B 1 166 ? -11.781 -11.484 -6.316 1 94.94 166 GLU B O 1
ATOM 2907 N N . ARG B 1 167 ? -12.711 -11.875 -8.203 1 93.94 167 ARG B N 1
ATOM 2908 C CA . ARG B 1 167 ? -13.156 -13.242 -7.973 1 93.94 167 ARG B CA 1
ATOM 2909 C C . ARG B 1 167 ? -13.562 -13.914 -9.281 1 93.94 167 ARG B C 1
ATOM 2911 O O . ARG B 1 167 ? -13.594 -13.266 -10.328 1 93.94 167 ARG B O 1
ATOM 2918 N N . GLU B 1 168 ? -13.781 -15.156 -9.188 1 93.69 168 GLU B N 1
ATOM 2919 C CA . GLU B 1 168 ? -14.344 -15.828 -10.359 1 93.69 168 GLU B CA 1
ATOM 2920 C C . GLU B 1 168 ? -15.672 -15.195 -10.766 1 93.69 168 GLU B C 1
ATOM 2922 O O . GLU B 1 168 ? -16.516 -14.914 -9.914 1 93.69 168 GLU B O 1
ATOM 2927 N N . GLU B 1 169 ? -15.891 -14.93 -12.055 1 92 169 GLU B N 1
ATOM 2928 C CA . GLU B 1 169 ? -17.141 -14.422 -12.602 1 92 169 GLU B CA 1
ATOM 2929 C C . GLU B 1 169 ? -17.438 -13.016 -12.094 1 92 169 GLU B C 1
ATOM 2931 O O . GLU B 1 169 ? -18.562 -12.719 -11.695 1 92 169 GLU B O 1
ATOM 2936 N N . ASP B 1 170 ? -16.375 -12.289 -11.953 1 92.12 170 ASP B N 1
ATOM 2937 C CA . ASP B 1 170 ? -16.562 -10.906 -11.523 1 92.12 170 ASP B CA 1
ATOM 2938 C C . ASP B 1 170 ? -16.953 -10.023 -12.703 1 92.12 170 ASP B C 1
ATOM 2940 O O . ASP B 1 170 ? -16.859 -8.797 -12.625 1 92.12 170 ASP B O 1
ATOM 2944 N N . LYS B 1 171 ? -17.375 -10.453 -13.844 1 81.25 171 LYS B N 1
ATOM 2945 C CA . LYS B 1 171 ? -17.734 -9.844 -15.117 1 81.25 171 LYS B CA 1
ATOM 2946 C C . LYS B 1 171 ? -17.953 -8.344 -14.969 1 81.25 171 LYS B C 1
ATOM 2948 O O . LYS B 1 171 ? -17 -7.57 -14.953 1 81.25 171 LYS B O 1
ATOM 2953 N N . ASP B 1 172 ? -18.938 -7.828 -14.664 1 79.19 172 ASP B N 1
ATOM 2954 C CA . ASP B 1 172 ? -19.188 -6.395 -14.766 1 79.19 172 ASP B CA 1
ATOM 2955 C C . ASP B 1 172 ? -18.844 -5.684 -13.453 1 79.19 172 ASP B C 1
ATOM 2957 O O . ASP B 1 172 ? -18.703 -4.457 -13.43 1 79.19 172 ASP B O 1
ATOM 2961 N N . THR B 1 173 ? -18.438 -6.359 -12.445 1 88.69 173 THR B N 1
ATOM 2962 C CA . THR B 1 173 ? -18.25 -5.707 -11.156 1 88.69 173 THR B CA 1
ATOM 2963 C C . THR B 1 173 ? -16.812 -5.227 -10.992 1 88.69 173 THR B C 1
ATOM 2965 O O . THR B 1 173 ? -16.547 -4.238 -10.305 1 88.69 173 THR B O 1
ATOM 2968 N N . TRP B 1 174 ? -15.914 -5.848 -11.781 1 93.44 174 TRP B N 1
ATOM 2969 C CA . TRP B 1 174 ? -14.516 -5.484 -11.602 1 93.44 174 TRP B CA 1
ATOM 2970 C C . TRP B 1 174 ? -14.242 -4.098 -12.172 1 93.44 174 TRP B C 1
ATOM 2972 O O . TRP B 1 174 ? -13.398 -3.363 -11.648 1 93.44 174 TRP B O 1
ATOM 2982 N N . GLN B 1 175 ? -14.969 -3.664 -13.18 1 95.31 175 GLN B N 1
ATOM 2983 C CA . GLN B 1 175 ? -14.734 -2.379 -13.828 1 95.31 175 GLN B CA 1
ATOM 2984 C C . GLN B 1 175 ? -15.016 -1.221 -12.875 1 95.31 175 GLN B C 1
ATOM 2986 O O . GLN B 1 175 ? -14.32 -0.205 -12.898 1 95.31 175 GLN B O 1
ATOM 2991 N N . GLN B 1 176 ? -15.969 -1.376 -12.047 1 91.38 176 GLN B N 1
ATOM 2992 C CA . GLN B 1 176 ? -16.344 -0.328 -11.102 1 91.38 176 GLN B CA 1
ATOM 2993 C C . GLN B 1 176 ? -15.242 -0.106 -10.062 1 91.38 176 GLN B C 1
ATOM 2995 O O . GLN B 1 176 ? -15.148 0.973 -9.477 1 91.38 176 GLN B O 1
ATOM 3000 N N . LEU B 1 177 ? -14.383 -1.035 -9.906 1 92.44 177 LEU B N 1
ATOM 3001 C CA . LEU B 1 177 ? -13.344 -0.99 -8.875 1 92.44 177 LEU B CA 1
ATOM 3002 C C . LEU B 1 177 ? -11.984 -0.683 -9.492 1 92.44 177 LEU B C 1
ATOM 3004 O O . LEU B 1 177 ? -10.969 -0.683 -8.797 1 92.44 177 LEU B O 1
ATOM 3008 N N . SER B 1 178 ? -12.008 -0.419 -10.789 1 96.5 178 SER B N 1
ATOM 3009 C CA . SER B 1 178 ? -10.773 -0.275 -11.547 1 96.5 178 SER B CA 1
ATOM 3010 C C . SER B 1 178 ? -10.391 1.192 -11.711 1 96.5 178 SER B C 1
ATOM 3012 O O . SER B 1 178 ? -11.258 2.041 -11.945 1 96.5 178 SER B O 1
ATOM 3014 N N . GLU B 1 179 ? -9.117 1.481 -11.57 1 95.88 179 GLU B N 1
ATOM 3015 C CA . GLU B 1 179 ? -8.625 2.816 -11.906 1 95.88 179 GLU B CA 1
ATOM 3016 C C . GLU B 1 179 ? -8.578 3.023 -13.422 1 95.88 179 GLU B C 1
ATOM 3018 O O . GLU B 1 179 ? -8.742 4.145 -13.906 1 95.88 179 GLU B O 1
ATOM 3023 N N . ASN B 1 180 ? -8.273 1.986 -14.172 1 97 180 ASN B N 1
ATOM 3024 C CA . ASN B 1 180 ? -8.211 2.018 -15.633 1 97 180 ASN B CA 1
ATOM 3025 C C . ASN B 1 180 ? -8.758 0.733 -16.25 1 97 180 ASN B C 1
ATOM 3027 O O . ASN B 1 180 ? -8 -0.206 -16.5 1 97 180 ASN B O 1
ATOM 3031 N N . PRO B 1 181 ? -10.078 0.686 -16.516 1 97.38 181 PRO B N 1
ATOM 3032 C CA . PRO B 1 181 ? -10.734 -0.539 -16.984 1 97.38 181 PRO B CA 1
ATOM 3033 C C . PRO B 1 181 ? -10.172 -1.03 -18.328 1 97.38 181 PRO B C 1
ATOM 3035 O O . PRO B 1 181 ? -10.094 -2.238 -18.562 1 97.38 181 PRO B O 1
ATOM 3038 N N . GLN B 1 182 ? -9.727 -0.122 -19.172 1 97.81 182 GLN B N 1
ATOM 3039 C CA . GLN B 1 182 ? -9.203 -0.521 -20.469 1 97.81 182 GLN B CA 1
ATOM 3040 C C . GLN B 1 182 ? -7.898 -1.295 -20.328 1 97.81 182 GLN B C 1
ATOM 3042 O O . GLN B 1 182 ? -7.73 -2.355 -20.938 1 97.81 182 GLN B O 1
ATOM 3047 N N . ILE B 1 183 ? -7.027 -0.768 -19.516 1 97.94 183 ILE B N 1
ATOM 3048 C CA . ILE B 1 183 ? -5.742 -1.42 -19.297 1 97.94 183 ILE B CA 1
ATOM 3049 C C . ILE B 1 183 ? -5.949 -2.744 -18.578 1 97.94 183 ILE B C 1
ATOM 3051 O O . ILE B 1 183 ? -5.324 -3.752 -18.906 1 97.94 183 ILE B O 1
ATOM 3055 N N . GLN B 1 184 ? -6.82 -2.752 -17.609 1 98.06 184 GLN B N 1
ATOM 3056 C CA . GLN B 1 184 ? -7.098 -3.965 -16.844 1 98.06 184 GLN B CA 1
ATOM 3057 C C . GLN B 1 184 ? -7.672 -5.059 -17.75 1 98.06 184 GLN B C 1
ATOM 3059 O O . GLN B 1 184 ? -7.34 -6.234 -17.594 1 98.06 184 GLN B O 1
ATOM 3064 N N . GLU B 1 185 ? -8.531 -4.648 -18.641 1 97.38 185 GLU B N 1
ATOM 3065 C CA . GLU B 1 185 ? -9.109 -5.613 -19.562 1 97.38 185 GLU B CA 1
ATOM 3066 C C . GLU B 1 185 ? -8.031 -6.305 -20.391 1 97.38 185 GLU B C 1
ATOM 3068 O O . GLU B 1 185 ? -8.07 -7.52 -20.578 1 97.38 185 GLU B O 1
ATOM 3073 N N . VAL B 1 186 ? -7.094 -5.566 -20.875 1 98.12 186 VAL B N 1
ATOM 3074 C CA . VAL B 1 186 ? -5.996 -6.098 -21.688 1 98.12 186 VAL B CA 1
ATOM 3075 C C . VAL B 1 186 ? -5.184 -7.09 -20.859 1 98.12 186 VAL B C 1
ATOM 3077 O O . VAL B 1 186 ? -4.871 -8.188 -21.328 1 98.12 186 VAL B O 1
ATOM 3080 N N . ASN B 1 187 ? -4.902 -6.719 -19.656 1 98.44 187 ASN B N 1
ATOM 3081 C CA . ASN B 1 187 ? -4.082 -7.574 -18.797 1 98.44 187 ASN B CA 1
ATOM 3082 C C . ASN B 1 187 ? -4.852 -8.812 -18.344 1 98.44 187 ASN B C 1
ATOM 3084 O O . ASN B 1 187 ? -4.266 -9.883 -18.188 1 98.44 187 ASN B O 1
ATOM 3088 N N . ARG B 1 188 ? -6.152 -8.68 -18.109 1 97.75 188 ARG B N 1
ATOM 3089 C CA . ARG B 1 188 ? -6.988 -9.844 -17.828 1 97.75 188 ARG B CA 1
ATOM 3090 C C . ARG B 1 188 ? -6.906 -10.859 -18.969 1 97.75 188 ARG B C 1
ATOM 3092 O O . ARG B 1 188 ? -6.695 -12.047 -18.734 1 97.75 188 ARG B O 1
ATOM 3099 N N . ALA B 1 189 ? -7.023 -10.367 -20.172 1 96.88 189 ALA B N 1
ATOM 3100 C CA . ALA B 1 189 ? -6.965 -11.25 -21.344 1 96.88 189 ALA B CA 1
ATOM 3101 C C . ALA B 1 189 ? -5.609 -11.938 -21.438 1 96.88 189 ALA B C 1
ATOM 3103 O O . ALA B 1 189 ? -5.535 -13.133 -21.75 1 96.88 189 ALA B O 1
ATOM 3104 N N . ALA B 1 190 ? -4.574 -11.227 -21.188 1 98.12 190 ALA B N 1
ATOM 3105 C CA . ALA B 1 190 ? -3.225 -11.789 -21.25 1 98.12 190 ALA B CA 1
ATOM 3106 C C . ALA B 1 190 ? -3.043 -12.906 -20.234 1 98.12 190 ALA B C 1
ATOM 3108 O O . ALA B 1 190 ? -2.482 -13.961 -20.547 1 98.12 190 ALA B O 1
ATOM 3109 N N . ILE B 1 191 ? -3.518 -12.688 -19.031 1 98.5 191 ILE B N 1
ATOM 3110 C CA . ILE B 1 191 ? -3.361 -13.68 -17.969 1 98.5 191 ILE B CA 1
ATOM 3111 C C . ILE B 1 191 ? -4.238 -14.891 -18.266 1 98.5 191 ILE B C 1
ATOM 3113 O O . ILE B 1 191 ? -3.822 -16.031 -18.047 1 98.5 191 ILE B O 1
ATOM 3117 N N . LEU B 1 192 ? -5.445 -14.641 -18.766 1 97.56 192 LEU B N 1
ATOM 3118 C CA . LEU B 1 192 ? -6.316 -15.75 -19.141 1 97.56 192 LEU B CA 1
ATOM 3119 C C . LEU B 1 192 ? -5.656 -16.625 -20.188 1 97.56 192 LEU B C 1
ATOM 3121 O O . LEU B 1 192 ? -5.828 -17.859 -20.172 1 97.56 192 LEU B O 1
ATOM 3125 N N . LYS B 1 193 ? -4.918 -16.078 -21.047 1 97.25 193 LYS B N 1
ATOM 3126 C CA . LYS B 1 193 ? -4.234 -16.812 -22.094 1 97.25 193 LYS B CA 1
ATOM 3127 C C . LYS B 1 193 ? -3.086 -17.641 -21.531 1 97.25 193 LYS B C 1
ATOM 3129 O O . LYS B 1 193 ? -2.824 -18.75 -22 1 97.25 193 LYS B O 1
ATOM 3134 N N . MET B 1 194 ? -2.461 -17.203 -20.5 1 97.69 194 MET B N 1
ATOM 3135 C CA . MET B 1 194 ? -1.232 -17.812 -20 1 97.69 194 MET B CA 1
ATOM 3136 C C . MET B 1 194 ? -1.538 -18.844 -18.906 1 97.69 194 MET B C 1
ATOM 3138 O O . MET B 1 194 ? -0.799 -19.812 -18.75 1 97.69 194 MET B O 1
ATOM 3142 N N . ALA B 1 195 ? -2.549 -18.609 -18.172 1 98.25 195 ALA B N 1
ATOM 3143 C CA . ALA B 1 195 ? -2.744 -19.359 -16.938 1 98.25 195 ALA B CA 1
ATOM 3144 C C . ALA B 1 195 ? -3.742 -20.484 -17.125 1 98.25 195 ALA B C 1
ATOM 3146 O O . ALA B 1 195 ? -4.684 -20.375 -17.906 1 98.25 195 ALA B O 1
ATOM 3147 N N . ASP B 1 196 ? -3.568 -21.531 -16.375 1 98.25 196 ASP B N 1
ATOM 3148 C CA . ASP B 1 196 ? -4.523 -22.625 -16.281 1 98.25 196 ASP B CA 1
ATOM 3149 C C . ASP B 1 196 ? -5.359 -22.516 -15.008 1 98.25 196 ASP B C 1
ATOM 3151 O O . ASP B 1 196 ? -6.473 -23.047 -14.945 1 98.25 196 ASP B O 1
ATOM 3155 N N . VAL B 1 197 ? -4.812 -21.953 -14 1 97.94 197 VAL B N 1
ATOM 3156 C CA . VAL B 1 197 ? -5.48 -21.656 -12.734 1 97.94 197 VAL B CA 1
ATOM 3157 C C . VAL B 1 197 ? -5.211 -20.219 -12.336 1 97.94 197 VAL B C 1
ATOM 3159 O O . VAL B 1 197 ? -4.094 -19.719 -12.5 1 97.94 197 VAL B O 1
ATOM 3162 N N . ILE B 1 198 ? -6.223 -19.547 -11.828 1 97.81 198 ILE B N 1
ATOM 3163 C CA . ILE B 1 198 ? -6.074 -18.188 -11.328 1 97.81 198 ILE B CA 1
ATOM 3164 C C . ILE B 1 198 ? -6.496 -18.125 -9.859 1 97.81 198 ILE B C 1
ATOM 3166 O O . ILE B 1 198 ? -7.543 -18.656 -9.484 1 97.81 198 ILE B O 1
ATOM 3170 N N . ILE B 1 199 ? -5.656 -17.625 -9.031 1 96.94 199 ILE B N 1
ATOM 3171 C CA . ILE B 1 199 ? -6.004 -17.234 -7.672 1 96.94 199 ILE B CA 1
ATOM 3172 C C . ILE B 1 199 ? -6.312 -15.742 -7.629 1 96.94 199 ILE B C 1
ATOM 3174 O O . ILE B 1 199 ? -5.414 -14.906 -7.785 1 96.94 199 ILE B O 1
ATOM 3178 N N . PRO B 1 200 ? -7.562 -15.375 -7.438 1 96.19 200 PRO B N 1
ATOM 3179 C CA . PRO B 1 200 ? -7.965 -13.961 -7.488 1 96.19 200 PRO B CA 1
ATOM 3180 C C . PRO B 1 200 ? -7.73 -13.234 -6.164 1 96.19 200 PRO B C 1
ATOM 3182 O O . PRO B 1 200 ? -7.242 -13.836 -5.203 1 96.19 200 PRO B O 1
ATOM 3185 N N . GLY B 1 201 ? -8.023 -11.984 -6.152 1 96.31 201 GLY B N 1
ATOM 3186 C CA . GLY B 1 201 ? -7.793 -11.141 -4.988 1 96.31 201 GLY B CA 1
ATOM 3187 C C . GLY B 1 201 ? -8.727 -11.453 -3.834 1 96.31 201 GLY B C 1
ATOM 3188 O O . GLY B 1 201 ? -8.344 -11.312 -2.668 1 96.31 201 GLY B O 1
ATOM 3189 N N . HIS B 1 202 ? -9.898 -11.75 -4.195 1 93.81 202 HIS B N 1
ATOM 3190 C CA . HIS B 1 202 ? -10.914 -11.953 -3.176 1 93.81 202 HIS B CA 1
ATOM 3191 C C . HIS B 1 202 ? -11.773 -13.172 -3.484 1 93.81 202 HIS B C 1
ATOM 3193 O O . HIS B 1 202 ? -12.953 -13.039 -3.83 1 93.81 202 HIS B O 1
ATOM 3199 N N . GLY B 1 203 ? -11.367 -14.352 -3.326 1 90.5 203 GLY B N 1
ATOM 3200 C CA . GLY B 1 203 ? -12.094 -15.586 -3.578 1 90.5 203 GLY B CA 1
ATOM 3201 C C . GLY B 1 203 ? -11.18 -16.781 -3.799 1 90.5 203 GLY B C 1
ATOM 3202 O O . GLY B 1 203 ? -9.953 -16.641 -3.82 1 90.5 203 GLY B O 1
ATOM 3203 N N . PRO B 1 204 ? -11.836 -17.891 -3.949 1 91.56 204 PRO B N 1
ATOM 3204 C CA . PRO B 1 204 ? -11.055 -19.109 -4.152 1 91.56 204 PRO B CA 1
ATOM 3205 C C . PRO B 1 204 ? -10.43 -19.188 -5.543 1 91.56 204 PRO B C 1
ATOM 3207 O O . PRO B 1 204 ? -10.844 -18.469 -6.449 1 91.56 204 PRO B O 1
ATOM 3210 N N . PRO B 1 205 ? -9.461 -20.078 -5.672 1 95.19 205 PRO B N 1
ATOM 3211 C CA . PRO B 1 205 ? -8.891 -20.312 -7 1 95.19 205 PRO B CA 1
ATOM 3212 C C . PRO B 1 205 ? -9.922 -20.844 -7.996 1 95.19 205 PRO B C 1
ATOM 3214 O O . PRO B 1 205 ? -10.922 -21.438 -7.598 1 95.19 205 PRO B O 1
ATOM 3217 N N . PHE B 1 206 ? -9.672 -20.578 -9.297 1 96.19 206 PHE B N 1
ATOM 3218 C CA . PHE B 1 206 ? -10.539 -21.125 -10.328 1 96.19 206 PHE B CA 1
ATOM 3219 C C . PHE B 1 206 ? -9.719 -21.547 -11.547 1 96.19 206 PHE B C 1
ATOM 3221 O O . PHE B 1 206 ? -8.625 -21.031 -11.773 1 96.19 206 PHE B O 1
ATOM 3228 N N . ARG B 1 207 ? -10.195 -22.5 -12.352 1 97.31 207 ARG B N 1
ATOM 3229 C CA . ARG B 1 207 ? -9.555 -23 -13.562 1 97.31 207 ARG B CA 1
ATOM 3230 C C . ARG B 1 207 ? -9.914 -22.141 -14.766 1 97.31 207 ARG B C 1
ATOM 3232 O O . ARG B 1 207 ? -11 -21.562 -14.82 1 97.31 207 ARG B O 1
ATOM 3239 N N . VAL B 1 208 ? -9.023 -22.062 -15.633 1 97.62 208 VAL B N 1
ATOM 3240 C CA . VAL B 1 208 ? -9.242 -21.422 -16.938 1 97.62 208 VAL B CA 1
ATOM 3241 C C . VAL B 1 208 ? -9.273 -22.484 -18.031 1 97.62 208 VAL B C 1
ATOM 3243 O O . VAL B 1 208 ? -8.281 -23.172 -18.266 1 97.62 208 VAL B O 1
ATOM 3246 N N . ILE B 1 209 ? -10.352 -22.656 -18.672 1 95.19 209 ILE B N 1
ATOM 3247 C CA . ILE B 1 209 ? -10.539 -23.609 -19.766 1 95.19 209 ILE B CA 1
ATOM 3248 C C . ILE B 1 209 ? -10.523 -22.875 -21.109 1 95.19 209 ILE B C 1
ATOM 3250 O O . ILE B 1 209 ? -11.344 -21.984 -21.344 1 95.19 209 ILE B O 1
ATOM 3254 N N . LYS B 1 210 ? -9.516 -23.172 -21.891 1 92.44 210 LYS B N 1
ATOM 3255 C CA . LYS B 1 210 ? -9.344 -22.516 -23.172 1 92.44 210 LYS B CA 1
ATOM 3256 C C . LYS B 1 210 ? -9.906 -23.359 -24.312 1 92.44 210 LYS B C 1
ATOM 3258 O O . LYS B 1 210 ? -9.656 -24.562 -24.375 1 92.44 210 LYS B O 1
ATOM 3263 N N . THR B 1 211 ? -10.898 -22.812 -24.953 1 87.44 211 THR B N 1
ATOM 3264 C CA . THR B 1 211 ? -11.484 -23.516 -26.094 1 87.44 211 THR B CA 1
ATOM 3265 C C . THR B 1 211 ? -11.242 -22.734 -27.391 1 87.44 211 THR B C 1
ATOM 3267 O O . THR B 1 211 ? -11.297 -21.5 -27.406 1 87.44 211 THR B O 1
ATOM 3270 N N . ASP B 1 212 ? -10.734 -23.422 -28.578 1 76.62 212 ASP B N 1
ATOM 3271 C CA . ASP B 1 212 ? -10.555 -22.812 -29.891 1 76.62 212 ASP B CA 1
ATOM 3272 C C . ASP B 1 212 ? -11.883 -22.312 -30.453 1 76.62 212 ASP B C 1
ATOM 3274 O O . ASP B 1 212 ? -12.938 -22.906 -30.188 1 76.62 212 ASP B O 1
ATOM 3278 N N . GLN B 1 213 ? -11.953 -21.031 -30.984 1 55.84 213 GLN B N 1
ATOM 3279 C CA . GLN B 1 213 ? -13.164 -20.672 -31.719 1 55.84 213 GLN B CA 1
ATOM 3280 C C . GLN B 1 213 ? -13.367 -21.578 -32.938 1 55.84 213 GLN B C 1
ATOM 3282 O O . GLN B 1 213 ? -12.398 -22.016 -33.562 1 55.84 213 GLN B O 1
#

Secondary structure (DSSP, 8-state):
-EEEEEE---SEEEBSS-EEEEEE--EEEEEETTEEEEE--EEEEESSSEEEE----GGGHHHHHHHHHHTT--GGG--EEEESS--HHHHTTGGG-TTSEEEETTEEEETTEEE---GGGT--EEPTTSTT-EEEE--SSSTT-EEEEEEEETTEEEEEEETTSSSTT-TTTTGGG-S-HHHHHHHHHHHHHH-SEEEESSS--EEEEEE--/-EEEEEE---SEEEBSS-EEEEEE--EEEEEETTEEEEE--EEEEESSSEEEE----GGGHHHHHHHHHHTT--GGG--EEEESS--HHHHTTGGG-TTSEEEETTEEEETTEEE---GGGT--EEPTTSTT-EEEE--SSSTT-EEEEEEEETTEEEEEEETTSSSTT-TTHHHHT-S-HHHHHHHHHHHHHH-SEEEESSS--EEEEEE--

Nearest PDB structures (foldseek):
  4v0h-assembly1_C  TM=9.410E-01  e=9.853E-27  Homo sapiens
  4v0h-assembly4_D  TM=9.338E-01  e=8.216E-27  Homo sapiens
  6dq2-assembly1_A  TM=6.73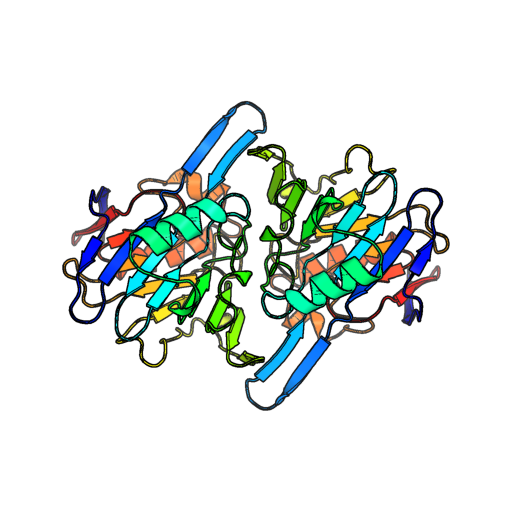2E-01  e=1.393E-07  Cronobacter sakazakii
  6dn4-assembly1_A  TM=6.581E-01  e=3.252E-07  Cronobacter sakazakii
  1l9y-assembly2_B  TM=5.803E-01  e=4.970E-07  Fluoribacter gormanii

Solvent-accessible surface area (backbone atoms only — not comparable to full-atom values): 20961 Å² total; per-residue (Å²): 118,47,79,45,73,45,84,40,98,63,46,67,45,53,34,83,66,37,32,41,30,62,68,39,91,20,42,73,42,81,76,53,92,56,35,30,42,66,29,27,25,23,36,39,35,42,47,87,39,29,35,35,35,26,45,19,22,32,84,40,46,66,61,50,53,51,51,36,45,75,71,73,39,52,56,87,60,37,46,31,37,40,19,28,34,47,49,51,28,23,39,15,38,56,41,66,34,73,82,25,34,36,30,39,32,73,45,34,36,50,96,87,25,36,44,71,66,57,37,91,80,57,45,64,45,67,47,86,74,40,81,70,28,30,38,36,57,36,30,10,44,42,84,44,21,22,26,39,38,40,58,57,28,78,69,36,26,34,27,44,30,28,59,64,34,43,28,82,89,36,78,82,58,47,53,79,66,30,72,34,48,69,53,25,50,55,38,45,53,53,47,58,72,65,26,28,27,39,32,22,17,31,32,65,35,26,35,47,45,78,41,84,118,118,47,80,46,74,45,85,41,98,62,46,66,44,54,34,81,66,38,33,42,30,64,67,41,90,22,42,72,42,80,76,52,93,54,35,30,43,67,30,28,25,22,36,39,34,41,48,87,39,29,34,33,35,27,45,18,21,32,85,39,47,68,62,50,53,52,50,36,45,74,72,73,39,51,56,87,60,36,46,31,37,40,20,27,33,48,49,51,30,24,38,15,38,57,41,67,33,71,82,25,33,36,29,39,33,73,47,34,36,50,97,88,25,36,43,70,67,58,36,91,78,59,46,63,47,68,46,86,74,40,80,69,28,30,39,36,58,35,30,11,44,40,83,44,20,23,27,39,38,40,57,57,27,80,70,37,26,34,26,44,30,28,61,65,33,43,28,81,88,36,73,80,61,46,51,80,66,29,74,32,50,69,52,24,50,55,38,44,52,54,47,58,71,66,25,29,27,39,34,24,16,30,32,65,34,27,34,45,45,80,41,85,117

Foldseek 3Di:
DDKDKFFDPDQWWAFPFKIKGFQDAWAWDDPDDPDIDTAWTWMWIDGLATEIEFQFALVCQVVSQVSCVVVVHHLQRHAEYHFQEDDRGGHHHVVSNVQHFYHHQQFTDHDHDTDDDPLVVFDWDADVRLVRWIKTFQAWLHRGGIWIWDAGIPQGIEIAGELLPQEPPCVPPSNVSTPHNVSSVVSNVVCLVHHQWYQYTHHHIMGMDDDDD/DDKDKFFDPDQWWAFPFKIKGFQDAWAWDDPDDPDIDTAWTWMWMDGLATEIEFQFALVCQVVSQVSCVVVVHHLQRHAEYHFQEDDRGGHHHVVSNVQHFYHHQQFTDHDHDTDDDPLVVFDWDADVPLVRWIKTFQAWLHRGGIWIWDAGIPQGIEIAGELLPQEPPCVPVSNVSTPHNVSSVVSNVVCLVHHQWYQYTHHHIMGMDDDDD

InterPro domains:
  IPR001279 Metallo-beta-lactamase [PF00753] (41-202)
  IPR001279 Metallo-beta-lactamase [SM00849] (39-202)
  IPR036866 Ribonuclease Z/Hydroxyacylglutathione hydrolase-like [G3DSA:3.60.15.10] (10-210)
  IPR036866 Ribonuclease Z/Hydroxyacylglutathione hydrolase-like [SSF56281] (33-208)
  IPR039344 Metallo-beta-lactamase domain-containing protein 1 [PTHR23200] (35-211)

Sequence (426 aa):
LQFRTCPLDLRDIPGSHTRCTFFWRAICKDVGGDRFQADGSVTLIRGPLTVLVDTAGPWSREALLDSLHSYGVSPSDITNVICTHGHSDHIGNINLFPHAEILVSYDLWRDGYYVAHDFRAGVPYILPGGEGLTVLPTSGHTGSDTSLLVPGTSLGTVAVAGDLFEREEDKDTWQQLSENPQIQEVNRAAILKMADVIIPGHGPPFRVIKTDQLQFRTCPLDLRDIPGSHTRCTFFWRAICKDVGGDRFQADGSVTLIRGPLTVLVDTAGPWSREALLDSLHSYGVSPSDITNVICTHGHSDHIGNINLFPHAEILVSYDLWRDGYYVAHDFRAGVPYILPGGEGLTVLPTSGHTGSDTSLLVPGTSLGTVAVAGDLFEREEDKDTWQQLSENPQIQEVNRAAILKMADVIIPGHGPPFRVIKTDQ

Organism: NCBI:txid247094